Protein AF-A0A7C7KIM1-F1 (afdb_monomer)

pLDDT: mean 93.24, std 4.39, range [72.75, 98.38]

Foldseek 3Di:
DEQAPDKDKDKDWDDDPPHQVQFFKKWKWKQFPVRWIWIKMWGPLVVWTDIDTDTRDPKDWDPPWTWDDPVGTTMTITITHDALADAWTQKIKMWMWTAGPVRDTDGTDIDMAHDDLGTSYFQAKAWPDKWKAWPVRHTLDPDPVAAFEAAAQGKIKIKTFMATPSDPQHGHAQQQFWKWKQKQNDTDTWRGHGSRMTIDMDTHHLDFDKIKIDMFTPDGGGPVDGPNYDHPYDDDDIRIYTHDNDWKAKDFKWFQDPLGTDGQALAEAELQFWDKIKIKIFAPFWAAFKKKKWKAAAPPLDPPPRKFDPVSTDIDMDTDPPARGDGMDMDMDTRHRNHPRPALTKMFIFMFGTHRNRHTYDLRFDTIRLGTSHIYTHHDFWFKDWDLVFWDKDAQQQAAEAPDKIKTKTKMFALSDPQNFQWKWKQQQWPVPPPACIKIARSVNQDIDRDVNPQKAWDGWDWDDPDNGMIMIMTMMHRHLVRDPVQAPPKGFMKIFTHHPNDTRDIDTRSVNSIGHYQNDKDKQWAWKFWPDPPGDDTGSPDGDDDAFTKIKTKTFIAGPPSRHGPAADDPPDKDKDWDADPNDIWIDIGDDGGRIDIDMITD

Nearest PDB structures (foldseek):
  8cka-assembly1_B  TM=4.208E-01  e=2.907E-05  Deinococcus radiodurans R1 = ATCC 13939 = DSM 20539
  2yn3-assembly1_A  TM=4.424E-01  e=3.528E-05  Salmonella enterica subsp. enterica serovar Typhimurium str. LT2
  7u06-assembly1_a  TM=1.896E-01  e=1.096E-03  Saccharomyces cerevisiae
  7u06-assembly1_A  TM=1.423E-01  e=6.130E-04  Saccharomyces cerevisiae
  5hzv-assembly1_A  TM=2.216E-01  e=6.080E-02  Escherichia coli K-12

Structure (mmCIF, N/CA/C/O backbone):
data_AF-A0A7C7KIM1-F1
#
_entry.id   AF-A0A7C7KIM1-F1
#
loop_
_atom_site.group_PDB
_atom_site.id
_atom_site.type_symbol
_atom_site.label_atom_id
_atom_site.label_alt_id
_atom_site.label_comp_id
_atom_site.label_asym_id
_atom_site.label_entity_id
_atom_site.label_seq_id
_atom_site.pdbx_PDB_ins_code
_atom_site.Cartn_x
_atom_site.Cartn_y
_atom_site.Cartn_z
_atom_site.occupancy
_atom_site.B_iso_or_equiv
_atom_site.auth_seq_id
_atom_site.auth_comp_id
_atom_site.auth_asym_id
_atom_site.auth_atom_id
_atom_site.pdbx_PDB_model_num
ATOM 1 N N . MET A 1 1 ? 32.967 5.174 -43.504 1.00 92.69 1 MET A N 1
ATOM 2 C CA . MET A 1 1 ? 32.955 3.690 -43.515 1.00 92.69 1 MET A CA 1
ATOM 3 C C . MET A 1 1 ? 33.160 3.249 -42.079 1.00 92.69 1 MET A C 1
ATOM 5 O O . MET A 1 1 ? 33.776 3.989 -41.338 1.00 92.69 1 MET A O 1
ATOM 9 N N . TYR A 1 2 ? 32.632 2.102 -41.680 1.00 94.56 2 TYR A N 1
ATOM 10 C CA . TYR A 1 2 ? 32.502 1.719 -40.273 1.00 94.56 2 TYR A CA 1
ATOM 11 C C . TYR A 1 2 ? 32.910 0.259 -40.068 1.00 94.56 2 TYR A C 1
ATOM 13 O O . TYR A 1 2 ? 32.601 -0.561 -40.948 1.00 94.56 2 TYR A O 1
ATOM 21 N N . PRO A 1 3 ? 33.516 -0.098 -38.922 1.00 94.44 3 PRO A N 1
ATOM 22 C CA . PRO A 1 3 ? 33.818 -1.476 -38.542 1.00 94.44 3 PRO A CA 1
ATOM 23 C C . PRO A 1 3 ? 32.560 -2.242 -38.081 1.00 94.44 3 PRO A C 1
ATOM 25 O O . PRO A 1 3 ? 32.482 -2.787 -36.985 1.00 94.44 3 PRO A O 1
ATOM 28 N N . ALA A 1 4 ? 31.544 -2.286 -38.947 1.00 92.31 4 ALA A N 1
ATOM 29 C CA . ALA A 1 4 ? 30.229 -2.881 -38.686 1.00 92.31 4 ALA A CA 1
ATOM 30 C C . ALA A 1 4 ? 30.060 -4.296 -39.285 1.00 92.31 4 ALA A C 1
ATOM 32 O O . ALA A 1 4 ? 28.947 -4.807 -39.359 1.00 92.31 4 ALA A O 1
ATOM 33 N N . GLY A 1 5 ? 31.141 -4.902 -39.794 1.00 90.12 5 GLY A N 1
ATOM 34 C CA . GLY A 1 5 ? 31.088 -6.144 -40.583 1.00 90.12 5 GLY A CA 1
ATOM 35 C C . GLY A 1 5 ? 30.509 -5.976 -41.997 1.00 90.12 5 GLY A C 1
ATOM 36 O O . GLY A 1 5 ? 30.281 -6.961 -42.698 1.00 90.12 5 GLY A O 1
ATOM 37 N N . ASP A 1 6 ? 30.275 -4.733 -42.430 1.00 92.75 6 ASP A N 1
ATOM 38 C CA . ASP A 1 6 ? 29.872 -4.403 -43.796 1.00 92.75 6 ASP A CA 1
ATOM 39 C C . ASP A 1 6 ? 31.042 -4.625 -44.774 1.00 92.75 6 ASP A C 1
ATOM 41 O O . ASP A 1 6 ? 32.157 -4.146 -44.554 1.00 92.75 6 ASP A O 1
ATOM 45 N N . ILE A 1 7 ? 30.763 -5.269 -45.913 1.00 95.56 7 ILE A N 1
ATOM 46 C CA . ILE A 1 7 ? 31.717 -5.372 -47.024 1.00 95.56 7 ILE A CA 1
ATOM 47 C C . ILE A 1 7 ? 31.623 -4.110 -47.884 1.00 95.56 7 ILE A C 1
ATOM 49 O O . ILE A 1 7 ? 30.637 -3.895 -48.598 1.00 95.56 7 ILE A O 1
ATOM 53 N N . TYR A 1 8 ? 32.684 -3.309 -47.877 1.00 95.44 8 TYR A N 1
ATOM 54 C CA . TYR A 1 8 ? 32.836 -2.155 -48.756 1.00 95.44 8 TYR A CA 1
ATOM 55 C C . TYR A 1 8 ? 33.390 -2.588 -50.108 1.00 95.44 8 TYR A C 1
ATOM 57 O O . TYR A 1 8 ? 34.152 -3.553 -50.211 1.00 95.44 8 TYR A O 1
ATOM 65 N N . GLN A 1 9 ? 33.001 -1.873 -51.166 1.00 95.31 9 GLN A N 1
ATOM 66 C CA . GLN A 1 9 ? 33.512 -2.129 -52.506 1.00 95.31 9 GLN A CA 1
ATOM 67 C C . GLN A 1 9 ? 33.868 -0.845 -53.248 1.00 95.31 9 GLN A C 1
ATOM 69 O O . GLN A 1 9 ? 33.091 0.109 -53.281 1.00 95.31 9 GLN A O 1
ATOM 74 N N . ILE A 1 10 ? 35.019 -0.864 -53.914 1.00 96.19 10 ILE A N 1
ATOM 75 C CA . ILE A 1 10 ? 35.398 0.121 -54.927 1.00 96.19 10 ILE A CA 1
ATOM 76 C C . ILE A 1 10 ? 35.407 -0.609 -56.268 1.00 96.19 10 ILE A C 1
ATOM 78 O O . ILE A 1 10 ? 35.930 -1.717 -56.377 1.00 96.19 10 ILE A O 1
ATOM 82 N N . VAL A 1 11 ? 34.808 -0.009 -57.296 1.00 96.69 11 VAL A N 1
ATOM 83 C CA . VAL A 1 11 ? 34.788 -0.573 -58.651 1.00 96.69 11 VAL A CA 1
ATOM 84 C C . VAL A 1 11 ? 35.575 0.344 -59.567 1.00 96.69 11 VAL A C 1
ATOM 86 O O . VAL A 1 11 ? 35.236 1.518 -59.708 1.00 96.69 11 VAL A O 1
ATOM 89 N N . THR A 1 12 ? 36.609 -0.192 -60.208 1.00 96.69 12 THR A N 1
ATOM 90 C CA . THR A 1 12 ? 37.414 0.545 -61.185 1.00 96.69 12 THR A CA 1
ATOM 91 C C . THR A 1 12 ? 37.310 -0.117 -62.555 1.00 96.69 12 THR A C 1
ATOM 93 O O . THR A 1 12 ? 37.183 -1.339 -62.663 1.00 96.69 12 THR A O 1
ATOM 96 N N . LYS A 1 13 ? 37.284 0.700 -63.61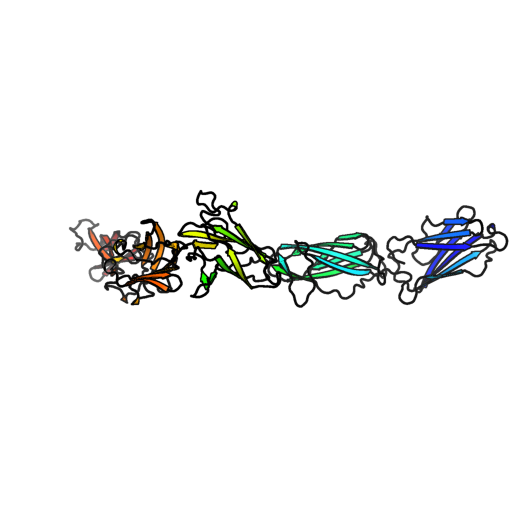2 1.00 95.50 13 LYS A N 1
ATOM 97 C CA . LYS A 1 13 ? 37.168 0.255 -65.004 1.00 95.50 13 LYS A CA 1
ATOM 98 C C . LYS A 1 13 ? 38.353 0.766 -65.804 1.00 95.50 13 LYS A C 1
ATOM 100 O O . LYS A 1 13 ? 38.686 1.942 -65.682 1.00 95.50 13 LYS A O 1
ATOM 105 N N . HIS A 1 14 ? 38.952 -0.112 -66.599 1.00 94.81 14 HIS A N 1
ATOM 106 C CA . HIS A 1 14 ? 40.196 0.153 -67.314 1.00 94.81 14 HIS A CA 1
ATOM 107 C C . HIS A 1 14 ? 40.119 -0.392 -68.731 1.00 94.81 14 HIS A C 1
ATOM 109 O O . HIS A 1 14 ? 39.809 -1.567 -68.923 1.00 94.81 14 HIS A O 1
ATOM 115 N N . ASP A 1 15 ? 40.445 0.449 -69.699 1.00 92.44 15 ASP A N 1
ATOM 116 C CA . ASP A 1 15 ? 40.600 0.101 -71.102 1.00 92.44 15 ASP A CA 1
ATOM 117 C C . ASP A 1 15 ? 41.993 0.497 -71.594 1.00 92.44 15 ASP A C 1
ATOM 119 O O . ASP A 1 15 ? 42.687 1.356 -71.036 1.00 92.44 15 ASP A O 1
ATOM 123 N N . HIS A 1 16 ? 42.428 -0.157 -72.658 1.00 91.88 16 HIS A N 1
ATOM 124 C CA . HIS A 1 16 ? 43.627 0.209 -73.381 1.00 91.88 16 HIS A CA 1
ATOM 125 C C . HIS A 1 16 ? 43.246 0.713 -74.768 1.00 91.88 16 HIS A C 1
ATOM 127 O O . HIS A 1 16 ? 42.389 0.153 -75.444 1.00 91.88 16 HIS A O 1
ATOM 133 N N . LEU A 1 17 ? 43.959 1.737 -75.247 1.00 87.75 17 LEU A N 1
ATOM 134 C CA . LEU A 1 17 ? 43.637 2.447 -76.492 1.00 87.75 17 LEU A CA 1
ATOM 135 C C . LEU A 1 17 ? 43.425 1.527 -77.709 1.00 87.75 17 LEU A C 1
ATOM 137 O O . LEU A 1 17 ? 42.691 1.882 -78.631 1.00 87.75 17 LEU A O 1
ATOM 141 N N . THR A 1 18 ? 44.119 0.387 -77.750 1.00 88.31 18 THR A N 1
ATOM 142 C CA . THR A 1 18 ? 44.075 -0.541 -78.888 1.00 88.31 18 THR A CA 1
ATOM 143 C C . THR A 1 18 ? 43.675 -1.969 -78.543 1.00 88.31 18 THR A C 1
ATOM 145 O O . THR A 1 18 ? 43.217 -2.668 -79.441 1.00 88.31 18 THR A O 1
ATOM 148 N N . ASP A 1 19 ? 43.938 -2.423 -77.317 1.00 90.69 19 ASP A N 1
ATOM 149 C CA . ASP A 1 19 ? 43.803 -3.832 -76.917 1.00 90.69 19 ASP A CA 1
ATOM 150 C C . ASP A 1 19 ? 43.963 -3.968 -75.398 1.00 90.69 19 ASP A C 1
ATOM 152 O O . ASP A 1 19 ? 45.061 -3.744 -74.880 1.00 90.69 19 ASP A O 1
ATOM 156 N N . ASP A 1 20 ? 42.877 -4.305 -74.704 1.00 90.25 20 ASP A N 1
ATOM 157 C CA . ASP A 1 20 ? 42.814 -4.405 -73.241 1.00 90.25 20 ASP A CA 1
ATOM 158 C C . ASP A 1 20 ? 43.696 -5.525 -72.677 1.00 90.25 20 ASP A C 1
ATOM 160 O O . ASP A 1 20 ? 44.103 -5.452 -71.516 1.00 90.25 20 ASP A O 1
ATOM 164 N N . ASP A 1 21 ? 44.056 -6.526 -73.487 1.00 90.06 21 ASP A N 1
ATOM 165 C CA . ASP A 1 21 ? 44.967 -7.606 -73.084 1.00 90.06 21 ASP A CA 1
ATOM 166 C C . ASP A 1 21 ? 46.410 -7.103 -72.892 1.00 90.06 21 ASP A C 1
ATOM 168 O O . ASP A 1 21 ? 47.258 -7.804 -72.335 1.00 90.06 21 ASP A O 1
ATOM 172 N N . LEU A 1 22 ? 46.709 -5.874 -73.334 1.00 92.44 22 LEU A N 1
ATOM 173 C CA . LEU A 1 22 ? 48.000 -5.222 -73.109 1.00 92.44 22 LEU A CA 1
ATOM 174 C C . LEU A 1 22 ? 48.131 -4.605 -71.712 1.00 92.44 22 LEU A C 1
ATOM 176 O O . LEU A 1 22 ? 49.243 -4.213 -71.342 1.00 92.44 22 LEU A O 1
ATOM 180 N N . ILE A 1 23 ? 47.047 -4.516 -70.936 1.00 94.88 23 ILE A N 1
ATOM 181 C CA . ILE A 1 23 ? 47.107 -4.137 -69.521 1.00 94.88 23 ILE A CA 1
ATOM 182 C C . ILE A 1 23 ? 47.656 -5.331 -68.743 1.00 94.88 23 ILE A C 1
ATOM 184 O O . ILE A 1 23 ? 47.123 -6.433 -68.818 1.00 94.88 23 ILE A O 1
ATOM 188 N N . THR A 1 24 ? 48.730 -5.121 -67.986 1.00 94.06 24 THR A N 1
ATOM 189 C CA . THR A 1 24 ? 49.368 -6.193 -67.203 1.00 94.06 24 THR A CA 1
ATOM 190 C C . THR A 1 24 ? 49.163 -6.045 -65.706 1.00 94.06 24 THR A C 1
ATOM 192 O O . THR A 1 24 ? 49.230 -7.037 -64.984 1.00 94.06 24 THR A O 1
ATOM 195 N N . GLU A 1 25 ? 48.915 -4.823 -65.239 1.00 96.19 25 GLU A N 1
ATOM 196 C CA . GLU A 1 25 ? 48.702 -4.518 -63.829 1.00 96.19 25 GLU A CA 1
ATOM 197 C C . GLU A 1 25 ? 47.701 -3.374 -63.694 1.00 96.19 25 GLU A C 1
ATOM 199 O O . GLU A 1 25 ? 47.740 -2.395 -64.447 1.00 96.19 25 GLU A O 1
ATOM 204 N N . ILE A 1 26 ? 46.810 -3.508 -62.717 1.00 97.06 26 ILE A N 1
ATOM 205 C CA . ILE A 1 26 ? 45.912 -2.447 -62.277 1.00 97.06 26 ILE A CA 1
ATOM 206 C C . ILE A 1 26 ? 46.159 -2.235 -60.789 1.00 97.06 26 ILE A C 1
ATOM 208 O O . ILE A 1 26 ? 46.121 -3.194 -60.019 1.00 97.06 26 ILE A O 1
ATOM 212 N N . SER A 1 27 ? 46.367 -0.989 -60.376 1.00 95.75 27 SER A N 1
ATOM 213 C CA . SER A 1 27 ? 46.517 -0.606 -58.975 1.00 95.75 27 SER A CA 1
ATOM 214 C C . SER A 1 27 ? 45.369 0.285 -58.495 1.00 95.75 27 SER A C 1
ATOM 216 O O . SER A 1 27 ? 44.765 1.048 -59.260 1.00 95.75 27 SER A O 1
ATOM 218 N N . LEU A 1 28 ? 45.058 0.166 -57.206 1.00 96.81 28 LEU A N 1
ATOM 219 C CA . LEU A 1 28 ? 44.211 1.068 -56.438 1.00 96.81 28 LEU A CA 1
ATOM 220 C C . LEU A 1 28 ? 44.988 1.491 -55.193 1.00 96.81 28 LEU A C 1
ATOM 222 O O . LEU A 1 28 ? 45.457 0.663 -54.415 1.00 96.81 28 LEU A O 1
ATOM 226 N N . SER A 1 29 ? 45.136 2.792 -55.027 1.00 94.44 29 SER A N 1
ATOM 227 C CA . SER A 1 29 ? 45.880 3.415 -53.945 1.00 94.44 29 SER A CA 1
ATOM 228 C C . SER A 1 29 ? 44.957 4.369 -53.200 1.00 94.44 29 SER A C 1
ATOM 230 O O . SER A 1 29 ? 44.247 5.127 -53.845 1.00 94.44 29 SER A O 1
ATOM 232 N N . GLY A 1 30 ? 44.940 4.324 -51.873 1.00 94.56 30 GLY A N 1
ATOM 233 C CA . GLY A 1 30 ? 44.261 5.295 -51.018 1.00 94.56 30 GLY A CA 1
ATOM 234 C C . GLY A 1 30 ? 45.289 6.003 -50.147 1.00 94.56 30 GLY A C 1
ATOM 235 O O . GLY A 1 30 ? 46.101 5.326 -49.515 1.00 94.56 30 GLY A O 1
ATOM 236 N N . ASP A 1 31 ? 45.289 7.328 -50.141 1.00 92.75 31 ASP A N 1
ATOM 237 C CA . ASP A 1 31 ? 46.106 8.137 -49.238 1.00 92.75 31 ASP A CA 1
ATOM 238 C C . ASP A 1 31 ? 45.187 8.738 -48.170 1.00 92.75 31 ASP A C 1
ATOM 240 O O . ASP A 1 31 ? 44.325 9.558 -48.482 1.00 92.75 31 ASP A O 1
ATOM 244 N N . ALA A 1 32 ? 45.321 8.258 -46.931 1.00 90.44 32 ALA A N 1
ATOM 245 C CA . ALA A 1 32 ? 44.528 8.716 -45.794 1.00 90.44 32 ALA A CA 1
ATOM 246 C C . ALA A 1 32 ? 45.147 9.974 -45.166 1.00 90.44 32 ALA A C 1
ATOM 248 O O . ALA A 1 32 ? 46.370 10.146 -45.173 1.00 90.44 32 ALA A O 1
ATOM 249 N N . THR A 1 33 ? 44.323 10.830 -44.561 1.00 83.12 33 THR A N 1
ATOM 250 C CA . THR A 1 33 ? 44.787 12.039 -43.851 1.00 83.12 33 THR A CA 1
ATOM 251 C C . THR A 1 33 ? 45.737 11.743 -42.687 1.00 83.12 33 THR A C 1
ATOM 253 O O . THR A 1 33 ? 46.643 12.541 -42.438 1.00 83.12 33 THR A O 1
ATOM 256 N N . GLY A 1 34 ? 45.607 10.578 -42.041 1.00 72.75 34 GLY A N 1
ATOM 257 C CA . GLY A 1 34 ? 46.518 10.081 -40.997 1.00 72.75 34 GLY A CA 1
ATOM 258 C C . GLY A 1 34 ? 47.924 9.703 -41.493 1.00 72.75 34 GLY A C 1
ATOM 259 O O . GLY A 1 34 ? 48.853 9.529 -40.702 1.00 72.75 34 GLY A O 1
ATOM 260 N N . GLY A 1 35 ? 48.131 9.664 -42.815 1.00 80.25 35 GLY A N 1
ATOM 261 C CA . GLY A 1 35 ? 49.401 9.313 -43.452 1.00 80.25 35 GLY A CA 1
ATOM 262 C C . GLY A 1 35 ? 49.560 7.820 -43.749 1.00 80.25 35 GLY A C 1
ATOM 263 O O . GLY A 1 35 ? 50.556 7.423 -44.366 1.00 80.25 35 GLY A O 1
ATOM 264 N N . GLU A 1 36 ? 48.600 6.981 -43.361 1.00 86.69 36 GLU A N 1
ATOM 265 C CA . GLU A 1 36 ? 48.513 5.598 -43.811 1.00 86.69 36 GLU A CA 1
ATOM 266 C C . GLU A 1 36 ? 48.218 5.525 -45.311 1.00 86.69 36 GLU A C 1
ATOM 268 O O . GLU A 1 36 ? 47.488 6.328 -45.893 1.00 86.69 36 GLU A O 1
ATOM 273 N N . THR A 1 37 ? 48.783 4.505 -45.950 1.00 90.62 37 THR A N 1
ATOM 274 C CA . THR A 1 37 ? 48.600 4.258 -47.376 1.00 90.62 37 THR A CA 1
ATOM 275 C C . THR A 1 37 ? 47.936 2.911 -47.574 1.00 90.62 37 THR A C 1
ATOM 277 O O . THR A 1 37 ? 48.408 1.879 -47.096 1.00 90.62 37 THR A O 1
ATOM 280 N N . ILE A 1 38 ? 46.842 2.905 -48.317 1.00 93.50 38 ILE A N 1
ATOM 281 C CA . ILE A 1 38 ? 46.212 1.698 -48.839 1.00 93.50 38 ILE A CA 1
ATOM 282 C C . ILE A 1 38 ? 46.812 1.492 -50.225 1.00 93.50 38 ILE A C 1
ATOM 284 O O . ILE A 1 38 ? 46.848 2.426 -51.028 1.00 93.50 38 ILE A O 1
ATOM 288 N N . ARG A 1 39 ? 47.351 0.305 -50.506 1.00 94.25 39 ARG A N 1
ATOM 289 C CA . ARG A 1 39 ? 47.959 -0.017 -51.804 1.00 94.25 39 ARG A CA 1
ATOM 290 C C . ARG A 1 39 ? 47.580 -1.430 -52.194 1.00 94.25 39 ARG A C 1
ATOM 292 O O . ARG A 1 39 ? 48.069 -2.394 -51.608 1.00 94.25 39 ARG A O 1
ATOM 299 N N . TRP A 1 40 ? 46.732 -1.540 -53.200 1.00 96.56 40 TRP A N 1
ATOM 300 C CA . TRP A 1 40 ? 46.259 -2.795 -53.753 1.00 96.56 40 TRP A CA 1
ATOM 301 C C . TRP A 1 40 ? 46.596 -2.870 -55.231 1.00 96.56 40 TRP A C 1
ATOM 303 O O . TRP A 1 40 ? 46.560 -1.868 -55.943 1.00 96.56 40 TRP A O 1
ATOM 313 N N . GLN A 1 41 ? 46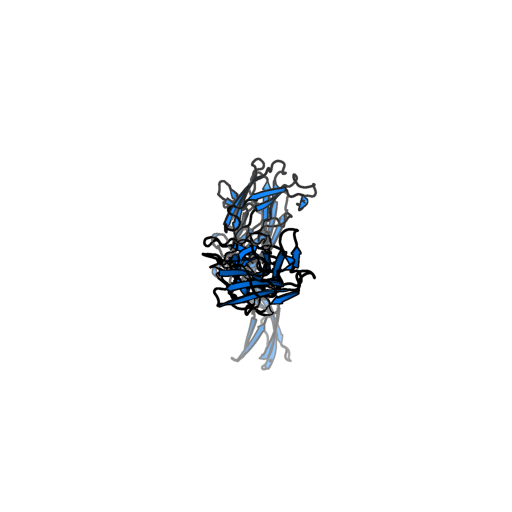.908 -4.067 -55.704 1.00 95.50 41 GLN A N 1
ATOM 314 C CA . GLN A 1 41 ? 47.174 -4.305 -57.117 1.00 95.50 41 GLN A CA 1
ATOM 315 C C . GLN A 1 41 ? 46.639 -5.667 -57.544 1.00 95.50 41 GLN A C 1
ATOM 317 O O . GLN A 1 41 ? 46.575 -6.603 -56.739 1.00 95.50 41 GLN A O 1
ATOM 322 N N . VAL A 1 42 ? 46.284 -5.768 -58.820 1.00 96.94 42 VAL A N 1
ATOM 323 C CA . VAL A 1 42 ? 45.896 -7.013 -59.474 1.00 96.94 42 VAL A CA 1
ATOM 324 C C . VAL A 1 42 ? 46.705 -7.208 -60.754 1.00 96.94 42 VAL A C 1
ATOM 326 O O . VAL A 1 42 ? 46.785 -6.313 -61.599 1.00 96.94 42 VAL A O 1
ATOM 329 N N . THR A 1 43 ? 47.302 -8.389 -60.890 1.00 95.75 43 THR A N 1
ATOM 330 C CA . THR A 1 43 ? 48.003 -8.861 -62.099 1.00 95.75 43 THR A CA 1
ATOM 331 C C . THR A 1 43 ? 47.286 -10.076 -62.681 1.00 95.75 43 THR A C 1
ATOM 333 O O . THR A 1 43 ? 46.270 -10.504 -62.143 1.00 95.75 43 THR A O 1
ATOM 336 N N . ASP A 1 44 ? 47.790 -10.657 -63.773 1.00 93.75 44 ASP A N 1
ATOM 337 C CA . ASP A 1 44 ? 47.269 -11.916 -64.339 1.00 93.75 44 ASP A CA 1
ATOM 338 C C . ASP A 1 44 ? 45.752 -11.874 -64.642 1.00 93.75 44 ASP A C 1
ATOM 340 O O . ASP A 1 44 ? 45.006 -12.829 -64.394 1.00 93.75 44 ASP A O 1
ATOM 344 N N . LEU A 1 45 ? 45.295 -10.735 -65.177 1.00 94.56 45 LEU A N 1
ATOM 345 C CA . LEU A 1 45 ? 43.883 -10.380 -65.398 1.00 94.56 45 LEU A CA 1
ATOM 346 C C . LEU A 1 45 ? 43.120 -11.458 -66.192 1.00 94.56 45 LEU A C 1
ATOM 348 O O . LEU A 1 45 ? 42.013 -11.847 -65.821 1.00 94.56 45 LEU A O 1
ATOM 352 N N . LEU A 1 46 ? 43.755 -12.014 -67.230 1.00 90.12 46 LEU A N 1
ATOM 353 C CA . LEU A 1 46 ? 43.202 -13.069 -68.092 1.00 90.12 46 LEU A CA 1
ATOM 354 C C . LEU A 1 46 ? 42.915 -14.391 -67.362 1.00 90.12 46 LEU A C 1
ATOM 356 O O . LEU A 1 46 ? 42.089 -15.180 -67.820 1.00 90.12 46 LEU A O 1
ATOM 360 N N . SER A 1 47 ? 43.583 -14.644 -66.236 1.00 91.38 47 SER A N 1
ATOM 361 C CA . SER A 1 47 ? 43.386 -15.833 -65.396 1.00 91.38 47 SER A CA 1
ATOM 362 C C . SER A 1 47 ? 42.512 -15.574 -64.165 1.00 91.38 47 SER A C 1
ATOM 364 O O . SER A 1 47 ? 42.488 -16.394 -63.251 1.00 91.38 47 SER A O 1
ATOM 366 N N . GLY A 1 48 ? 41.771 -14.462 -64.144 1.00 86.56 48 GLY A N 1
ATOM 367 C CA . GLY A 1 48 ? 40.870 -14.106 -63.044 1.00 86.56 48 GLY A CA 1
ATOM 368 C C . GLY A 1 48 ? 41.504 -13.241 -61.952 1.00 86.56 48 GLY A C 1
ATOM 369 O O . GLY A 1 48 ? 40.831 -12.945 -60.968 1.00 86.56 48 GLY A O 1
ATOM 370 N N . GLY A 1 49 ? 42.748 -12.790 -62.150 1.00 93.06 49 GLY A N 1
ATOM 371 C CA . GLY A 1 49 ? 43.424 -11.823 -61.290 1.00 93.06 49 GLY A CA 1
ATOM 372 C C . GLY A 1 49 ? 44.174 -12.421 -60.100 1.00 93.06 49 GLY A C 1
ATOM 373 O O . GLY A 1 49 ? 43.621 -13.193 -59.320 1.00 93.06 49 GLY A O 1
ATOM 374 N N . THR A 1 50 ? 45.417 -11.988 -59.906 1.00 95.44 50 THR A N 1
ATOM 375 C CA . THR A 1 50 ? 46.192 -12.204 -58.679 1.00 95.44 50 THR A CA 1
ATOM 376 C C . THR A 1 50 ? 46.192 -10.910 -57.870 1.00 95.44 50 THR A C 1
ATOM 378 O O . THR A 1 50 ? 46.874 -9.954 -58.233 1.00 95.44 50 THR A O 1
ATOM 381 N N . PHE A 1 51 ? 45.420 -10.863 -56.783 1.00 95.50 51 PHE A N 1
ATOM 382 C CA . PHE A 1 51 ? 45.310 -9.685 -55.918 1.00 95.50 51 PHE A CA 1
ATOM 383 C C . PHE A 1 51 ? 46.397 -9.680 -54.843 1.00 95.50 51 PHE A C 1
ATOM 385 O O . PHE A 1 51 ? 46.644 -10.697 -54.196 1.00 95.50 51 PHE A O 1
ATOM 392 N N . THR A 1 52 ? 47.023 -8.526 -54.618 1.00 92.88 52 THR A N 1
ATOM 393 C CA . THR A 1 52 ? 48.008 -8.336 -53.542 1.00 92.88 52 THR A CA 1
ATOM 394 C C . THR A 1 52 ? 47.800 -6.991 -52.845 1.00 92.88 52 THR A C 1
ATOM 396 O O . THR A 1 52 ? 47.363 -6.023 -53.471 1.00 92.88 52 THR A O 1
ATOM 399 N N . SER A 1 53 ? 48.107 -6.943 -51.545 1.00 91.06 53 SER A N 1
ATOM 400 C CA . SER A 1 53 ? 48.073 -5.732 -50.718 1.00 91.06 53 SER A CA 1
ATOM 401 C C . SER A 1 53 ? 49.481 -5.413 -50.223 1.00 91.06 53 SER A C 1
ATOM 403 O O . SER A 1 53 ? 50.137 -6.277 -49.651 1.00 91.06 53 SER A O 1
ATOM 405 N N . ASN A 1 54 ? 49.942 -4.187 -50.470 1.00 85.62 54 ASN A N 1
ATOM 406 C CA . ASN A 1 54 ? 51.284 -3.696 -50.137 1.00 85.62 54 ASN A CA 1
ATOM 407 C C . ASN A 1 54 ? 51.232 -2.326 -49.426 1.00 85.62 54 ASN A C 1
ATOM 409 O O . ASN A 1 54 ? 52.192 -1.557 -49.487 1.00 85.62 54 ASN A O 1
ATOM 413 N N . GLY A 1 55 ? 50.087 -1.985 -48.828 1.00 81.44 55 GLY A N 1
ATOM 414 C CA . GLY A 1 55 ? 49.887 -0.734 -48.095 1.00 81.44 55 GLY A CA 1
ATOM 415 C C . GLY A 1 55 ? 50.477 -0.763 -46.684 1.00 81.44 55 GLY A C 1
ATOM 416 O O . GLY A 1 55 ? 50.871 -1.814 -46.182 1.00 81.44 55 GLY A O 1
ATOM 417 N N . THR A 1 56 ? 50.522 0.403 -46.040 1.00 82.88 56 THR A N 1
ATOM 418 C CA . THR A 1 56 ? 50.814 0.537 -44.604 1.00 82.88 56 THR A CA 1
ATOM 419 C C . THR A 1 56 ? 49.556 0.493 -43.737 1.00 82.88 56 THR A C 1
ATOM 421 O O . THR A 1 56 ? 49.662 0.184 -42.554 1.00 82.88 56 THR A O 1
ATOM 424 N N . ALA A 1 57 ? 48.381 0.781 -44.309 1.00 80.69 57 ALA A N 1
ATOM 425 C CA . ALA A 1 57 ? 47.102 0.659 -43.620 1.00 80.69 57 ALA A CA 1
ATOM 426 C C . ALA A 1 57 ? 46.768 -0.813 -43.341 1.00 80.69 57 ALA A C 1
ATOM 428 O O . ALA A 1 57 ? 46.981 -1.679 -44.195 1.00 80.69 57 ALA A O 1
ATOM 429 N N . ILE A 1 58 ? 46.168 -1.089 -42.183 1.00 83.62 58 ILE A N 1
ATOM 430 C CA . ILE A 1 58 ? 45.712 -2.430 -41.789 1.00 83.62 58 ILE A CA 1
ATOM 431 C C . ILE A 1 58 ? 44.355 -2.728 -42.459 1.00 83.62 58 ILE A C 1
ATOM 433 O O . ILE A 1 58 ? 43.408 -3.119 -41.801 1.00 83.62 58 ILE A O 1
ATOM 437 N N . ILE A 1 59 ? 44.220 -2.491 -43.769 1.00 90.06 59 ILE A N 1
ATOM 438 C CA . ILE A 1 59 ? 43.014 -2.826 -44.544 1.00 90.06 59 ILE A CA 1
ATOM 439 C C . ILE A 1 59 ? 43.397 -3.856 -45.598 1.00 90.06 59 ILE A C 1
ATOM 441 O O . ILE A 1 59 ? 44.161 -3.583 -46.532 1.00 90.06 59 ILE A O 1
ATOM 445 N N . GLU A 1 60 ? 42.850 -5.055 -45.446 1.00 88.44 60 GLU A N 1
ATOM 446 C CA . GLU A 1 60 ? 43.121 -6.172 -46.338 1.00 88.44 60 GLU A CA 1
ATOM 447 C C . GLU A 1 60 ? 42.019 -6.337 -47.385 1.00 88.44 60 GLU A C 1
ATOM 449 O O . GLU A 1 60 ? 40.837 -6.092 -47.140 1.00 88.44 60 GLU A O 1
ATOM 454 N N . LEU A 1 61 ? 42.423 -6.787 -48.575 1.00 92.81 61 LEU A N 1
ATOM 455 C CA . LEU A 1 61 ? 41.475 -7.199 -49.598 1.00 92.81 61 LEU A CA 1
ATOM 456 C C . LEU A 1 61 ? 40.834 -8.524 -49.213 1.00 92.81 61 LEU A C 1
ATOM 458 O O . LEU A 1 61 ? 41.513 -9.510 -48.922 1.00 92.81 61 LEU A O 1
ATOM 462 N N . LEU A 1 62 ? 39.517 -8.577 -49.339 1.00 94.44 62 LEU A N 1
ATOM 463 C CA . LEU A 1 62 ? 38.775 -9.811 -49.197 1.00 94.44 62 LEU A CA 1
ATOM 464 C C . LEU A 1 62 ? 39.036 -10.731 -50.399 1.00 94.44 62 LEU A C 1
ATOM 466 O O . LEU A 1 62 ? 39.042 -10.256 -51.543 1.00 94.44 62 LEU A O 1
ATOM 470 N N . PRO A 1 63 ? 39.118 -12.060 -50.185 1.00 92.69 63 PRO A N 1
ATOM 471 C CA . PRO A 1 63 ? 39.228 -13.049 -51.263 1.00 92.69 63 PRO A CA 1
ATOM 472 C C . PRO A 1 63 ? 38.071 -13.021 -52.273 1.00 92.69 63 PRO A C 1
ATOM 474 O O . PRO A 1 63 ? 38.160 -13.625 -53.336 1.00 92.69 63 PRO A O 1
ATOM 477 N N . SER A 1 64 ? 36.967 -12.348 -51.934 1.00 93.81 64 SER A N 1
ATOM 478 C CA . SER A 1 64 ? 35.799 -12.145 -52.795 1.00 93.81 64 SER A CA 1
ATOM 479 C C . SER A 1 64 ? 35.941 -10.966 -53.770 1.00 93.81 64 SER A C 1
ATOM 481 O O . SER A 1 64 ? 35.011 -10.699 -54.546 1.00 93.81 64 SER A O 1
ATOM 483 N N . SER A 1 65 ? 37.073 -10.253 -53.729 1.00 95.94 65 SER A N 1
ATOM 484 C CA . SER A 1 65 ? 37.485 -9.303 -54.766 1.00 95.94 65 SER A CA 1
ATOM 485 C C . SER A 1 65 ? 37.618 -10.016 -56.110 1.00 95.94 65 SER A C 1
ATOM 487 O O . SER A 1 65 ? 37.909 -11.209 -56.170 1.00 95.94 65 SER A O 1
ATOM 489 N N . SER A 1 66 ? 37.356 -9.311 -57.207 1.00 96.31 66 SER A N 1
ATOM 490 C CA . SER A 1 66 ? 37.290 -9.952 -58.525 1.00 96.31 66 SER A CA 1
ATOM 491 C C . SER A 1 66 ? 37.696 -9.018 -59.647 1.00 96.31 66 SER A C 1
ATOM 493 O O . SER A 1 66 ? 37.529 -7.803 -59.549 1.00 96.31 66 SER A O 1
ATOM 495 N N . VAL A 1 67 ? 38.208 -9.600 -60.727 1.00 96.75 67 VAL A N 1
ATOM 496 C CA . VAL A 1 67 ? 38.421 -8.910 -61.995 1.00 96.75 67 VAL A CA 1
ATOM 497 C C . VAL A 1 67 ? 37.739 -9.680 -63.115 1.00 96.75 67 VAL A C 1
ATOM 499 O O . VAL A 1 67 ? 37.821 -10.904 -63.197 1.00 96.75 67 VAL A O 1
ATOM 502 N N . THR A 1 68 ? 37.016 -8.953 -63.958 1.00 95.62 68 THR A N 1
ATOM 503 C CA . THR A 1 68 ? 36.283 -9.499 -65.105 1.00 95.62 68 THR A CA 1
ATOM 504 C C . THR A 1 68 ? 36.395 -8.542 -66.282 1.00 95.62 68 THR A C 1
ATOM 506 O O . THR A 1 68 ? 36.660 -7.361 -66.083 1.00 95.62 68 THR A O 1
ATOM 509 N N . HIS A 1 69 ? 36.191 -9.027 -67.505 1.00 94.06 69 HIS A N 1
ATOM 510 C CA . HIS A 1 69 ? 36.091 -8.165 -68.684 1.00 94.06 69 HIS A CA 1
ATOM 511 C C . HIS A 1 69 ? 34.620 -8.040 -69.088 1.00 94.06 69 HIS A C 1
ATOM 513 O O . HIS A 1 69 ? 33.948 -9.057 -69.275 1.00 94.06 69 HIS A O 1
ATOM 519 N N . ASP A 1 70 ? 34.097 -6.814 -69.184 1.00 92.88 70 ASP A N 1
ATOM 520 C CA . ASP A 1 70 ? 32.677 -6.558 -69.491 1.00 92.88 70 ASP A CA 1
ATOM 521 C C . ASP A 1 70 ? 32.372 -6.471 -71.000 1.00 92.88 70 ASP A C 1
ATOM 523 O O . ASP A 1 70 ? 31.264 -6.113 -71.403 1.00 92.88 70 ASP A O 1
ATOM 527 N N . GLY A 1 71 ? 33.345 -6.827 -71.843 1.00 87.50 71 GLY A N 1
ATOM 528 C CA . GLY A 1 71 ? 33.296 -6.695 -73.298 1.00 87.50 71 GLY A CA 1
ATOM 529 C C . GLY A 1 71 ? 33.820 -5.351 -73.805 1.00 87.50 71 GLY A C 1
ATOM 530 O O . GLY A 1 71 ? 33.955 -5.175 -75.014 1.00 87.50 71 GLY A O 1
ATOM 531 N N . THR A 1 72 ? 34.119 -4.401 -72.916 1.00 88.81 72 THR A N 1
ATOM 532 C CA . THR A 1 72 ? 34.720 -3.102 -73.268 1.00 88.81 72 THR A CA 1
ATOM 533 C C . THR A 1 72 ? 35.840 -2.684 -72.321 1.00 88.81 72 THR A C 1
ATOM 535 O O . THR A 1 72 ? 36.726 -1.966 -72.751 1.00 88.81 72 THR A O 1
ATOM 538 N N . ASN A 1 73 ? 35.803 -3.096 -71.053 1.00 93.44 73 ASN A N 1
ATOM 539 C CA . ASN A 1 73 ? 36.814 -2.742 -70.061 1.00 93.44 73 ASN A CA 1
ATOM 540 C C . ASN A 1 73 ? 37.135 -3.944 -69.174 1.00 93.44 73 ASN A C 1
ATOM 542 O O . ASN A 1 73 ? 36.260 -4.763 -68.866 1.00 93.44 73 ASN A O 1
ATOM 546 N N . TRP A 1 74 ? 38.348 -3.959 -68.630 1.00 96.00 74 TRP A N 1
ATOM 547 C CA . TRP A 1 74 ? 38.622 -4.668 -67.387 1.00 96.00 74 TRP A CA 1
ATOM 548 C C . TRP A 1 74 ? 37.918 -3.963 -66.228 1.00 96.00 74 TRP A C 1
ATOM 550 O O . TRP A 1 74 ? 38.146 -2.784 -65.962 1.00 96.00 74 TRP A O 1
ATOM 560 N N . VAL A 1 75 ? 37.058 -4.693 -65.525 1.00 97.12 75 VAL A N 1
ATOM 561 C CA . VAL A 1 75 ? 36.314 -4.244 -64.349 1.00 97.12 75 VAL A CA 1
ATOM 562 C C . VAL A 1 75 ? 36.875 -4.951 -63.126 1.00 97.12 75 VAL A C 1
ATOM 564 O O . VAL A 1 75 ? 36.718 -6.166 -62.980 1.00 97.12 75 VAL A O 1
ATOM 567 N N . VAL A 1 76 ? 37.503 -4.185 -62.238 1.00 97.69 76 VAL A N 1
ATOM 568 C CA . VAL A 1 76 ? 38.029 -4.680 -60.964 1.00 97.69 76 VAL A CA 1
ATOM 569 C C . VAL A 1 76 ? 37.105 -4.236 -59.838 1.00 97.69 76 VAL A C 1
ATOM 571 O O . VAL A 1 76 ? 36.828 -3.048 -59.685 1.00 97.69 76 VAL A O 1
ATOM 574 N N . THR A 1 77 ? 36.622 -5.194 -59.052 1.00 97.50 77 THR A N 1
ATOM 575 C CA . THR A 1 77 ? 35.863 -4.953 -57.821 1.00 97.50 77 THR A CA 1
ATOM 576 C C . THR A 1 77 ? 36.754 -5.277 -56.632 1.00 97.50 77 THR A C 1
ATOM 578 O O . THR A 1 77 ? 37.015 -6.449 -56.349 1.00 97.50 77 THR A O 1
ATOM 581 N N . TRP A 1 78 ? 37.208 -4.233 -55.949 1.00 96.81 78 TRP A N 1
ATOM 582 C CA . TRP A 1 78 ? 38.031 -4.291 -54.745 1.00 96.81 78 TRP A CA 1
ATOM 583 C C . TRP A 1 78 ? 37.103 -4.366 -53.542 1.00 96.81 78 TRP A C 1
ATOM 585 O O . TRP A 1 78 ? 36.361 -3.413 -53.308 1.00 96.81 78 TRP A O 1
ATOM 595 N N . LYS A 1 79 ? 37.098 -5.483 -52.814 1.00 96.94 79 LYS A N 1
ATOM 596 C CA . LYS A 1 79 ? 36.256 -5.674 -51.626 1.00 96.94 79 LYS A CA 1
ATOM 597 C C . LYS A 1 79 ? 37.107 -5.724 -50.373 1.00 96.94 79 LYS A C 1
ATOM 599 O O . LYS A 1 79 ? 38.138 -6.388 -50.376 1.00 96.94 79 LYS A O 1
ATOM 604 N N . PHE A 1 80 ? 36.663 -5.059 -49.319 1.00 95.38 80 PHE A N 1
ATOM 605 C CA . PHE A 1 80 ? 37.375 -4.970 -48.046 1.00 95.38 80 PHE A CA 1
ATOM 606 C C . PHE A 1 80 ? 36.396 -4.711 -46.897 1.00 95.38 80 PHE A C 1
ATOM 608 O O . PHE A 1 80 ? 35.263 -4.280 -47.118 1.00 95.38 80 PHE A O 1
ATOM 615 N N . GLU A 1 81 ? 36.846 -4.969 -45.677 1.00 94.75 81 GLU A N 1
ATOM 616 C CA . GLU A 1 81 ? 36.152 -4.618 -44.436 1.00 94.75 81 GLU A CA 1
ATOM 617 C C . GLU A 1 81 ? 36.992 -3.596 -43.670 1.00 94.75 81 GLU A C 1
ATOM 619 O O . GLU A 1 81 ? 38.208 -3.512 -43.857 1.00 94.75 81 GLU A O 1
ATOM 624 N N . ILE A 1 82 ? 36.341 -2.807 -42.818 1.00 93.75 82 ILE A N 1
ATOM 625 C CA . ILE A 1 82 ? 37.032 -1.882 -41.919 1.00 93.75 82 ILE A CA 1
ATOM 626 C C . ILE A 1 82 ? 37.279 -2.602 -40.590 1.00 93.75 82 ILE A C 1
ATOM 628 O O . ILE A 1 82 ? 36.312 -3.031 -39.960 1.00 93.75 82 ILE A O 1
ATOM 632 N N . PRO A 1 83 ? 38.534 -2.753 -40.139 1.00 92.75 83 PRO A N 1
ATOM 633 C CA . PRO A 1 83 ? 38.811 -3.282 -38.814 1.00 92.75 83 PRO A CA 1
ATOM 634 C C . PRO A 1 83 ? 38.727 -2.192 -37.746 1.00 92.75 83 PRO A C 1
ATOM 636 O O . PRO A 1 83 ? 39.047 -1.035 -37.991 1.00 92.75 83 PRO A O 1
ATOM 639 N N . TRP A 1 84 ? 38.435 -2.606 -36.515 1.00 94.69 84 TRP A N 1
ATOM 640 C CA . TRP A 1 84 ? 38.478 -1.765 -35.309 1.00 94.69 84 TRP A CA 1
ATOM 641 C C . TRP A 1 84 ? 39.883 -1.260 -34.922 1.00 94.69 84 TRP A C 1
ATOM 643 O O . TRP A 1 84 ? 40.040 -0.573 -33.919 1.00 94.69 84 TRP A O 1
ATOM 653 N N . LEU A 1 85 ? 40.921 -1.643 -35.673 1.00 92.31 85 LEU A N 1
ATOM 654 C CA . LEU A 1 85 ? 42.323 -1.274 -35.435 1.00 92.31 85 LEU A CA 1
ATOM 655 C C . LEU A 1 85 ? 42.755 -0.022 -36.213 1.00 92.31 85 LEU A C 1
ATOM 657 O O . LEU A 1 85 ? 43.949 0.263 -36.293 1.00 92.31 85 LEU A O 1
ATOM 661 N N . ILE A 1 86 ? 41.803 0.681 -36.820 1.00 90.25 86 ILE A N 1
ATOM 662 C CA . ILE A 1 86 ? 42.017 1.936 -37.536 1.00 90.25 86 ILE A CA 1
ATOM 663 C C . ILE A 1 86 ? 41.166 2.985 -36.845 1.00 90.25 86 ILE A C 1
ATOM 665 O O . ILE A 1 86 ? 39.971 2.753 -36.672 1.00 90.25 86 ILE A O 1
ATOM 669 N N . ASP A 1 87 ? 41.825 4.069 -36.445 1.00 91.12 87 ASP A N 1
ATOM 670 C CA . ASP A 1 87 ? 41.226 5.265 -35.852 1.00 91.12 87 ASP A CA 1
ATOM 671 C C . ASP A 1 87 ? 40.396 6.039 -36.886 1.00 91.12 87 ASP A C 1
ATOM 673 O O . ASP A 1 87 ? 40.362 5.675 -38.068 1.00 91.12 87 ASP A O 1
ATOM 677 N N . ASP A 1 88 ? 39.773 7.126 -36.464 1.00 90.56 88 ASP A N 1
ATOM 678 C CA . ASP A 1 88 ? 39.064 8.026 -37.356 1.00 90.56 88 ASP A CA 1
ATOM 679 C C . ASP A 1 88 ? 39.958 8.557 -38.480 1.00 90.56 88 ASP A C 1
ATOM 681 O O . ASP A 1 88 ? 41.097 9.000 -38.295 1.00 90.56 88 ASP A O 1
ATOM 685 N N . VAL A 1 89 ? 39.417 8.511 -39.697 1.00 92.56 89 VAL A N 1
ATOM 686 C CA . VAL A 1 89 ? 40.078 9.024 -40.897 1.00 92.56 89 VAL A CA 1
ATOM 687 C C . VAL A 1 89 ? 39.159 10.034 -41.552 1.00 92.56 89 VAL A C 1
ATOM 689 O O . VAL A 1 89 ? 38.143 9.640 -42.120 1.00 92.56 89 VAL A O 1
ATOM 692 N N . ASP A 1 90 ? 39.550 11.309 -41.539 1.00 90.88 90 ASP A N 1
ATOM 693 C CA . ASP A 1 90 ? 38.773 12.400 -42.144 1.00 90.88 90 ASP A CA 1
ATOM 694 C C . ASP A 1 90 ? 38.490 12.143 -43.631 1.00 90.88 90 ASP A C 1
ATOM 696 O O . ASP A 1 90 ? 37.339 12.113 -44.064 1.00 90.88 90 ASP A O 1
ATOM 700 N N . ASP A 1 91 ? 39.551 11.917 -44.412 1.00 92.81 91 ASP A N 1
ATOM 701 C CA . ASP A 1 91 ? 39.502 11.804 -45.866 1.00 92.81 91 ASP A CA 1
ATOM 702 C C . ASP A 1 91 ? 40.441 10.697 -46.372 1.00 92.81 91 ASP A C 1
ATOM 704 O O . ASP A 1 91 ? 41.537 10.483 -45.844 1.00 92.81 91 ASP A O 1
ATOM 708 N N . ILE A 1 92 ? 40.024 10.009 -47.440 1.00 94.38 92 ILE A N 1
ATOM 709 C CA . ILE A 1 92 ? 40.872 9.089 -48.210 1.00 94.38 92 ILE A CA 1
ATOM 710 C C . ILE A 1 92 ? 40.829 9.482 -49.685 1.00 94.38 92 ILE A C 1
ATOM 712 O O . ILE A 1 92 ? 39.792 9.344 -50.348 1.00 94.38 92 ILE A O 1
ATOM 716 N N . ASP A 1 93 ? 41.981 9.904 -50.203 1.00 94.75 93 ASP A N 1
ATOM 717 C CA . ASP A 1 93 ? 42.201 10.185 -51.618 1.00 94.75 93 ASP A CA 1
ATOM 718 C C . ASP A 1 93 ? 42.513 8.887 -52.366 1.00 94.75 93 ASP A C 1
ATOM 720 O O . ASP A 1 93 ? 43.605 8.321 -52.275 1.00 94.75 93 ASP A O 1
ATOM 724 N N . TRP A 1 94 ? 41.546 8.401 -53.136 1.00 96.12 94 TRP A N 1
ATOM 725 C CA . TRP A 1 94 ? 41.680 7.196 -53.941 1.00 96.12 94 TRP A CA 1
ATOM 726 C C . TRP A 1 94 ? 42.211 7.516 -55.334 1.00 96.12 94 TRP A C 1
ATOM 728 O O . TRP A 1 94 ? 41.664 8.359 -56.045 1.00 96.12 94 TRP A O 1
ATOM 738 N N . THR A 1 95 ? 43.218 6.768 -55.774 1.00 96.19 95 THR A N 1
ATOM 739 C CA . THR A 1 95 ? 43.776 6.808 -57.124 1.00 96.19 95 THR A CA 1
ATOM 740 C C . THR A 1 95 ? 43.829 5.415 -57.731 1.00 96.19 95 THR A C 1
ATOM 742 O O . THR A 1 95 ? 44.256 4.459 -57.087 1.00 96.19 95 THR A O 1
ATOM 745 N N . SER A 1 96 ? 43.399 5.268 -58.984 1.00 96.88 96 SER A N 1
ATOM 746 C CA . SER A 1 96 ? 43.498 3.991 -59.698 1.00 96.88 96 SER A CA 1
ATOM 747 C C . SER A 1 96 ? 44.167 4.155 -61.051 1.00 96.88 96 SER A C 1
ATOM 749 O O . SER A 1 96 ? 43.848 5.084 -61.796 1.00 96.88 96 SER A O 1
ATOM 751 N N . GLN A 1 97 ? 45.092 3.249 -61.366 1.00 95.56 97 GLN A N 1
ATOM 752 C CA . GLN A 1 97 ? 45.883 3.293 -62.591 1.00 95.56 97 GLN A CA 1
ATOM 753 C C . GLN A 1 97 ? 46.093 1.894 -63.170 1.00 95.56 97 GLN A C 1
ATOM 755 O O . GLN A 1 97 ? 46.425 0.959 -62.446 1.00 95.56 97 GLN A O 1
ATOM 760 N N . ALA A 1 98 ? 45.964 1.783 -64.490 1.00 95.75 98 ALA A N 1
ATOM 761 C CA . ALA A 1 98 ? 46.368 0.616 -65.262 1.00 95.75 98 ALA A CA 1
ATOM 762 C C . ALA A 1 98 ? 47.682 0.890 -66.005 1.00 95.75 98 ALA A C 1
ATOM 764 O O . ALA A 1 98 ? 47.873 1.978 -66.562 1.00 95.75 98 ALA A O 1
ATOM 765 N N . VAL A 1 99 ? 48.574 -0.101 -66.051 1.00 95.06 99 VAL A N 1
ATOM 766 C CA . VAL A 1 99 ? 49.840 -0.040 -66.795 1.00 95.06 99 VAL A CA 1
ATOM 767 C C . VAL A 1 99 ? 50.025 -1.271 -67.680 1.00 95.06 99 VAL A C 1
ATOM 769 O O . VAL A 1 99 ? 49.551 -2.369 -67.378 1.00 95.06 99 VAL A O 1
ATOM 772 N N . ASN A 1 100 ? 50.730 -1.084 -68.794 1.00 92.94 100 ASN A N 1
ATOM 773 C CA . ASN A 1 100 ? 51.135 -2.177 -69.675 1.00 92.94 100 ASN A CA 1
ATOM 774 C C . ASN A 1 100 ? 52.450 -2.839 -69.226 1.00 92.94 100 ASN A C 1
ATOM 776 O O . ASN A 1 100 ? 53.110 -2.381 -68.294 1.00 92.94 100 ASN A O 1
ATOM 780 N N . ALA A 1 101 ? 52.896 -3.862 -69.965 1.00 89.12 101 ALA A N 1
ATOM 781 C CA . ALA A 1 101 ? 54.119 -4.619 -69.667 1.00 89.12 101 ALA A CA 1
ATOM 782 C C . ALA A 1 101 ? 55.414 -3.776 -69.611 1.00 89.12 101 ALA A C 1
ATOM 784 O O . ALA A 1 101 ? 56.427 -4.230 -69.084 1.00 89.12 101 ALA A O 1
ATOM 785 N N . SER A 1 102 ? 55.413 -2.568 -70.190 1.00 89.38 102 SER A N 1
ATOM 786 C CA . SER A 1 102 ? 56.541 -1.624 -70.132 1.00 89.38 102 SER A CA 1
ATOM 787 C C . SER A 1 102 ? 56.437 -0.636 -68.960 1.00 89.38 102 SER A C 1
ATOM 789 O O . SER A 1 102 ? 57.256 0.276 -68.870 1.00 89.38 102 SER A O 1
ATOM 791 N N . GLY A 1 103 ? 55.429 -0.782 -68.092 1.00 87.06 103 GLY A N 1
ATOM 792 C CA . GLY A 1 103 ? 55.132 0.128 -66.983 1.00 87.06 103 GLY A CA 1
ATOM 793 C C . GLY A 1 103 ? 54.514 1.457 -67.421 1.00 87.06 103 GLY A C 1
ATOM 794 O O . GLY A 1 103 ? 54.521 2.417 -66.655 1.00 87.06 103 GLY A O 1
ATOM 795 N N . VAL A 1 104 ? 54.018 1.554 -68.661 1.00 88.19 104 VAL A N 1
ATOM 796 C CA . VAL A 1 104 ? 53.427 2.788 -69.197 1.00 88.19 104 VAL A CA 1
ATOM 797 C C . VAL A 1 104 ? 51.912 2.740 -69.021 1.00 88.19 104 VAL A C 1
ATOM 799 O O . VAL A 1 104 ? 51.264 1.810 -69.500 1.00 88.19 104 VAL A O 1
ATOM 802 N N . GLY A 1 105 ? 51.359 3.763 -68.368 1.00 87.69 105 GLY A N 1
ATOM 803 C CA . GLY A 1 105 ? 49.923 3.968 -68.172 1.00 87.69 105 GLY A CA 1
ATOM 804 C C . GLY A 1 105 ? 49.511 5.419 -68.430 1.00 87.69 105 GLY A C 1
ATOM 805 O O . GLY A 1 105 ? 50.358 6.310 -68.541 1.00 87.69 105 GLY A O 1
ATOM 806 N N . LEU A 1 106 ? 48.203 5.656 -68.543 1.00 87.06 106 LEU A N 1
ATOM 807 C CA . LEU A 1 106 ? 47.632 7.007 -68.591 1.00 87.06 106 LEU A CA 1
ATOM 808 C C . LEU A 1 106 ? 47.529 7.611 -67.180 1.00 87.06 106 LEU A C 1
ATOM 810 O O . LEU A 1 106 ? 47.863 6.962 -66.189 1.00 87.06 106 LEU A O 1
ATOM 814 N N . SER A 1 107 ? 47.097 8.873 -67.092 1.00 87.94 107 SER A N 1
ATOM 815 C CA . SER A 1 107 ? 46.859 9.532 -65.800 1.00 87.94 107 SER A CA 1
ATOM 816 C C . SER A 1 107 ? 45.846 8.733 -64.969 1.00 87.94 107 SER A C 1
ATOM 818 O O . SER A 1 107 ? 44.858 8.271 -65.542 1.00 87.94 107 SER A O 1
ATOM 820 N N . PRO A 1 108 ? 46.052 8.594 -63.648 1.00 93.38 108 PRO A N 1
ATOM 821 C CA . PRO A 1 108 ? 45.128 7.862 -62.792 1.00 93.38 108 PRO A CA 1
ATOM 822 C C . PRO A 1 108 ? 43.741 8.514 -62.728 1.00 93.38 108 PRO A C 1
ATOM 824 O O . PRO A 1 108 ? 43.596 9.728 -62.907 1.00 93.38 108 PRO A O 1
ATOM 827 N N . ALA A 1 109 ? 42.732 7.692 -62.444 1.00 94.38 109 ALA A N 1
ATOM 828 C CA . ALA A 1 109 ? 41.410 8.139 -62.014 1.00 94.38 109 ALA A CA 1
ATOM 829 C C . ALA A 1 109 ? 41.431 8.460 -60.513 1.00 94.38 109 ALA A C 1
ATOM 831 O O . ALA A 1 109 ? 42.169 7.814 -59.772 1.00 94.38 109 ALA A O 1
ATOM 832 N N . PHE A 1 110 ? 40.607 9.416 -60.076 1.00 94.75 110 PHE A N 1
ATOM 833 C CA . PHE A 1 110 ? 40.558 9.895 -58.691 1.00 94.75 110 PHE A CA 1
ATOM 834 C C . PHE A 1 110 ? 39.151 9.764 -58.099 1.00 94.75 110 PHE A C 1
ATOM 836 O O . PHE A 1 110 ? 38.163 9.994 -58.800 1.00 94.75 110 PHE A O 1
ATOM 843 N N . ALA A 1 111 ? 39.065 9.446 -56.810 1.00 94.44 111 ALA A N 1
ATOM 844 C CA . ALA A 1 111 ? 37.845 9.518 -56.010 1.00 94.44 111 ALA A CA 1
ATOM 845 C C . ALA A 1 111 ? 38.190 9.915 -54.567 1.00 94.44 111 ALA A C 1
ATOM 847 O O . ALA A 1 111 ? 39.310 9.700 -54.126 1.00 94.44 111 ALA A O 1
ATOM 848 N N . LEU A 1 112 ? 37.227 10.470 -53.836 1.00 92.88 112 LEU A N 1
ATOM 849 C CA . LEU A 1 112 ? 37.391 10.872 -52.438 1.00 92.88 112 LEU A CA 1
ATOM 850 C C . LEU A 1 112 ? 36.368 10.121 -51.583 1.00 92.88 112 LEU A C 1
ATOM 852 O O . LEU A 1 112 ? 35.201 10.014 -51.967 1.00 92.88 112 LEU A O 1
ATOM 856 N N . SER A 1 113 ? 36.803 9.587 -50.447 1.00 93.00 113 SER A N 1
ATOM 857 C CA . SER A 1 113 ? 35.921 9.191 -49.340 1.00 93.00 113 SER A CA 1
ATOM 858 C C . SER A 1 113 ? 36.126 10.156 -48.185 1.00 93.00 113 SER A C 1
ATOM 860 O O . SER A 1 113 ? 37.258 10.565 -47.972 1.00 93.00 113 SER A O 1
ATOM 862 N N . GLY A 1 114 ? 35.059 10.469 -47.449 1.00 89.75 114 GLY A N 1
ATOM 863 C CA . GLY A 1 114 ? 35.102 11.475 -46.386 1.00 89.75 114 GLY A CA 1
ATOM 864 C C . GLY A 1 114 ? 34.749 12.884 -46.863 1.00 89.75 114 GLY A C 1
ATOM 865 O O . GLY A 1 114 ? 34.182 13.063 -47.952 1.00 89.75 114 GLY A O 1
ATOM 866 N N . GLY A 1 115 ? 35.009 13.865 -46.004 1.00 82.44 115 GLY A N 1
ATOM 867 C CA . GLY A 1 115 ? 34.907 15.290 -46.295 1.00 82.44 115 GLY A CA 1
ATOM 868 C C . GLY A 1 115 ? 34.400 16.116 -45.111 1.00 82.44 115 GLY A C 1
ATOM 869 O O . GLY A 1 115 ? 34.205 15.612 -44.008 1.00 82.44 115 GLY A O 1
ATOM 870 N N . PRO A 1 116 ? 34.116 17.416 -45.318 1.00 79.06 116 PRO A N 1
ATOM 871 C CA . PRO A 1 116 ? 33.654 18.292 -44.246 1.00 79.06 116 PRO A CA 1
ATOM 872 C C . PRO A 1 116 ? 32.406 17.750 -43.529 1.00 79.06 116 PRO A C 1
ATOM 874 O O . PRO A 1 116 ? 31.327 17.668 -44.122 1.00 79.06 116 PRO A O 1
ATOM 877 N N . GLY A 1 117 ? 32.563 17.426 -42.243 1.00 76.81 117 GLY A N 1
ATOM 878 C CA . GLY A 1 117 ? 31.503 16.909 -41.375 1.00 76.81 117 GLY A CA 1
ATOM 879 C C . GLY A 1 117 ? 31.170 15.427 -41.567 1.00 76.81 117 GLY A C 1
ATOM 880 O O . GLY A 1 117 ? 30.081 15.027 -41.163 1.00 76.81 117 GLY A O 1
ATOM 881 N N . LYS A 1 118 ? 32.031 14.645 -42.240 1.00 84.38 118 LYS A N 1
ATOM 882 C CA . LYS A 1 118 ? 31.915 13.183 -42.353 1.00 84.38 118 LYS A CA 1
ATOM 883 C C . LYS A 1 118 ? 33.283 12.523 -42.487 1.00 84.38 118 LYS A C 1
ATOM 885 O O . LYS A 1 118 ? 33.951 12.727 -43.497 1.00 84.38 118 LYS A O 1
ATOM 890 N N . ASN A 1 119 ? 33.603 11.617 -41.576 1.00 91.50 119 ASN A N 1
ATOM 891 C CA . ASN A 1 119 ? 34.820 10.824 -41.672 1.00 91.50 119 ASN A CA 1
ATOM 892 C C . ASN A 1 119 ? 34.725 9.761 -42.788 1.00 91.50 119 ASN A C 1
ATOM 894 O O . ASN A 1 119 ? 33.685 9.129 -43.033 1.00 91.50 119 ASN A O 1
ATOM 898 N N . ALA A 1 120 ? 35.829 9.549 -43.502 1.00 93.06 120 ALA A N 1
ATOM 899 C CA . ALA A 1 120 ? 36.014 8.437 -44.426 1.00 93.06 120 ALA A CA 1
ATOM 900 C C . ALA A 1 120 ? 35.979 7.086 -43.696 1.00 93.06 120 ALA A C 1
ATOM 902 O O . ALA A 1 120 ? 35.373 6.138 -44.213 1.00 93.06 120 ALA A O 1
ATOM 903 N N . ILE A 1 121 ? 36.571 7.005 -42.502 1.00 93.56 121 ILE A N 1
ATOM 904 C CA . ILE A 1 121 ? 36.466 5.890 -41.549 1.00 93.56 121 ILE A CA 1
ATOM 905 C C . ILE A 1 121 ? 36.095 6.464 -40.185 1.00 93.56 121 ILE A C 1
ATOM 907 O O . ILE A 1 121 ? 36.689 7.451 -39.787 1.00 93.56 121 ILE A O 1
ATOM 911 N N . GLU A 1 122 ? 35.120 5.850 -39.526 1.00 93.56 122 GLU A N 1
ATOM 912 C CA . GLU A 1 122 ? 34.571 6.267 -38.236 1.00 93.56 122 GLU A CA 1
ATOM 913 C C . GLU A 1 122 ? 34.478 5.039 -37.329 1.00 93.56 122 GLU A C 1
ATOM 915 O O . GLU A 1 122 ? 33.900 4.019 -37.749 1.00 93.56 122 GLU A O 1
ATOM 920 N N . ASN A 1 123 ? 35.063 5.106 -36.136 1.00 93.94 123 ASN A N 1
ATOM 921 C CA . ASN A 1 123 ? 35.085 3.989 -35.193 1.00 93.94 123 ASN A CA 1
ATOM 922 C C . ASN A 1 123 ? 34.629 4.348 -33.769 1.00 93.94 123 ASN A C 1
ATOM 924 O O . ASN A 1 123 ? 34.514 3.434 -32.943 1.00 93.94 123 ASN A O 1
ATOM 928 N N . ASP A 1 124 ? 34.291 5.607 -33.508 1.00 96.25 124 ASP A N 1
ATOM 929 C CA . ASP A 1 124 ? 33.751 6.049 -32.234 1.00 96.25 124 ASP A CA 1
ATOM 930 C C . ASP A 1 124 ? 32.276 5.677 -32.114 1.00 96.25 124 ASP A C 1
ATOM 932 O O . ASP A 1 124 ? 31.520 5.581 -33.093 1.00 96.25 124 ASP A O 1
ATOM 936 N N . LEU A 1 125 ? 31.843 5.429 -30.878 1.00 97.31 125 LEU A N 1
ATOM 937 C CA . LEU A 1 125 ? 30.474 5.024 -30.575 1.00 97.31 125 LEU A CA 1
ATOM 938 C C . LEU A 1 125 ? 29.802 6.004 -29.623 1.00 97.31 125 LEU A C 1
ATOM 940 O O . LEU A 1 125 ? 30.416 6.557 -28.717 1.00 97.31 125 LEU A O 1
ATOM 944 N N . GLN A 1 126 ? 28.492 6.143 -29.785 1.00 96.62 126 GLN A N 1
ATOM 945 C CA . GLN A 1 126 ? 27.628 6.877 -28.869 1.00 96.62 126 GLN A CA 1
ATOM 946 C C . GLN A 1 126 ? 26.354 6.089 -28.582 1.00 96.62 126 GLN A C 1
ATOM 948 O O . GLN A 1 126 ? 25.792 5.437 -29.469 1.00 96.62 126 GLN A O 1
ATOM 953 N N . ILE A 1 127 ? 25.853 6.200 -27.357 1.00 96.75 127 ILE A N 1
ATOM 954 C CA . ILE A 1 127 ? 24.494 5.785 -27.015 1.00 96.75 127 ILE A CA 1
ATOM 955 C C . ILE A 1 127 ? 23.535 6.821 -27.605 1.00 96.75 127 ILE A C 1
ATOM 957 O O . ILE A 1 127 ? 23.697 8.025 -27.400 1.00 96.75 127 ILE A O 1
ATOM 961 N N . ASP A 1 128 ? 22.543 6.368 -28.368 1.00 94.75 128 ASP A N 1
ATOM 962 C CA . ASP A 1 128 ? 21.534 7.238 -28.979 1.00 94.75 128 ASP A CA 1
ATOM 963 C C . ASP A 1 128 ? 20.110 6.995 -28.475 1.00 94.75 128 ASP A C 1
ATOM 965 O O . ASP A 1 128 ? 19.214 7.780 -28.787 1.00 94.75 128 ASP A O 1
ATOM 969 N N . SER A 1 129 ? 19.904 5.965 -27.653 1.00 94.31 129 SER A N 1
ATOM 970 C CA . SER A 1 129 ? 18.670 5.790 -26.890 1.00 94.31 129 SER A CA 1
ATOM 971 C C . SER A 1 129 ? 18.914 5.054 -25.577 1.00 94.31 129 SER A C 1
ATOM 973 O O . SER A 1 129 ? 19.708 4.113 -25.525 1.00 94.31 129 SER A O 1
ATOM 975 N N . PHE A 1 130 ? 18.167 5.440 -24.548 1.00 95.62 130 PHE A N 1
ATOM 976 C CA . PHE A 1 130 ? 18.111 4.776 -23.253 1.00 95.62 130 PHE A CA 1
ATOM 977 C C . PHE A 1 130 ? 16.689 4.886 -22.707 1.00 95.62 130 PHE A C 1
ATOM 979 O O . PHE A 1 130 ? 16.119 5.975 -22.685 1.00 95.62 130 PHE A O 1
ATOM 986 N N . GLU A 1 131 ? 16.110 3.757 -22.325 1.00 96.19 131 GLU A N 1
ATOM 987 C CA . GLU A 1 131 ? 14.752 3.652 -21.812 1.00 96.19 131 GLU A CA 1
ATOM 988 C C . GLU A 1 131 ? 14.741 2.683 -20.631 1.00 96.19 131 GLU A C 1
ATOM 990 O O . GLU A 1 131 ? 15.320 1.594 -20.698 1.00 96.19 131 GLU A O 1
ATOM 995 N N . VAL A 1 132 ? 14.062 3.089 -19.562 1.00 97.56 132 VAL A N 1
ATOM 996 C CA . VAL A 1 132 ? 13.840 2.276 -18.369 1.00 97.56 132 VAL A CA 1
ATOM 997 C C . VAL A 1 132 ? 12.338 2.142 -18.172 1.00 97.56 132 VAL A C 1
ATOM 999 O O . VAL A 1 132 ? 11.599 3.128 -18.263 1.00 97.56 132 VAL A O 1
ATOM 1002 N N . ARG A 1 133 ? 11.887 0.918 -17.925 1.00 97.56 133 ARG A N 1
ATOM 1003 C CA . ARG A 1 133 ? 10.496 0.598 -17.621 1.00 97.56 133 ARG A CA 1
ATOM 1004 C C . ARG A 1 133 ? 10.394 -0.126 -16.297 1.00 97.56 133 ARG A C 1
ATOM 1006 O O . ARG A 1 133 ? 11.333 -0.812 -15.909 1.00 97.56 133 ARG A O 1
ATOM 1013 N N . ASP A 1 134 ? 9.268 0.024 -15.626 1.00 96.00 134 ASP A N 1
ATOM 1014 C CA . ASP A 1 134 ? 8.976 -0.730 -14.411 1.00 96.00 134 ASP A CA 1
ATOM 1015 C C . ASP A 1 134 ? 8.393 -2.123 -14.716 1.00 96.00 134 ASP A C 1
ATOM 1017 O O . ASP A 1 134 ? 8.294 -2.543 -15.877 1.00 96.00 134 ASP A O 1
ATOM 1021 N N . GLN A 1 135 ? 7.985 -2.842 -13.670 1.00 94.06 135 GLN A N 1
ATOM 1022 C CA . GLN A 1 135 ? 7.428 -4.191 -13.765 1.00 94.06 135 GLN A CA 1
ATOM 1023 C C . GLN A 1 135 ? 6.077 -4.259 -14.499 1.00 94.06 135 GLN A C 1
ATOM 1025 O O . GLN A 1 135 ? 5.651 -5.341 -14.908 1.00 94.06 135 GLN A O 1
ATOM 1030 N N . PHE A 1 136 ? 5.418 -3.115 -14.703 1.00 94.12 136 PHE A N 1
ATOM 1031 C CA . PHE A 1 136 ? 4.144 -2.985 -15.412 1.00 94.12 136 PHE A CA 1
ATOM 1032 C C . PHE A 1 136 ? 4.310 -2.467 -16.849 1.00 94.12 136 PHE A C 1
ATOM 1034 O O . PHE A 1 136 ? 3.318 -2.112 -17.486 1.00 94.12 136 PHE A O 1
ATOM 1041 N N . ASP A 1 137 ? 5.542 -2.431 -17.374 1.00 95.25 137 ASP A N 1
ATOM 1042 C CA . ASP A 1 137 ? 5.885 -1.905 -18.706 1.00 95.25 137 ASP A CA 1
ATOM 1043 C C . ASP A 1 137 ? 5.633 -0.386 -18.854 1.00 95.25 137 ASP A C 1
ATOM 1045 O O . ASP A 1 137 ? 5.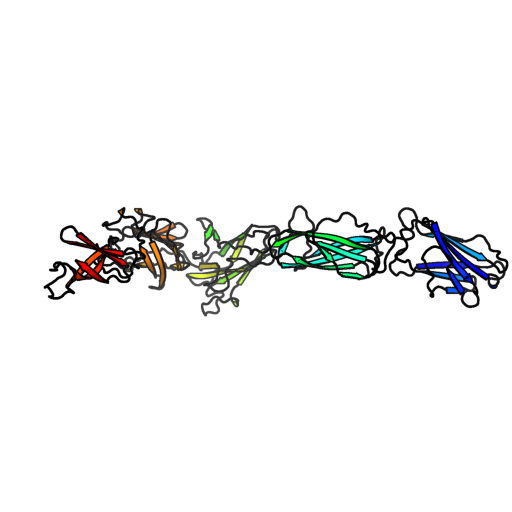565 0.146 -19.970 1.00 95.25 137 ASP A O 1
ATOM 1049 N N . ARG A 1 138 ? 5.532 0.356 -17.738 1.00 93.94 138 ARG A N 1
ATOM 1050 C CA . ARG A 1 138 ? 5.398 1.822 -17.740 1.00 93.94 138 ARG A CA 1
ATOM 1051 C C . ARG A 1 138 ? 6.773 2.456 -17.926 1.00 93.94 138 ARG A C 1
ATOM 1053 O O . ARG A 1 138 ? 7.735 2.074 -17.271 1.00 93.94 138 ARG A O 1
ATOM 1060 N N . ILE A 1 139 ? 6.871 3.454 -18.806 1.00 94.75 139 ILE A N 1
ATOM 1061 C CA . ILE A 1 139 ? 8.120 4.202 -19.011 1.00 94.75 139 ILE A CA 1
ATOM 1062 C C . ILE A 1 139 ? 8.386 5.084 -17.791 1.00 94.75 139 ILE A C 1
ATOM 1064 O O . ILE A 1 139 ? 7.585 5.974 -17.483 1.00 94.75 139 ILE A O 1
ATOM 1068 N N . ILE A 1 140 ? 9.547 4.896 -17.166 1.00 94.25 140 ILE A N 1
ATOM 1069 C CA . ILE A 1 140 ? 10.054 5.785 -16.121 1.00 94.25 140 ILE A CA 1
ATOM 1070 C C . ILE A 1 140 ? 10.547 7.051 -16.815 1.00 94.25 140 ILE A C 1
ATOM 1072 O O . ILE A 1 140 ? 11.613 7.092 -17.431 1.00 94.25 140 ILE A O 1
ATOM 1076 N N . THR A 1 141 ? 9.694 8.070 -16.810 1.00 86.25 141 THR A N 1
ATOM 1077 C CA . THR A 1 141 ? 9.956 9.311 -17.537 1.00 86.25 141 THR A CA 1
ATOM 1078 C C . THR A 1 141 ? 10.899 10.185 -16.726 1.00 86.25 141 THR A C 1
ATOM 1080 O O . THR A 1 141 ? 10.679 10.402 -15.540 1.00 86.25 141 THR A O 1
ATOM 1083 N N . ILE A 1 142 ? 11.914 10.734 -17.384 1.00 86.06 142 ILE A N 1
ATOM 1084 C CA . ILE A 1 142 ? 12.789 11.743 -16.792 1.00 86.06 142 ILE A CA 1
ATOM 1085 C C . ILE A 1 142 ? 12.002 13.058 -16.711 1.00 86.06 142 ILE A C 1
ATOM 1087 O O . ILE A 1 142 ? 11.833 13.750 -17.718 1.00 86.06 142 ILE A O 1
ATOM 1091 N N . ASP A 1 143 ? 11.499 13.395 -15.525 1.00 81.81 143 ASP A N 1
ATOM 1092 C CA . ASP A 1 143 ? 10.820 14.664 -15.257 1.00 81.81 143 ASP A CA 1
ATOM 1093 C C . ASP A 1 143 ? 11.313 15.263 -13.930 1.00 81.81 143 ASP A C 1
ATOM 1095 O O . ASP A 1 143 ? 10.985 14.753 -12.864 1.00 81.81 143 ASP A O 1
ATOM 1099 N N . PRO A 1 144 ? 12.050 16.388 -13.952 1.00 78.94 144 PRO A N 1
ATOM 1100 C CA . PRO A 1 144 ? 12.586 16.995 -12.734 1.00 78.94 144 PRO A CA 1
ATOM 1101 C C . PRO A 1 144 ? 11.513 17.588 -11.805 1.00 78.94 144 PRO A C 1
ATOM 1103 O O . PRO A 1 144 ? 11.849 18.098 -10.739 1.00 78.94 144 PRO A O 1
ATOM 1106 N N . ASN A 1 145 ? 10.240 17.606 -12.213 1.00 82.94 145 ASN A N 1
ATOM 1107 C CA . ASN A 1 145 ? 9.127 18.090 -11.392 1.00 82.94 145 ASN A CA 1
ATOM 1108 C C . ASN A 1 145 ? 8.209 16.961 -10.914 1.00 82.94 145 ASN A C 1
ATOM 1110 O O . ASN A 1 145 ? 7.169 17.254 -10.315 1.00 82.94 145 ASN A O 1
ATOM 1114 N N . ARG A 1 146 ? 8.540 15.703 -11.221 1.00 84.62 146 ARG A N 1
ATOM 1115 C CA . ARG A 1 146 ? 7.697 14.556 -10.913 1.00 84.62 146 ARG A CA 1
ATOM 1116 C C . ARG A 1 146 ? 8.538 13.335 -10.564 1.00 84.62 146 ARG A C 1
ATOM 1118 O O . ARG A 1 146 ? 9.201 12.766 -11.422 1.00 84.62 146 ARG A O 1
ATOM 1125 N N . ASP A 1 147 ? 8.365 12.881 -9.332 1.00 91.12 147 ASP A N 1
ATOM 1126 C CA . ASP A 1 147 ? 8.890 11.602 -8.878 1.00 91.12 147 ASP A CA 1
ATOM 1127 C C . ASP A 1 147 ? 8.113 10.449 -9.537 1.00 91.12 147 ASP A C 1
ATOM 1129 O O . ASP A 1 147 ? 6.902 10.541 -9.780 1.00 91.12 147 ASP A O 1
ATOM 1133 N N . PHE A 1 148 ? 8.818 9.359 -9.838 1.00 94.12 148 PHE A N 1
ATOM 1134 C CA . PHE A 1 148 ? 8.225 8.111 -10.305 1.00 94.12 148 PHE A CA 1
ATOM 1135 C C . PHE A 1 148 ? 8.422 7.034 -9.240 1.00 94.12 148 PHE A C 1
ATOM 1137 O O . PHE A 1 148 ? 9.561 6.718 -8.893 1.00 94.12 148 PHE A O 1
ATOM 1144 N N . TYR A 1 149 ? 7.319 6.464 -8.762 1.00 94.69 149 TYR A N 1
ATOM 1145 C CA . TYR A 1 149 ? 7.318 5.393 -7.770 1.00 94.69 149 TYR A CA 1
ATOM 1146 C C . TYR A 1 149 ? 7.129 4.030 -8.441 1.00 94.69 149 TYR A C 1
ATOM 1148 O O . TYR A 1 149 ? 6.313 3.887 -9.356 1.00 94.69 149 TYR A O 1
ATOM 1156 N N . ALA A 1 150 ? 7.888 3.039 -7.991 1.00 95.56 150 ALA A N 1
ATOM 1157 C CA . ALA A 1 150 ? 7.752 1.640 -8.371 1.00 95.56 150 ALA A CA 1
ATOM 1158 C C . ALA A 1 150 ? 7.902 0.764 -7.123 1.00 95.56 150 ALA A C 1
ATOM 1160 O O . ALA A 1 150 ? 8.552 1.154 -6.160 1.00 95.56 150 ALA A O 1
ATOM 1161 N N . GLU A 1 151 ? 7.311 -0.425 -7.149 1.00 96.25 151 GLU A N 1
ATOM 1162 C CA . GLU A 1 151 ? 7.344 -1.373 -6.028 1.00 96.25 151 GLU A CA 1
ATOM 1163 C C . GLU A 1 151 ? 8.789 -1.716 -5.633 1.00 96.25 151 GLU A C 1
ATOM 1165 O O . GLU A 1 151 ? 9.605 -2.113 -6.472 1.00 96.25 151 GLU A O 1
ATOM 1170 N N . GLY A 1 152 ? 9.123 -1.565 -4.354 1.00 96.50 152 GLY A N 1
ATOM 1171 C CA . GLY A 1 152 ? 10.424 -1.958 -3.825 1.00 96.50 152 GLY A CA 1
ATOM 1172 C C . GLY A 1 152 ? 10.653 -3.459 -3.995 1.00 96.50 152 GLY A C 1
ATOM 1173 O O . GLY A 1 152 ? 9.748 -4.268 -3.808 1.00 96.50 152 GLY A O 1
ATOM 1174 N N . GLY A 1 153 ? 11.865 -3.845 -4.393 1.00 96.31 153 GLY A N 1
ATOM 1175 C CA . GLY A 1 153 ? 12.183 -5.235 -4.742 1.00 96.31 153 GLY A CA 1
ATOM 1176 C C . GLY A 1 153 ? 11.702 -5.683 -6.128 1.00 96.31 153 GLY A C 1
ATOM 1177 O O . GLY A 1 153 ? 12.020 -6.802 -6.536 1.00 96.31 153 GLY A O 1
ATOM 1178 N N . SER A 1 154 ? 10.974 -4.844 -6.874 1.00 96.75 154 SER A N 1
ATOM 1179 C CA . SER A 1 154 ? 10.584 -5.157 -8.252 1.00 96.75 154 SER A CA 1
ATOM 1180 C C . SER A 1 154 ? 11.716 -4.916 -9.253 1.00 96.75 154 SER A C 1
ATOM 1182 O O . SER A 1 154 ? 12.693 -4.207 -8.994 1.00 96.75 154 SER A O 1
ATOM 1184 N N . ASP A 1 155 ? 11.588 -5.538 -10.421 1.00 97.19 155 ASP A N 1
ATOM 1185 C CA . ASP A 1 155 ? 12.547 -5.412 -11.510 1.00 97.19 155 ASP A CA 1
ATOM 1186 C C . ASP A 1 155 ? 12.220 -4.211 -12.411 1.00 97.19 155 ASP A C 1
ATOM 1188 O O . ASP A 1 155 ? 11.098 -4.067 -12.898 1.00 97.19 155 ASP A O 1
ATOM 1192 N N . VAL A 1 156 ? 13.239 -3.408 -12.726 1.00 97.56 156 VAL A N 1
ATOM 1193 C CA . VAL A 1 156 ? 13.213 -2.433 -13.821 1.00 97.56 156 VAL A CA 1
ATOM 1194 C C . VAL A 1 156 ? 13.877 -3.004 -15.071 1.00 97.56 156 VAL A C 1
ATOM 1196 O O . VAL A 1 156 ? 14.947 -3.622 -15.030 1.00 97.56 156 VAL A O 1
ATOM 1199 N N . ILE A 1 157 ? 13.237 -2.784 -16.214 1.00 98.06 157 ILE A N 1
ATOM 1200 C CA . ILE A 1 157 ? 13.634 -3.289 -17.525 1.00 98.06 157 ILE A CA 1
ATOM 1201 C C . ILE A 1 157 ? 14.344 -2.174 -18.280 1.00 98.06 157 ILE A C 1
ATOM 1203 O O . ILE A 1 157 ? 13.781 -1.112 -18.539 1.00 98.06 157 ILE A O 1
ATOM 1207 N N . ILE A 1 158 ? 15.585 -2.436 -18.669 1.00 98.00 158 ILE A N 1
ATOM 1208 C CA . ILE A 1 158 ? 16.446 -1.478 -19.353 1.00 98.00 158 ILE A CA 1
ATOM 1209 C C . ILE A 1 158 ? 16.571 -1.873 -20.814 1.00 98.00 158 ILE A C 1
ATOM 1211 O O . ILE A 1 158 ? 16.845 -3.033 -21.141 1.00 98.00 158 ILE A O 1
ATOM 1215 N N . SER A 1 159 ? 16.452 -0.889 -21.697 1.00 97.75 159 SER A N 1
ATOM 1216 C CA . SER A 1 159 ? 16.768 -1.051 -23.110 1.00 97.75 159 SER A CA 1
ATOM 1217 C C . SER A 1 159 ? 17.393 0.207 -23.698 1.00 97.75 159 SER A C 1
ATOM 1219 O O . SER A 1 159 ? 17.200 1.321 -23.215 1.00 97.75 159 SER A O 1
ATOM 1221 N N . GLY A 1 160 ? 18.173 0.040 -24.756 1.00 96.88 160 GLY A N 1
ATOM 1222 C CA . GLY A 1 160 ? 18.774 1.165 -25.448 1.00 96.88 160 GLY A CA 1
ATOM 1223 C C . GLY A 1 160 ? 19.528 0.748 -26.694 1.00 96.88 160 GLY A C 1
ATOM 1224 O O . GLY A 1 160 ? 19.553 -0.427 -27.073 1.00 96.88 160 GLY A O 1
ATOM 1225 N N . THR A 1 161 ? 20.122 1.730 -27.363 1.00 97.50 161 THR A N 1
ATOM 1226 C CA . THR A 1 161 ? 20.870 1.499 -28.595 1.00 97.50 161 THR A CA 1
ATOM 1227 C C . THR A 1 161 ? 22.142 2.340 -28.663 1.00 97.50 161 THR A C 1
ATOM 1229 O O . THR A 1 161 ? 22.235 3.424 -28.086 1.00 97.50 161 THR A O 1
ATOM 1232 N N . VAL A 1 162 ? 23.134 1.780 -29.349 1.00 97.62 162 VAL A N 1
ATOM 1233 C CA . VAL A 1 162 ? 24.447 2.349 -29.648 1.00 97.62 162 VAL A CA 1
ATOM 1234 C C . VAL A 1 162 ? 24.585 2.469 -31.161 1.00 97.62 162 VAL A C 1
ATOM 1236 O O . VAL A 1 162 ? 24.132 1.601 -31.921 1.00 97.62 162 VAL A O 1
ATOM 1239 N N . ARG A 1 163 ? 25.231 3.536 -31.618 1.00 96.81 163 ARG A N 1
ATOM 1240 C CA . ARG A 1 163 ? 25.561 3.768 -33.027 1.00 96.81 163 ARG A CA 1
ATOM 1241 C C . ARG A 1 163 ? 26.948 4.378 -33.171 1.00 96.81 163 ARG A C 1
ATOM 1243 O O . ARG A 1 163 ? 27.493 4.891 -32.199 1.00 96.81 163 ARG A O 1
ATOM 1250 N N . PHE A 1 164 ? 27.480 4.342 -34.388 1.00 95.94 164 PHE A N 1
ATOM 1251 C CA . PHE A 1 164 ? 28.698 5.080 -34.717 1.00 95.94 164 PHE A CA 1
ATOM 1252 C C . PHE A 1 164 ? 28.464 6.591 -34.654 1.00 95.94 164 PHE A C 1
ATOM 1254 O O . PHE A 1 164 ? 27.357 7.052 -34.975 1.00 95.94 164 PHE A O 1
ATOM 1261 N N . GLN A 1 165 ? 29.490 7.348 -34.262 1.00 91.62 165 GLN A N 1
ATOM 1262 C CA . GLN A 1 165 ? 29.447 8.809 -34.288 1.00 91.62 165 GLN A CA 1
ATOM 1263 C C . GLN A 1 165 ? 29.065 9.307 -35.691 1.00 91.62 165 GLN A C 1
ATOM 1265 O O . GLN A 1 165 ? 29.306 8.647 -36.706 1.00 91.62 165 GLN A O 1
ATOM 1270 N N . ASP A 1 166 ? 28.351 10.434 -35.745 1.00 83.38 166 ASP A N 1
ATOM 1271 C CA . ASP A 1 166 ? 27.946 11.111 -36.986 1.00 83.38 166 ASP A CA 1
ATOM 1272 C C . ASP A 1 166 ? 27.146 10.257 -37.989 1.00 83.38 166 ASP A C 1
ATOM 1274 O O . ASP A 1 166 ? 26.878 10.662 -39.128 1.00 83.38 166 ASP A O 1
ATOM 1278 N N . SER A 1 167 ? 26.672 9.089 -37.550 1.00 87.75 167 SER A N 1
ATOM 1279 C CA . SER A 1 167 ? 25.749 8.233 -38.277 1.00 87.75 167 SER A CA 1
ATOM 1280 C C . SER A 1 167 ? 24.362 8.264 -37.650 1.00 87.75 167 SER A C 1
ATOM 1282 O O . SER A 1 167 ? 24.201 8.395 -36.441 1.00 87.75 167 SER A O 1
ATOM 1284 N N . SER A 1 168 ? 23.329 8.117 -38.478 1.00 86.88 168 SER A N 1
ATOM 1285 C CA . SER A 1 168 ? 21.941 7.971 -38.020 1.00 86.88 168 SER A CA 1
ATOM 1286 C C . SER A 1 168 ? 21.465 6.518 -37.988 1.00 86.88 168 SER A C 1
ATOM 1288 O O . SER A 1 168 ? 20.436 6.225 -37.386 1.00 86.88 168 SER A O 1
ATOM 1290 N N . ASP A 1 169 ? 22.165 5.620 -38.681 1.00 89.31 169 ASP A N 1
ATOM 1291 C CA . ASP A 1 169 ? 21.690 4.268 -38.994 1.00 89.31 169 ASP A CA 1
ATOM 1292 C C . ASP A 1 169 ? 22.775 3.187 -38.910 1.00 89.31 169 ASP A C 1
ATOM 1294 O O . ASP A 1 169 ? 22.442 2.002 -38.896 1.00 89.31 169 ASP A O 1
ATOM 1298 N N . LYS A 1 170 ? 24.061 3.550 -38.838 1.00 94.12 170 LYS A N 1
ATOM 1299 C CA . LYS A 1 170 ? 25.148 2.572 -38.729 1.00 94.12 170 LYS A CA 1
ATOM 1300 C C . LYS A 1 170 ? 25.389 2.196 -37.282 1.00 94.12 170 LYS A C 1
ATOM 1302 O O . LYS A 1 170 ? 25.603 3.052 -36.427 1.00 94.12 170 LYS A O 1
ATOM 1307 N N . ARG A 1 171 ? 25.368 0.890 -37.025 1.00 95.75 171 ARG A N 1
ATOM 1308 C CA . ARG A 1 171 ? 25.430 0.321 -35.682 1.00 95.75 171 ARG A CA 1
ATOM 1309 C C . ARG A 1 171 ? 26.455 -0.811 -35.617 1.00 95.75 171 ARG A C 1
ATOM 1311 O O . ARG A 1 171 ? 26.632 -1.509 -36.618 1.00 95.75 171 ARG A O 1
ATOM 1318 N N . PRO A 1 172 ? 27.142 -0.979 -34.478 1.00 96.19 172 PRO A N 1
ATOM 1319 C CA . PRO A 1 172 ? 28.100 -2.060 -34.296 1.00 96.19 172 PRO A CA 1
ATOM 1320 C C . PRO A 1 172 ? 27.400 -3.426 -34.210 1.00 96.19 172 PRO A C 1
ATOM 1322 O O . PRO A 1 172 ? 26.206 -3.531 -33.908 1.00 96.19 172 PRO A O 1
ATOM 1325 N N . LEU A 1 173 ? 28.170 -4.483 -34.467 1.00 96.00 173 LEU A N 1
ATOM 1326 C CA . LEU A 1 173 ? 27.781 -5.865 -34.171 1.00 96.00 173 LEU A CA 1
ATOM 1327 C C . LEU A 1 173 ? 27.866 -6.137 -32.664 1.00 96.00 173 LEU A C 1
ATOM 1329 O O . LEU A 1 173 ? 28.515 -5.381 -31.939 1.00 96.00 173 LEU A O 1
ATOM 1333 N N . THR A 1 174 ? 27.253 -7.234 -32.204 1.00 95.94 174 THR A N 1
ATOM 1334 C CA . THR A 1 174 ? 27.213 -7.626 -30.779 1.00 95.94 174 THR A CA 1
ATOM 1335 C C . THR A 1 174 ? 28.582 -7.592 -30.087 1.00 95.94 174 THR A C 1
ATOM 1337 O O . THR A 1 174 ? 28.686 -7.236 -28.915 1.00 95.94 174 THR A O 1
ATOM 1340 N N . ASP A 1 175 ? 29.648 -7.988 -30.783 1.00 95.06 175 ASP A N 1
ATOM 1341 C CA . ASP A 1 175 ? 31.001 -8.037 -30.231 1.00 95.06 175 ASP A CA 1
ATOM 1342 C C . ASP A 1 175 ? 31.729 -6.687 -30.275 1.00 95.06 175 ASP A C 1
ATOM 1344 O O . ASP A 1 175 ? 32.700 -6.514 -29.544 1.00 95.06 175 ASP A O 1
ATOM 1348 N N . GLY A 1 176 ? 31.246 -5.723 -31.060 1.00 95.69 176 GLY A N 1
ATOM 1349 C CA . GLY A 1 176 ? 31.871 -4.420 -31.291 1.00 95.69 176 GLY A CA 1
ATOM 1350 C C . GLY A 1 176 ? 31.703 -3.400 -30.164 1.00 95.69 176 GLY A C 1
ATOM 1351 O O . GLY A 1 176 ? 32.145 -2.268 -30.325 1.00 95.69 176 GLY A O 1
ATOM 1352 N N . TYR A 1 177 ? 31.058 -3.751 -29.049 1.00 97.38 177 TYR A N 1
ATOM 1353 C CA . TYR A 1 177 ? 30.872 -2.848 -27.909 1.00 97.38 177 TYR A CA 1
ATOM 1354 C C . TYR A 1 177 ? 30.482 -3.598 -26.624 1.00 97.38 177 TYR A C 1
ATOM 1356 O O . TYR A 1 177 ? 30.304 -4.818 -26.611 1.00 97.38 177 TYR A O 1
ATOM 1364 N N . SER A 1 178 ? 30.403 -2.869 -25.511 1.00 97.06 178 SER A N 1
ATOM 1365 C CA . SER A 1 178 ? 29.800 -3.314 -24.253 1.00 97.06 178 SER A CA 1
ATOM 1366 C C . SER A 1 178 ? 29.232 -2.111 -23.514 1.00 97.06 178 SER A C 1
ATOM 1368 O O . SER A 1 178 ? 29.924 -1.104 -23.363 1.00 97.06 178 SER A O 1
ATOM 1370 N N . VAL A 1 179 ? 28.012 -2.235 -22.995 1.00 97.69 179 VAL A N 1
ATOM 1371 C CA . VAL A 1 179 ? 27.339 -1.182 -22.215 1.00 97.69 179 VAL A CA 1
ATOM 1372 C C . VAL A 1 179 ? 27.271 -1.578 -20.745 1.00 97.69 179 VAL A C 1
ATOM 1374 O O . VAL A 1 179 ? 27.069 -2.749 -20.417 1.00 97.69 179 VAL A O 1
ATOM 1377 N N . GLY A 1 180 ? 27.463 -0.601 -19.867 1.00 96.69 180 GLY A N 1
ATOM 1378 C CA . GLY A 1 180 ? 27.153 -0.696 -18.447 1.00 96.69 180 GLY A CA 1
ATOM 1379 C C . GLY A 1 180 ? 26.114 0.352 -18.067 1.00 96.69 180 GLY A C 1
ATOM 1380 O O . GLY A 1 180 ? 26.019 1.394 -18.715 1.00 96.69 180 GLY A O 1
ATOM 1381 N N . VAL A 1 181 ? 25.339 0.068 -17.029 1.00 97.50 181 VAL A N 1
ATOM 1382 C CA . VAL A 1 181 ? 24.466 1.046 -16.378 1.00 97.50 181 VAL A CA 1
ATOM 1383 C C . VAL A 1 181 ? 24.976 1.245 -14.964 1.00 97.50 181 VAL A C 1
ATOM 1385 O O . VAL A 1 181 ? 25.084 0.280 -14.206 1.00 97.50 181 VAL A O 1
ATOM 1388 N N . ASP A 1 182 ? 25.304 2.489 -14.639 1.00 96.38 182 ASP A N 1
ATOM 1389 C CA . ASP A 1 182 ? 25.537 2.918 -13.269 1.00 96.38 182 ASP A CA 1
ATOM 1390 C C . ASP A 1 182 ? 24.179 2.978 -12.567 1.00 96.38 182 ASP A C 1
ATOM 1392 O O . ASP A 1 182 ? 23.321 3.782 -12.935 1.00 96.38 182 ASP A O 1
ATOM 1396 N N . PHE A 1 183 ? 23.986 2.075 -11.610 1.00 97.06 183 PHE A N 1
ATOM 1397 C CA . PHE A 1 183 ? 22.826 1.991 -10.742 1.00 97.06 183 PHE A CA 1
ATOM 1398 C C . PHE A 1 183 ? 23.233 2.433 -9.340 1.00 97.06 183 PHE A C 1
ATOM 1400 O O . PHE A 1 183 ? 23.896 1.693 -8.604 1.00 97.06 183 PHE A O 1
ATOM 1407 N N . SER A 1 184 ? 22.876 3.668 -8.987 1.00 96.00 184 SER A N 1
ATOM 1408 C CA . SER A 1 184 ? 23.147 4.266 -7.673 1.00 96.00 184 SER A CA 1
ATOM 1409 C C . SER A 1 184 ? 24.625 4.192 -7.240 1.00 96.00 184 SER A C 1
ATOM 1411 O O . SER A 1 184 ? 24.939 3.978 -6.067 1.00 96.00 184 SER A O 1
ATOM 1413 N N . GLY A 1 185 ? 25.558 4.365 -8.180 1.00 94.69 185 GLY A N 1
ATOM 1414 C CA . GLY A 1 185 ? 27.008 4.341 -7.964 1.00 94.69 185 GLY A CA 1
ATOM 1415 C C . GLY A 1 185 ? 27.670 2.980 -8.203 1.00 94.69 185 GLY A C 1
ATOM 1416 O O . GLY A 1 185 ? 28.876 2.847 -7.973 1.00 94.69 185 GLY A O 1
ATOM 1417 N N . THR A 1 186 ? 26.910 1.963 -8.624 1.00 95.69 186 THR A N 1
ATOM 1418 C CA . THR A 1 186 ? 27.419 0.619 -8.932 1.00 95.69 186 THR A CA 1
ATOM 1419 C C . THR A 1 186 ? 27.139 0.252 -10.380 1.00 95.69 186 THR A C 1
ATOM 1421 O O . THR A 1 186 ? 26.005 0.291 -10.835 1.00 95.69 186 THR A O 1
ATOM 1424 N N . ASP A 1 187 ? 28.169 -0.184 -11.099 1.00 94.94 187 ASP A N 1
ATOM 1425 C CA . ASP A 1 187 ? 28.037 -0.564 -12.502 1.00 94.94 187 ASP A CA 1
ATOM 1426 C C . ASP A 1 187 ? 27.564 -1.995 -12.719 1.00 94.94 187 ASP A C 1
ATOM 1428 O O . ASP A 1 187 ? 28.201 -2.955 -12.271 1.00 94.94 187 ASP A O 1
ATOM 1432 N N . PHE A 1 188 ? 26.521 -2.131 -13.533 1.00 97.62 188 PHE A N 1
ATOM 1433 C CA . PHE A 1 188 ? 25.987 -3.410 -13.976 1.00 97.62 188 PHE A CA 1
ATOM 1434 C C . PHE A 1 188 ? 26.128 -3.568 -15.496 1.00 97.62 188 PHE A C 1
ATOM 1436 O O . PHE A 1 188 ? 25.734 -2.675 -16.249 1.00 97.62 188 PHE A O 1
ATOM 1443 N N . PRO A 1 189 ? 26.685 -4.690 -15.987 1.00 96.75 189 PRO A N 1
ATOM 1444 C CA . PRO A 1 189 ? 26.835 -4.925 -17.418 1.00 96.75 189 PRO A CA 1
ATOM 1445 C C . PRO A 1 189 ? 25.484 -5.238 -18.065 1.00 96.75 189 PRO A C 1
ATOM 1447 O O . PRO A 1 189 ? 24.734 -6.080 -17.574 1.00 96.75 189 PRO A O 1
ATOM 1450 N N . MET A 1 190 ? 25.207 -4.612 -19.206 1.00 97.88 190 MET A N 1
ATOM 1451 C CA . MET A 1 190 ? 24.026 -4.899 -20.019 1.00 97.88 190 MET A CA 1
ATOM 1452 C C . MET A 1 190 ? 24.342 -5.946 -21.091 1.00 97.88 190 MET A C 1
ATOM 1454 O O . MET A 1 190 ? 25.464 -6.032 -21.602 1.00 97.88 190 MET A O 1
ATOM 1458 N N . GLY A 1 191 ? 23.337 -6.734 -21.472 1.00 97.62 191 GLY A N 1
ATOM 1459 C CA . GLY A 1 191 ? 23.429 -7.629 -22.620 1.00 97.62 191 GLY A CA 1
ATOM 1460 C C . GLY A 1 191 ? 23.523 -6.810 -23.902 1.00 97.62 191 GLY A C 1
ATOM 1461 O O . GLY A 1 191 ? 22.609 -6.052 -24.202 1.00 97.62 191 GLY A O 1
ATOM 1462 N N . SER A 1 192 ? 24.633 -6.938 -24.629 1.00 97.56 192 SER A N 1
ATOM 1463 C CA . SER A 1 192 ? 24.812 -6.336 -25.957 1.00 97.56 192 SER A CA 1
ATOM 1464 C C . SER A 1 192 ? 24.304 -7.301 -27.025 1.00 97.56 192 SER A C 1
ATOM 1466 O O . SER A 1 192 ? 24.434 -8.516 -26.862 1.00 97.56 192 SER A O 1
ATOM 1468 N N . HIS A 1 193 ? 23.744 -6.769 -28.106 1.00 97.25 193 HIS A N 1
ATOM 1469 C CA . HIS A 1 193 ? 23.128 -7.537 -29.185 1.00 97.25 193 HIS A CA 1
ATOM 1470 C C . HIS A 1 193 ? 23.454 -6.908 -30.542 1.00 97.25 193 HIS A C 1
ATOM 1472 O O . HIS A 1 193 ? 24.044 -5.832 -30.639 1.00 97.25 193 HIS A O 1
ATOM 1478 N N . ASP A 1 194 ? 23.055 -7.576 -31.621 1.00 93.81 194 ASP A N 1
ATOM 1479 C CA . ASP A 1 194 ? 23.294 -7.058 -32.960 1.00 93.81 194 ASP A CA 1
ATOM 1480 C C . ASP A 1 194 ? 22.533 -5.751 -33.191 1.00 93.81 194 ASP A C 1
ATOM 1482 O O . ASP A 1 194 ? 21.564 -5.412 -32.495 1.00 93.81 194 ASP A O 1
ATOM 1486 N N . ASN A 1 195 ? 22.987 -5.013 -34.206 1.00 94.06 195 ASN A N 1
ATOM 1487 C CA . ASN A 1 195 ? 22.433 -3.713 -34.557 1.00 94.06 195 ASN A CA 1
ATOM 1488 C C . ASN A 1 195 ? 22.493 -2.732 -33.371 1.00 94.06 195 ASN A C 1
ATOM 1490 O O . ASN A 1 195 ? 21.560 -1.962 -33.154 1.00 94.06 195 ASN A O 1
ATOM 1494 N N . GLY A 1 196 ? 23.574 -2.791 -32.586 1.00 95.62 196 GLY A N 1
ATOM 1495 C CA . GLY A 1 196 ? 23.857 -1.875 -31.483 1.00 95.62 196 GLY A CA 1
ATOM 1496 C C . GLY A 1 196 ? 22.844 -1.870 -30.336 1.00 95.62 196 GLY A C 1
ATOM 1497 O O . GLY A 1 196 ? 22.879 -0.950 -29.528 1.00 95.62 196 GLY A O 1
ATOM 1498 N N . SER A 1 197 ? 21.926 -2.833 -30.241 1.00 97.88 197 SER A N 1
ATOM 1499 C CA . SER A 1 197 ? 20.907 -2.840 -29.180 1.00 97.88 197 SER A CA 1
ATOM 1500 C C . SER A 1 197 ? 21.437 -3.426 -27.871 1.00 97.88 197 SER A C 1
ATOM 1502 O O . SER A 1 197 ? 22.172 -4.408 -27.872 1.00 97.88 197 SER A O 1
ATOM 1504 N N . PHE A 1 198 ? 21.089 -2.842 -26.729 1.00 98.25 198 PHE A N 1
ATOM 1505 C CA . PHE A 1 198 ? 21.426 -3.408 -25.424 1.00 98.25 198 PHE A CA 1
ATOM 1506 C C . PHE A 1 198 ? 20.202 -3.490 -24.523 1.00 98.25 198 PHE A C 1
ATOM 1508 O O . PHE A 1 198 ? 19.263 -2.705 -24.659 1.00 98.25 198 PHE A O 1
ATOM 1515 N N . SER A 1 199 ? 20.212 -4.453 -23.607 1.00 98.25 199 SER A N 1
ATOM 1516 C CA . SER A 1 199 ? 19.127 -4.645 -22.651 1.00 98.25 199 SER A CA 1
ATOM 1517 C C . SER A 1 199 ? 19.598 -5.316 -21.367 1.00 98.25 199 SER A C 1
ATOM 1519 O O . SER A 1 199 ? 20.598 -6.038 -21.354 1.00 98.25 199 SER A O 1
ATOM 1521 N N . GLY A 1 200 ? 18.836 -5.141 -20.296 1.00 97.81 200 GLY A N 1
ATOM 1522 C CA . GLY A 1 200 ? 19.080 -5.804 -19.023 1.00 97.81 200 GLY A CA 1
ATOM 1523 C C . GLY A 1 200 ? 17.936 -5.594 -18.046 1.00 97.81 200 GLY A C 1
ATOM 1524 O O . GLY A 1 200 ? 16.958 -4.915 -18.354 1.00 97.81 200 GLY A O 1
ATOM 1525 N N . THR A 1 201 ? 18.086 -6.181 -16.868 1.00 97.94 201 THR A N 1
ATOM 1526 C CA . THR A 1 201 ? 17.139 -6.048 -15.765 1.00 97.94 201 THR A CA 1
ATOM 1527 C C . THR A 1 201 ? 17.928 -5.750 -14.504 1.00 97.94 201 THR A C 1
ATOM 1529 O O . THR A 1 201 ? 18.979 -6.360 -14.287 1.00 97.94 201 THR A O 1
ATOM 1532 N N . LEU A 1 202 ? 17.441 -4.806 -13.705 1.00 97.62 202 LEU A N 1
ATOM 1533 C CA . LEU A 1 202 ? 17.972 -4.490 -12.382 1.00 97.62 202 LEU A CA 1
ATOM 1534 C C . LEU A 1 202 ? 16.831 -4.528 -11.378 1.00 97.62 202 LEU A C 1
ATOM 1536 O O . LEU A 1 202 ? 15.723 -4.121 -11.701 1.00 97.62 202 LEU A O 1
ATOM 1540 N N . THR A 1 203 ? 17.113 -4.989 -10.169 1.00 97.50 203 THR A N 1
ATOM 1541 C CA . THR A 1 203 ? 16.119 -5.064 -9.099 1.00 97.50 203 THR A CA 1
ATOM 1542 C C . THR A 1 203 ? 16.242 -3.829 -8.213 1.00 97.50 203 THR A C 1
ATOM 1544 O O . THR A 1 203 ? 17.348 -3.478 -7.787 1.00 97.50 203 THR A O 1
ATOM 1547 N N . LEU A 1 204 ? 15.118 -3.165 -7.956 1.00 97.00 204 LEU A N 1
ATOM 1548 C CA . LEU A 1 204 ? 15.026 -2.043 -7.029 1.00 97.00 204 LEU A CA 1
ATOM 1549 C C . LEU A 1 204 ? 15.270 -2.503 -5.586 1.00 97.00 204 LEU A C 1
ATOM 1551 O O . LEU A 1 204 ? 14.986 -3.653 -5.246 1.00 97.00 204 LEU A O 1
ATOM 1555 N N . PRO A 1 205 ? 15.807 -1.636 -4.717 1.00 95.69 205 PRO A N 1
ATOM 1556 C CA . PRO A 1 205 ? 15.952 -1.970 -3.309 1.00 95.69 205 PRO A CA 1
ATOM 1557 C C . PRO A 1 205 ? 14.582 -2.168 -2.632 1.00 95.69 205 PRO A C 1
ATOM 1559 O O . PRO A 1 205 ? 13.583 -1.565 -3.012 1.00 95.69 205 PRO A O 1
ATOM 1562 N N . GLU A 1 206 ? 14.538 -3.022 -1.609 1.00 95.44 206 GLU A N 1
ATOM 1563 C CA . GLU A 1 206 ? 13.354 -3.256 -0.762 1.00 95.44 206 GLU A CA 1
ATOM 1564 C C . GLU A 1 206 ? 13.268 -2.217 0.379 1.00 95.44 206 GLU A C 1
ATOM 1566 O O . GLU A 1 206 ? 13.007 -2.547 1.537 1.00 95.44 206 GLU A O 1
ATOM 1571 N N . ASP A 1 207 ? 13.563 -0.952 0.084 1.00 92.88 207 ASP A N 1
ATOM 1572 C CA . ASP A 1 207 ? 13.471 0.169 1.023 1.00 92.88 207 ASP A CA 1
ATOM 1573 C C . ASP A 1 207 ? 12.926 1.421 0.324 1.00 92.88 207 ASP A C 1
ATOM 1575 O O . ASP A 1 207 ? 12.899 1.477 -0.897 1.00 92.88 207 ASP A O 1
ATOM 1579 N N . SER A 1 208 ? 12.496 2.441 1.075 1.00 90.25 208 SER A N 1
ATOM 1580 C CA . SER A 1 208 ? 11.965 3.696 0.508 1.00 90.25 208 SER A CA 1
ATOM 1581 C C . SER A 1 208 ? 13.067 4.632 -0.017 1.00 90.25 208 SER A C 1
ATOM 1583 O O . SER A 1 208 ? 13.126 5.814 0.340 1.00 90.25 208 SER A O 1
ATOM 1585 N N . SER A 1 209 ? 14.015 4.106 -0.796 1.00 92.56 209 SER A N 1
ATOM 1586 C CA . SER A 1 209 ? 15.131 4.874 -1.349 1.00 92.56 209 SER A CA 1
ATOM 1587 C C . SER A 1 209 ? 14.943 5.231 -2.823 1.00 92.56 209 SER A C 1
ATOM 1589 O O . SER A 1 209 ? 14.211 4.599 -3.587 1.00 92.56 209 SER A O 1
ATOM 1591 N N . MET A 1 210 ? 15.638 6.294 -3.222 1.00 95.44 210 MET A N 1
ATOM 1592 C CA . MET A 1 210 ? 15.770 6.701 -4.613 1.00 95.44 210 MET A CA 1
ATOM 1593 C C . MET A 1 210 ? 16.937 5.955 -5.254 1.00 95.44 210 MET A C 1
ATOM 1595 O O . MET A 1 210 ? 18.049 5.951 -4.718 1.00 95.44 210 MET A O 1
ATOM 1599 N N . SER A 1 211 ? 16.697 5.414 -6.442 1.00 96.50 211 SER A N 1
ATOM 1600 C CA . SER A 1 211 ? 17.720 4.848 -7.309 1.00 96.50 211 SER A CA 1
ATOM 1601 C C . SER A 1 211 ? 17.928 5.691 -8.562 1.00 96.50 211 SER A C 1
ATOM 1603 O O . SER A 1 211 ? 16.976 6.224 -9.133 1.00 96.50 211 SER A O 1
ATOM 1605 N N . THR A 1 212 ? 19.181 5.791 -9.003 1.00 96.44 212 THR A N 1
ATOM 1606 C CA . THR A 1 212 ? 19.567 6.527 -10.214 1.00 96.44 212 THR A CA 1
ATOM 1607 C C . THR A 1 212 ? 20.137 5.581 -11.263 1.00 96.44 212 THR A C 1
ATOM 1609 O O . THR A 1 212 ? 20.899 4.679 -10.921 1.00 96.44 212 THR A O 1
ATOM 1612 N N . LEU A 1 213 ? 19.780 5.777 -12.537 1.00 96.94 213 LEU A N 1
ATOM 1613 C CA . LEU A 1 213 ? 20.284 4.987 -13.663 1.00 96.94 213 LEU A CA 1
ATOM 1614 C C . LEU A 1 213 ? 20.924 5.892 -14.717 1.00 96.94 213 LEU A C 1
ATOM 1616 O O . LEU A 1 213 ? 20.270 6.791 -15.252 1.00 96.94 213 LEU A O 1
ATOM 1620 N N . ILE A 1 214 ? 22.194 5.626 -15.038 1.00 95.19 214 ILE A N 1
ATOM 1621 C CA . ILE A 1 214 ? 22.951 6.337 -16.078 1.00 95.19 214 ILE A CA 1
ATOM 1622 C C . ILE A 1 214 ? 23.677 5.311 -16.962 1.00 95.19 214 ILE A C 1
ATOM 1624 O O . ILE A 1 214 ? 24.514 4.554 -16.461 1.00 95.19 214 ILE A O 1
ATOM 1628 N N . PRO A 1 215 ? 23.396 5.250 -18.273 1.00 95.75 215 PRO A N 1
ATOM 1629 C CA . PRO A 1 215 ? 24.066 4.317 -19.167 1.00 95.75 215 PRO A CA 1
ATOM 1630 C C . PRO A 1 215 ? 25.426 4.865 -19.619 1.00 95.75 215 PRO A C 1
ATOM 1632 O O . PRO A 1 215 ? 25.617 6.075 -19.743 1.00 95.75 215 PRO A O 1
ATOM 1635 N N . ARG A 1 216 ? 26.373 3.974 -19.922 1.00 94.44 216 ARG A N 1
ATOM 1636 C CA . ARG A 1 216 ? 27.659 4.334 -20.541 1.00 94.44 216 ARG A CA 1
ATOM 1637 C C . ARG A 1 216 ? 28.273 3.188 -21.332 1.00 94.44 216 ARG A C 1
ATOM 1639 O O . ARG A 1 216 ? 28.052 2.012 -21.015 1.00 94.44 216 ARG A O 1
ATOM 1646 N N . ILE A 1 217 ? 29.101 3.502 -22.324 1.00 96.31 217 ILE A N 1
ATOM 1647 C CA . ILE A 1 217 ? 29.842 2.479 -23.059 1.00 96.31 217 ILE A CA 1
ATOM 1648 C C . ILE A 1 217 ? 31.093 2.131 -22.250 1.00 96.31 217 ILE A C 1
ATOM 1650 O O . ILE A 1 217 ? 32.013 2.925 -22.087 1.00 96.31 217 ILE A O 1
ATOM 1654 N N . VAL A 1 218 ? 31.142 0.911 -21.713 1.00 94.88 218 VAL A N 1
ATOM 1655 C CA . VAL A 1 218 ? 32.295 0.438 -20.923 1.00 94.88 218 VAL A CA 1
ATOM 1656 C C . VAL A 1 218 ? 33.421 -0.101 -21.803 1.00 94.88 218 VAL A C 1
ATOM 1658 O O . VAL A 1 218 ? 34.555 -0.240 -21.345 1.00 94.88 218 VAL A O 1
ATOM 1661 N N . ARG A 1 219 ? 33.114 -0.434 -23.062 1.00 95.50 219 ARG A N 1
ATOM 1662 C CA . ARG A 1 219 ? 34.095 -0.828 -24.076 1.00 95.50 219 ARG A CA 1
ATOM 1663 C C . ARG A 1 219 ? 33.594 -0.460 -25.466 1.00 95.50 219 ARG A C 1
ATOM 1665 O O . ARG A 1 219 ? 32.509 -0.894 -25.850 1.00 95.50 219 ARG A O 1
ATOM 1672 N N . VAL A 1 220 ? 34.431 0.239 -26.223 1.00 97.00 220 VAL A N 1
ATOM 1673 C CA . VAL A 1 220 ? 34.253 0.473 -27.657 1.00 97.00 220 VAL A CA 1
ATOM 1674 C C . VAL A 1 220 ? 35.150 -0.502 -28.417 1.00 97.00 220 VAL A C 1
ATOM 1676 O O . VAL A 1 220 ? 36.331 -0.638 -28.103 1.00 97.00 220 VAL A O 1
ATOM 1679 N N . GLY A 1 221 ? 34.578 -1.235 -29.367 1.00 95.38 221 GLY A N 1
ATOM 1680 C CA . GLY A 1 221 ? 35.264 -2.271 -30.129 1.00 95.38 221 GLY A CA 1
ATOM 1681 C C . GLY A 1 221 ? 35.288 -3.669 -29.481 1.00 95.38 221 GLY A C 1
ATOM 1682 O O . GLY A 1 221 ? 34.801 -3.899 -28.361 1.00 95.38 221 GLY A O 1
ATOM 1683 N N . PRO A 1 222 ? 35.852 -4.649 -30.211 1.00 94.75 222 PRO A N 1
ATOM 1684 C CA . PRO A 1 222 ? 35.881 -6.045 -29.817 1.00 94.75 222 PRO A CA 1
ATOM 1685 C C . PRO A 1 222 ? 36.852 -6.308 -28.676 1.00 94.75 222 PRO A C 1
ATOM 1687 O O . PRO A 1 222 ? 37.866 -5.636 -28.503 1.00 94.75 222 PRO A O 1
ATOM 1690 N N . ALA A 1 223 ? 36.584 -7.372 -27.918 1.00 92.25 223 ALA A N 1
ATOM 1691 C CA . ALA A 1 223 ? 37.452 -7.801 -26.820 1.00 92.25 223 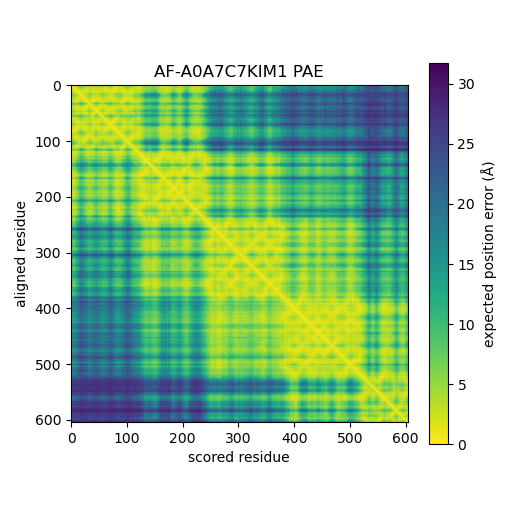ALA A CA 1
ATOM 1692 C C . ALA A 1 223 ? 38.877 -8.185 -27.278 1.00 92.25 223 ALA A C 1
ATOM 1694 O O . ALA A 1 223 ? 39.793 -8.234 -26.460 1.00 92.25 223 ALA A O 1
ATOM 1695 N N . SER A 1 224 ? 39.077 -8.445 -28.576 1.00 90.94 224 SER A N 1
ATOM 1696 C CA . SER A 1 224 ? 40.396 -8.651 -29.187 1.00 90.94 224 SER A CA 1
ATOM 1697 C C . SER A 1 224 ? 41.249 -7.380 -29.264 1.00 90.94 224 SER A C 1
ATOM 1699 O O . SER A 1 224 ? 42.451 -7.485 -29.503 1.00 90.94 224 SER A O 1
ATOM 1701 N N . GLY A 1 225 ? 40.645 -6.207 -29.063 1.00 90.00 225 GLY A N 1
ATOM 1702 C CA . GLY A 1 225 ? 41.289 -4.900 -29.106 1.00 90.00 225 GLY A CA 1
ATOM 1703 C C . GLY A 1 225 ? 40.755 -4.006 -30.224 1.00 90.00 225 GLY A C 1
ATOM 1704 O O . GLY A 1 225 ? 40.309 -4.483 -31.270 1.00 90.00 225 GLY A O 1
ATOM 1705 N N . SER A 1 226 ? 40.858 -2.704 -29.983 1.00 93.88 226 SER A N 1
ATOM 1706 C CA . SER A 1 226 ? 40.573 -1.602 -30.899 1.00 93.88 226 SER A CA 1
ATOM 1707 C C . SER A 1 226 ? 41.688 -0.551 -30.802 1.00 93.88 226 SER A C 1
ATOM 1709 O O . SER A 1 226 ? 42.546 -0.625 -29.914 1.00 93.88 226 SER A O 1
ATOM 1711 N N . PHE A 1 227 ? 41.718 0.403 -31.730 1.00 92.81 227 PHE A N 1
ATOM 1712 C CA . PHE A 1 227 ? 42.669 1.513 -31.730 1.00 92.81 227 PHE A CA 1
ATOM 1713 C C . PHE A 1 227 ? 41.932 2.827 -31.975 1.00 92.81 227 PHE A C 1
ATOM 1715 O O . PHE A 1 227 ? 41.115 2.884 -32.884 1.00 92.81 227 PHE A O 1
ATOM 1722 N N . GLY A 1 228 ? 42.219 3.854 -31.174 1.00 91.88 228 GLY A N 1
ATOM 1723 C CA . GLY A 1 228 ? 41.636 5.189 -31.351 1.00 91.88 228 GLY A CA 1
ATOM 1724 C C . GLY A 1 228 ? 40.202 5.364 -30.846 1.00 91.88 228 GLY A C 1
ATOM 1725 O O . GLY A 1 228 ? 39.816 6.474 -30.551 1.00 91.88 228 GLY A O 1
ATOM 1726 N N . THR A 1 229 ? 39.472 4.272 -30.618 1.00 94.88 229 THR A N 1
ATOM 1727 C CA . THR A 1 229 ? 38.045 4.305 -30.271 1.00 94.88 229 THR A CA 1
ATOM 1728 C C . THR A 1 229 ? 37.701 5.015 -28.955 1.00 94.88 229 THR A C 1
ATOM 1730 O O . THR A 1 229 ? 38.221 4.633 -27.895 1.00 94.88 229 THR A O 1
ATOM 1733 N N . GLU A 1 230 ? 36.704 5.892 -28.992 1.00 95.56 230 GLU A N 1
ATOM 1734 C CA . GLU A 1 230 ? 36.162 6.650 -27.864 1.00 95.56 230 GLU A CA 1
ATOM 1735 C C . GLU A 1 230 ? 34.639 6.462 -27.680 1.00 95.56 230 GLU A C 1
ATOM 1737 O O . GLU A 1 230 ? 33.881 6.174 -28.613 1.00 95.56 230 GLU A O 1
ATOM 1742 N N . ASP A 1 231 ? 34.182 6.589 -26.424 1.00 95.75 231 ASP A N 1
ATOM 1743 C CA . ASP A 1 231 ? 32.762 6.789 -26.104 1.00 95.75 231 ASP A CA 1
ATOM 1744 C C . ASP A 1 231 ? 32.468 8.287 -26.197 1.00 95.75 231 ASP A C 1
ATOM 1746 O O . ASP A 1 231 ? 32.839 9.066 -25.315 1.00 95.75 231 ASP A O 1
ATOM 1750 N N . VAL A 1 232 ? 31.795 8.678 -27.273 1.00 95.44 232 VAL A N 1
ATOM 1751 C CA . VAL A 1 232 ? 31.413 10.064 -27.566 1.00 95.44 232 VAL A CA 1
ATOM 1752 C C . VAL A 1 232 ? 29.940 10.328 -27.243 1.00 95.44 232 VAL A C 1
ATOM 1754 O O . VAL A 1 232 ? 29.316 11.236 -27.799 1.00 95.44 232 VAL A O 1
ATOM 1757 N N . THR A 1 233 ? 29.354 9.535 -26.338 1.00 94.50 233 THR A N 1
ATOM 1758 C CA . THR A 1 233 ? 27.993 9.750 -25.832 1.00 94.50 233 THR A CA 1
ATOM 1759 C C . THR A 1 233 ? 27.864 11.155 -25.238 1.00 94.50 233 THR A C 1
ATOM 1761 O O . THR A 1 233 ? 28.626 11.569 -24.364 1.00 94.50 233 THR A O 1
ATOM 1764 N N . GLY A 1 234 ? 26.882 11.915 -25.732 1.00 89.50 234 GLY A N 1
ATOM 1765 C CA . GLY A 1 234 ? 26.566 13.240 -25.199 1.00 89.50 234 GLY A CA 1
ATOM 1766 C C . GLY A 1 234 ? 25.993 13.176 -23.775 1.00 89.50 234 GLY A C 1
ATOM 1767 O O . GLY A 1 234 ? 25.701 12.092 -23.275 1.00 89.50 234 GLY A O 1
ATOM 1768 N N . PRO A 1 235 ? 25.778 14.327 -23.112 1.00 86.81 235 PRO A N 1
ATOM 1769 C CA . PRO A 1 235 ? 25.119 14.357 -21.810 1.00 86.81 235 PRO A CA 1
ATOM 1770 C C . PRO A 1 235 ? 23.762 13.651 -21.883 1.00 86.81 235 PRO A C 1
ATOM 1772 O O . PRO A 1 235 ? 22.903 14.054 -22.669 1.00 86.81 235 PRO A O 1
ATOM 1775 N N . MET A 1 236 ? 23.593 12.600 -21.084 1.00 84.94 236 MET A N 1
ATOM 1776 C CA . MET A 1 236 ? 22.307 11.948 -20.871 1.00 84.94 236 MET A CA 1
ATOM 1777 C C . MET A 1 236 ? 21.745 12.383 -19.528 1.00 84.94 236 MET A C 1
ATOM 1779 O O . MET A 1 236 ? 22.495 12.562 -18.566 1.00 84.94 236 MET A O 1
ATOM 1783 N N . ASP A 1 237 ? 20.432 12.563 -19.481 1.00 87.25 237 ASP A N 1
ATOM 1784 C CA . ASP A 1 237 ? 19.750 12.828 -18.227 1.00 87.25 237 ASP A CA 1
ATOM 1785 C C . ASP A 1 237 ? 19.706 11.552 -17.374 1.00 87.25 237 ASP A C 1
ATOM 1787 O O . ASP A 1 237 ? 19.633 10.432 -17.887 1.00 87.25 237 ASP A O 1
ATOM 1791 N N . THR A 1 238 ? 19.758 11.736 -16.059 1.00 91.75 238 THR A N 1
ATOM 1792 C CA . THR A 1 238 ? 19.644 10.650 -15.086 1.00 91.75 238 THR A CA 1
ATOM 1793 C C . THR A 1 238 ? 18.193 10.193 -14.999 1.00 91.75 238 THR A C 1
ATOM 1795 O O . THR A 1 238 ? 17.300 11.016 -14.804 1.00 91.75 238 THR A O 1
ATOM 1798 N N . VAL A 1 239 ? 17.956 8.884 -15.094 1.00 95.19 239 VAL A N 1
ATOM 1799 C CA . VAL A 1 239 ? 16.652 8.311 -14.736 1.00 95.19 239 VAL A CA 1
ATOM 1800 C C . VAL A 1 239 ? 16.616 8.130 -13.224 1.00 95.19 239 VAL A C 1
ATOM 1802 O O . VAL A 1 239 ? 17.496 7.476 -12.665 1.00 95.19 239 VAL A O 1
ATOM 1805 N N . GLU A 1 240 ? 15.607 8.702 -12.578 1.00 95.50 240 GLU A N 1
ATOM 1806 C CA . GLU A 1 240 ? 15.372 8.597 -11.137 1.00 95.50 240 GLU A CA 1
ATOM 1807 C C . GLU A 1 240 ? 14.097 7.782 -10.894 1.00 95.50 240 GLU A C 1
ATOM 1809 O O . GLU A 1 240 ? 13.077 7.996 -11.549 1.00 95.50 240 GLU A O 1
ATOM 1814 N N . VAL A 1 241 ? 14.164 6.824 -9.970 1.00 95.94 241 VAL A N 1
ATOM 1815 C CA . VAL A 1 241 ? 13.026 5.992 -9.558 1.00 95.94 241 VAL A CA 1
ATOM 1816 C C . VAL A 1 241 ? 13.050 5.811 -8.048 1.00 95.94 241 VAL A C 1
ATOM 1818 O O . VAL A 1 241 ? 14.098 5.537 -7.462 1.00 95.94 241 VAL A O 1
ATOM 1821 N N . PHE A 1 242 ? 11.896 5.978 -7.417 1.00 95.31 242 PHE A N 1
ATOM 1822 C CA . PHE A 1 242 ? 11.707 5.817 -5.983 1.00 95.31 242 PHE A CA 1
ATOM 1823 C C . PHE A 1 242 ? 11.058 4.468 -5.716 1.00 95.31 242 PHE A C 1
ATOM 1825 O O . PHE A 1 242 ? 10.078 4.104 -6.365 1.00 95.31 242 PHE A O 1
ATOM 1832 N N . SER A 1 243 ? 11.631 3.725 -4.779 1.00 95.88 243 SER A N 1
ATOM 1833 C CA . SER A 1 243 ? 11.090 2.440 -4.354 1.00 95.88 243 SER A CA 1
ATOM 1834 C C . SER A 1 243 ? 9.997 2.667 -3.314 1.00 95.88 243 SER A C 1
ATOM 1836 O O . SER A 1 243 ? 10.175 3.459 -2.389 1.00 95.88 243 SER A O 1
ATOM 1838 N N . ASP A 1 244 ? 8.875 1.984 -3.489 1.00 95.88 244 ASP A N 1
ATOM 1839 C CA . ASP A 1 244 ? 7.694 2.073 -2.640 1.00 95.88 244 ASP A CA 1
ATOM 1840 C C . ASP A 1 244 ? 7.416 0.714 -1.988 1.00 95.88 244 ASP A C 1
ATOM 1842 O O . ASP A 1 244 ? 7.273 -0.312 -2.661 1.00 95.88 244 ASP A O 1
ATOM 1846 N N . VAL A 1 245 ? 7.388 0.701 -0.660 1.00 95.81 245 VAL A N 1
ATOM 1847 C CA . VAL A 1 245 ? 7.259 -0.504 0.173 1.00 95.81 245 VAL A CA 1
ATOM 1848 C C . VAL A 1 245 ? 6.136 -0.380 1.198 1.00 95.81 245 VAL A C 1
ATOM 1850 O O . VAL A 1 245 ? 6.036 -1.219 2.097 1.00 95.81 245 VAL A O 1
ATOM 1853 N N . THR A 1 246 ? 5.333 0.678 1.117 1.00 95.25 246 THR A N 1
ATOM 1854 C CA . THR A 1 246 ? 4.301 0.987 2.104 1.00 95.25 246 THR A CA 1
ATOM 1855 C C . THR A 1 246 ? 2.931 0.936 1.453 1.00 95.25 246 THR A C 1
ATOM 1857 O O . THR A 1 246 ? 2.738 1.574 0.432 1.00 95.25 246 THR A O 1
ATOM 1860 N N . PRO A 1 247 ? 1.969 0.195 2.022 1.00 96.19 247 PRO A N 1
ATOM 1861 C CA . PRO A 1 247 ? 0.624 0.173 1.480 1.00 96.19 247 PRO A CA 1
ATOM 1862 C C . PRO A 1 247 ? -0.112 1.497 1.726 1.00 96.19 247 PRO A C 1
ATOM 1864 O O . PRO A 1 247 ? 0.098 2.138 2.765 1.00 96.19 247 PRO A O 1
ATOM 1867 N N . PRO A 1 248 ? -1.053 1.862 0.839 1.00 97.44 248 PRO A N 1
ATOM 1868 C CA . PRO A 1 248 ? -1.914 3.011 1.051 1.00 97.44 248 PRO A CA 1
ATOM 1869 C C . PRO A 1 248 ? -2.949 2.711 2.142 1.00 97.44 248 PRO A C 1
ATOM 1871 O O . PRO A 1 248 ? -3.282 1.557 2.415 1.00 97.44 248 PRO A O 1
ATOM 1874 N N . VAL A 1 249 ? -3.535 3.748 2.735 1.00 97.94 249 VAL A N 1
ATOM 1875 C CA . VAL A 1 249 ? -4.512 3.638 3.829 1.00 97.94 249 VAL A CA 1
ATOM 1876 C C . VAL A 1 249 ? -5.891 4.116 3.382 1.00 97.94 249 VAL A C 1
ATOM 1878 O O . VAL A 1 249 ? -6.043 5.142 2.714 1.00 97.94 249 VAL A O 1
ATOM 1881 N N . ALA A 1 250 ? -6.920 3.363 3.770 1.00 97.12 250 ALA A N 1
ATOM 1882 C CA . ALA A 1 250 ? -8.322 3.715 3.595 1.00 97.12 250 ALA A CA 1
ATOM 1883 C C . ALA A 1 250 ? -8.948 4.098 4.950 1.00 97.12 250 ALA A C 1
ATOM 1885 O O . ALA A 1 250 ? -9.170 3.241 5.810 1.00 97.12 250 ALA A O 1
ATOM 1886 N N . GLU A 1 251 ? -9.279 5.380 5.131 1.00 97.19 251 GLU A N 1
ATOM 1887 C CA . GLU A 1 251 ? -9.933 5.902 6.346 1.00 97.19 251 GLU A CA 1
ATOM 1888 C C . GLU A 1 251 ? -11.375 5.393 6.492 1.00 97.19 251 GLU A C 1
ATOM 1890 O O . GLU A 1 251 ? -11.855 4.639 5.658 1.00 97.19 251 GLU A O 1
ATOM 1895 N N . ILE A 1 252 ? -12.112 5.777 7.534 1.00 95.50 252 ILE A N 1
ATOM 1896 C CA . ILE A 1 252 ? -13.522 5.372 7.689 1.00 95.50 252 ILE A CA 1
ATOM 1897 C C . ILE A 1 252 ? -14.407 5.824 6.514 1.00 95.50 252 ILE A C 1
ATOM 1899 O O . ILE A 1 252 ? -14.173 6.863 5.884 1.00 95.50 252 ILE A O 1
ATOM 1903 N N . PHE A 1 253 ? -15.458 5.051 6.233 1.00 97.44 253 PHE A N 1
ATOM 1904 C CA . PHE A 1 253 ? -16.524 5.528 5.359 1.00 97.44 253 PHE A CA 1
ATOM 1905 C C . PHE A 1 253 ? -17.332 6.595 6.079 1.00 97.44 253 PHE A C 1
ATOM 1907 O O . PHE A 1 253 ? -17.611 6.485 7.264 1.00 97.44 253 PHE A O 1
ATOM 1914 N N . GLN A 1 254 ? -17.731 7.621 5.342 1.00 97.12 254 GLN A N 1
ATOM 1915 C CA . GLN A 1 254 ? -18.508 8.720 5.876 1.00 97.12 254 GLN A CA 1
ATOM 1916 C C . GLN A 1 254 ? -19.744 8.988 5.035 1.00 97.12 254 GLN A C 1
ATOM 1918 O O . GLN A 1 254 ? -19.696 9.000 3.800 1.00 97.12 254 GLN A O 1
ATOM 1923 N N . VAL A 1 255 ? -20.841 9.291 5.711 1.00 95.19 255 VAL A N 1
ATOM 1924 C CA . VAL A 1 255 ? -22.082 9.767 5.107 1.00 95.19 255 VAL A CA 1
ATOM 1925 C C . VAL A 1 255 ? -22.286 11.240 5.420 1.00 95.19 255 VAL A C 1
ATOM 1927 O O . VAL A 1 255 ? -21.963 11.721 6.505 1.00 95.19 255 VAL A O 1
ATOM 1930 N N . LEU A 1 256 ? -22.809 11.986 4.448 1.00 91.38 256 LEU A N 1
ATOM 1931 C CA . LEU A 1 256 ? -23.137 13.394 4.642 1.00 91.38 256 LEU A CA 1
ATOM 1932 C C . LEU A 1 256 ? -24.566 13.525 5.168 1.00 91.38 256 LEU A C 1
ATOM 1934 O O . LEU A 1 256 ? -25.525 13.287 4.435 1.00 91.38 256 LEU A O 1
ATOM 1938 N N . THR A 1 257 ? -24.698 13.984 6.406 1.00 86.31 257 THR A N 1
ATOM 1939 C CA . THR A 1 257 ? -25.978 14.231 7.078 1.00 86.31 257 THR A CA 1
ATOM 1940 C C . THR A 1 257 ? -26.181 15.725 7.342 1.00 86.31 257 THR A C 1
ATOM 1942 O O . THR A 1 257 ? -25.339 16.572 7.020 1.00 86.31 257 THR A O 1
ATOM 1945 N N . SER A 1 258 ? -27.311 16.093 7.957 1.00 83.88 258 SER A N 1
ATOM 1946 C CA . SER A 1 258 ? -27.521 17.463 8.446 1.00 83.88 258 SER A CA 1
ATOM 1947 C C . SER A 1 258 ? -26.550 17.868 9.559 1.00 83.88 258 SER A C 1
ATOM 1949 O O . SER A 1 258 ? -26.357 19.066 9.772 1.00 83.88 258 SER A O 1
ATOM 1951 N N . ASN A 1 259 ? -25.946 16.893 10.247 1.00 80.50 259 ASN A N 1
ATOM 1952 C CA . ASN A 1 259 ? -24.999 17.106 11.342 1.00 80.50 259 ASN A CA 1
ATOM 1953 C C . ASN A 1 259 ? -23.539 17.166 10.855 1.00 80.50 259 ASN A C 1
ATOM 1955 O O . ASN A 1 259 ? -22.652 17.510 11.632 1.00 80.50 259 ASN A O 1
ATOM 1959 N N . GLY A 1 260 ? -23.286 16.917 9.566 1.00 88.19 260 GLY A N 1
ATOM 1960 C CA . GLY A 1 260 ? -21.951 16.915 8.972 1.00 88.19 260 GLY A CA 1
ATOM 1961 C C . GLY A 1 260 ? -21.602 15.559 8.371 1.00 88.19 260 GLY A C 1
ATOM 1962 O O . GLY A 1 260 ? -22.487 14.824 7.946 1.00 88.19 260 GLY A O 1
ATOM 1963 N N . LEU A 1 261 ? -20.307 15.259 8.288 1.00 91.19 261 LEU A N 1
ATOM 1964 C CA . LEU A 1 261 ? -19.833 13.927 7.924 1.00 91.19 261 LEU A CA 1
ATOM 1965 C C . LEU A 1 261 ? -19.834 13.059 9.181 1.00 91.19 261 LEU A C 1
ATOM 1967 O O . LEU A 1 261 ? -19.155 13.407 10.147 1.00 91.19 261 LEU A O 1
ATOM 1971 N N . LEU A 1 262 ? -20.597 11.974 9.153 1.00 93.56 262 LEU A N 1
ATOM 1972 C CA . LEU A 1 262 ? -20.661 10.969 10.215 1.00 93.56 262 LEU A CA 1
ATOM 1973 C C . LEU A 1 262 ? -20.081 9.657 9.702 1.00 93.56 262 LEU A C 1
ATOM 1975 O O . LEU A 1 262 ? -20.016 9.468 8.486 1.00 93.56 262 LEU A O 1
ATOM 1979 N N . ASP A 1 263 ? -19.640 8.791 10.612 1.00 94.25 263 ASP A N 1
ATOM 1980 C CA . ASP A 1 263 ? -19.229 7.435 10.251 1.00 94.25 263 ASP A CA 1
ATOM 1981 C C . ASP A 1 263 ? -20.403 6.717 9.574 1.00 94.25 263 ASP A C 1
ATOM 1983 O O . ASP A 1 263 ? -21.556 6.871 9.971 1.00 94.25 263 ASP A O 1
ATOM 1987 N N . ALA A 1 264 ? -20.126 5.989 8.500 1.00 95.31 264 ALA A N 1
ATOM 1988 C CA . ALA A 1 264 ? -21.130 5.154 7.868 1.00 95.31 264 ALA A CA 1
ATOM 1989 C C . ALA A 1 264 ? -21.377 3.877 8.682 1.00 95.31 264 ALA A C 1
ATOM 1991 O O . ALA A 1 264 ? -22.474 3.336 8.622 1.00 95.31 264 ALA A O 1
ATOM 1992 N N . ASN A 1 265 ? -20.392 3.368 9.424 1.00 94.81 265 ASN A N 1
ATOM 1993 C CA . ASN A 1 265 ? -20.570 2.136 10.183 1.00 94.81 265 ASN A CA 1
ATOM 1994 C C . ASN A 1 265 ? -21.592 2.333 11.316 1.00 94.81 265 ASN A C 1
ATOM 1996 O O . ASN A 1 265 ? -21.453 3.233 12.142 1.00 94.81 265 ASN A O 1
ATOM 2000 N N . GLY A 1 266 ? -22.636 1.504 11.335 1.00 93.06 266 GLY A N 1
ATOM 2001 C CA . GLY A 1 266 ? -23.771 1.609 12.257 1.00 93.06 266 GLY A CA 1
ATOM 2002 C C . GLY A 1 266 ? -24.833 2.645 11.866 1.00 93.06 266 GLY A C 1
ATOM 2003 O O . GLY A 1 266 ? -25.957 2.564 12.345 1.00 93.06 266 GLY A O 1
ATOM 2004 N N . HIS A 1 267 ? -24.559 3.575 10.948 1.00 94.88 267 HIS A N 1
ATOM 2005 C CA . HIS A 1 267 ? -25.500 4.663 10.671 1.00 94.88 267 HIS A CA 1
ATOM 2006 C C . HIS A 1 267 ? -26.822 4.181 10.041 1.00 94.88 267 HIS A C 1
ATOM 2008 O O . HIS A 1 267 ? -26.834 3.330 9.138 1.00 94.88 267 HIS A O 1
ATOM 2014 N N . VAL A 1 268 ? -27.939 4.781 10.473 1.00 95.06 268 VAL A N 1
ATOM 2015 C CA . VAL A 1 268 ? -29.285 4.509 9.947 1.00 95.06 268 VAL A CA 1
ATOM 2016 C C . VAL A 1 268 ? -29.565 5.367 8.712 1.00 95.06 268 VAL A C 1
ATOM 2018 O O . VAL A 1 268 ? -29.688 6.587 8.785 1.00 95.06 268 VAL A O 1
ATOM 2021 N N . TRP A 1 269 ? -29.720 4.730 7.553 1.00 95.12 269 TRP A N 1
ATOM 2022 C CA . TRP A 1 269 ? -29.929 5.405 6.275 1.00 95.12 269 TRP A CA 1
ATOM 2023 C C . TRP A 1 269 ? -31.351 5.262 5.735 1.00 95.12 269 TRP A C 1
ATOM 2025 O O . TRP A 1 269 ? -31.917 4.168 5.690 1.00 95.12 269 TRP A O 1
ATOM 2035 N N . ASP A 1 270 ? -31.901 6.375 5.240 1.00 93.38 270 ASP A N 1
ATOM 2036 C CA . ASP A 1 270 ? -33.267 6.440 4.720 1.00 93.38 270 ASP A CA 1
ATOM 2037 C C . ASP A 1 270 ? -33.471 5.503 3.503 1.00 93.38 270 ASP A C 1
ATOM 2039 O O . ASP A 1 270 ? -32.776 5.636 2.487 1.00 93.38 270 ASP A O 1
ATOM 2043 N N . PRO A 1 271 ? -34.471 4.597 3.537 1.00 93.88 271 PRO A N 1
ATOM 2044 C CA . PRO A 1 271 ? -34.682 3.577 2.504 1.00 93.88 271 PRO A CA 1
ATOM 2045 C C . PRO A 1 271 ? -35.156 4.133 1.154 1.00 93.88 271 PRO A C 1
ATOM 2047 O O . PRO A 1 271 ? -35.230 3.395 0.169 1.00 93.88 271 PRO A O 1
ATOM 2050 N N . PHE A 1 272 ? -35.526 5.414 1.082 1.00 91.25 272 PHE A N 1
ATOM 2051 C CA . PHE A 1 272 ? -36.029 6.063 -0.130 1.00 91.25 272 PHE A CA 1
ATOM 2052 C C . PHE A 1 272 ? -35.002 7.000 -0.771 1.00 91.25 272 PHE A C 1
ATOM 2054 O O . PHE A 1 272 ? -35.271 7.566 -1.838 1.00 91.25 272 PHE A O 1
ATOM 2061 N N . THR A 1 273 ? -33.830 7.153 -0.153 1.00 92.31 273 THR A N 1
ATOM 2062 C CA . THR A 1 273 ? -32.759 8.027 -0.623 1.00 92.31 273 THR A CA 1
ATOM 2063 C C . THR A 1 273 ? -31.591 7.184 -1.133 1.00 92.31 273 THR A C 1
ATOM 2065 O O . THR A 1 273 ? -31.069 6.360 -0.386 1.00 92.31 273 THR A O 1
ATOM 2068 N N . PRO A 1 274 ? -31.132 7.367 -2.388 1.00 93.88 274 PRO A N 1
ATOM 2069 C CA . PRO A 1 274 ? -29.957 6.658 -2.881 1.00 93.88 274 PRO A CA 1
ATOM 2070 C C . PRO A 1 274 ? -28.739 6.920 -1.994 1.00 93.88 274 PRO A C 1
ATOM 2072 O O . PRO A 1 274 ? -28.426 8.078 -1.707 1.00 93.88 274 PRO A O 1
ATOM 2075 N N . LEU A 1 275 ? -28.048 5.853 -1.604 1.00 94.31 275 LEU A N 1
ATOM 2076 C CA . LEU A 1 275 ? -26.896 5.920 -0.721 1.00 94.31 275 LEU 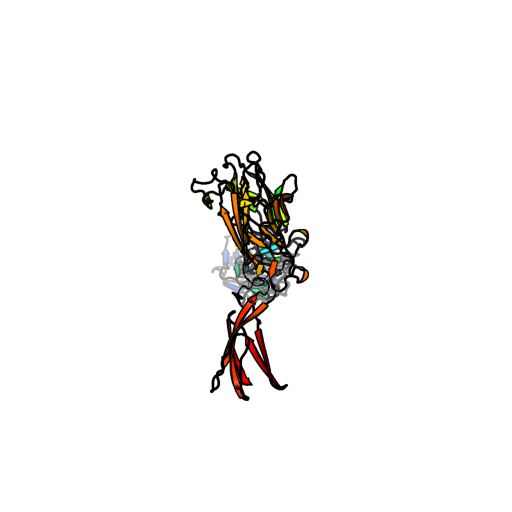A CA 1
ATOM 2077 C C . LEU A 1 275 ? -25.737 6.671 -1.392 1.00 94.31 275 LEU A C 1
ATOM 2079 O O . LEU A 1 275 ? -25.425 6.495 -2.581 1.00 94.31 275 LEU A O 1
ATOM 2083 N N . GLN A 1 276 ? -25.114 7.536 -0.594 1.00 95.19 276 GLN A N 1
ATOM 2084 C CA . GLN A 1 276 ? -23.905 8.267 -0.927 1.00 95.19 276 GLN A CA 1
ATOM 2085 C C . GLN A 1 276 ? -22.914 8.144 0.228 1.00 95.19 276 GLN A C 1
ATOM 2087 O O . GLN A 1 276 ? -23.161 8.665 1.311 1.00 95.19 276 GLN A O 1
ATOM 2092 N N . VAL A 1 277 ? -21.773 7.516 -0.043 1.00 96.88 277 VAL A N 1
ATOM 2093 C CA . VAL A 1 277 ? -20.681 7.339 0.920 1.00 96.88 277 VAL A CA 1
ATOM 2094 C C . VAL A 1 277 ? -19.411 7.964 0.375 1.00 96.88 277 VAL A C 1
ATOM 2096 O O . VAL A 1 277 ? -19.142 7.922 -0.828 1.00 96.88 277 VAL A O 1
ATOM 2099 N N . SER A 1 278 ? -18.638 8.580 1.254 1.00 97.19 278 SER A N 1
ATOM 2100 C CA . SER A 1 278 ? -17.335 9.152 0.938 1.00 97.19 278 SER A CA 1
ATOM 2101 C C . SER A 1 278 ? -16.267 8.484 1.778 1.00 97.19 278 SER A C 1
ATOM 2103 O O . SER A 1 278 ? -16.521 8.107 2.912 1.00 97.19 278 SER A O 1
ATOM 2105 N N . ILE A 1 279 ? -15.073 8.352 1.228 1.00 97.69 279 ILE A N 1
ATOM 2106 C CA . ILE A 1 279 ? -13.912 7.858 1.954 1.00 97.69 279 ILE A CA 1
ATOM 2107 C C . ILE A 1 279 ? -12.700 8.698 1.587 1.00 97.69 279 ILE A C 1
ATOM 2109 O O . ILE A 1 279 ? -12.543 9.088 0.428 1.00 97.69 279 ILE A O 1
ATOM 2113 N N . THR A 1 280 ? -11.856 8.981 2.571 1.00 97.56 280 THR A N 1
ATOM 2114 C CA . THR A 1 280 ? -10.529 9.543 2.334 1.00 97.56 280 THR A CA 1
ATOM 2115 C C . THR A 1 280 ? -9.528 8.403 2.206 1.00 97.56 280 THR A C 1
ATOM 2117 O O . THR A 1 280 ? -9.433 7.552 3.085 1.00 97.56 280 THR A O 1
ATOM 2120 N N . ILE A 1 281 ? -8.803 8.380 1.094 1.00 97.75 281 ILE A N 1
ATOM 2121 C CA . ILE A 1 281 ? -7.673 7.478 0.874 1.00 97.75 281 ILE A CA 1
ATOM 2122 C C . ILE A 1 281 ? -6.384 8.287 0.898 1.00 97.75 281 ILE A C 1
ATOM 2124 O O . ILE A 1 281 ? -6.362 9.420 0.402 1.00 97.75 281 ILE A O 1
ATOM 2128 N N . SER A 1 282 ? -5.327 7.717 1.458 1.00 97.69 282 SER A N 1
ATOM 2129 C CA . SER A 1 282 ? -4.021 8.362 1.551 1.00 97.69 282 SER A CA 1
ATOM 2130 C C . SER A 1 282 ? -2.889 7.377 1.294 1.00 97.69 282 SER A C 1
ATOM 2132 O O . SER A 1 282 ? -3.053 6.171 1.445 1.00 97.69 282 SER A O 1
ATOM 2134 N N . ASP A 1 283 ? -1.758 7.905 0.851 1.00 97.06 283 ASP A N 1
ATOM 2135 C CA . ASP A 1 283 ? -0.544 7.159 0.562 1.00 97.06 283 ASP A CA 1
ATOM 2136 C C . ASP A 1 283 ? 0.687 8.054 0.778 1.00 97.06 283 ASP A C 1
ATOM 2138 O O . ASP A 1 283 ? 0.631 9.273 0.563 1.00 97.06 283 ASP A O 1
ATOM 2142 N N . GLY A 1 284 ? 1.797 7.474 1.237 1.00 93.62 284 GLY A N 1
ATOM 2143 C CA . GLY A 1 284 ? 3.039 8.219 1.468 1.00 93.62 284 GLY A CA 1
ATOM 2144 C C . GLY A 1 284 ? 3.690 8.701 0.168 1.00 93.62 284 GLY A C 1
ATOM 2145 O O . GLY A 1 284 ? 4.311 9.777 0.127 1.00 93.62 284 GLY A O 1
ATOM 2146 N N . GLU A 1 285 ? 3.485 7.958 -0.912 1.00 93.94 285 GLU A N 1
ATOM 2147 C CA . GLU A 1 285 ? 4.194 8.010 -2.177 1.00 93.94 285 GLU A CA 1
ATOM 2148 C C . GLU A 1 285 ? 3.255 8.515 -3.277 1.00 93.94 285 GLU A C 1
ATOM 2150 O O . GLU A 1 285 ? 3.327 9.699 -3.644 1.00 93.94 285 GLU A O 1
ATOM 2155 N N . ALA A 1 286 ? 2.368 7.654 -3.780 1.00 94.06 286 ALA A N 1
ATOM 2156 C CA . ALA A 1 286 ? 1.345 7.989 -4.758 1.00 94.06 286 ALA A CA 1
ATOM 2157 C C . ALA A 1 286 ? 0.205 6.957 -4.848 1.00 94.06 286 ALA A C 1
ATOM 2159 O O . ALA A 1 286 ? 0.409 5.781 -5.127 1.00 94.06 286 ALA A O 1
ATOM 2160 N N . LEU A 1 287 ? -1.033 7.451 -4.824 1.00 96.75 287 LEU A N 1
ATOM 2161 C CA . LEU A 1 287 ? -2.245 6.673 -5.074 1.00 96.75 287 LEU A CA 1
ATOM 2162 C C . LEU A 1 287 ? -2.301 6.102 -6.505 1.00 96.75 287 LEU A C 1
ATOM 2164 O O . LEU A 1 287 ? -1.800 6.706 -7.466 1.00 96.75 287 LEU A O 1
ATOM 2168 N N . GLY A 1 288 ? -2.976 4.957 -6.642 1.00 95.00 288 GLY A N 1
ATOM 2169 C CA . GLY A 1 288 ? -3.164 4.239 -7.901 1.00 95.00 288 GLY A CA 1
ATOM 2170 C C . GLY A 1 288 ? -4.219 4.861 -8.814 1.00 95.00 288 GLY A C 1
ATOM 2171 O O . GLY A 1 288 ? -4.551 6.039 -8.702 1.00 95.00 288 GLY A O 1
ATOM 2172 N N . GLU A 1 289 ? -4.724 4.073 -9.765 1.00 94.69 289 GLU A N 1
ATOM 2173 C CA . GLU A 1 289 ? -5.618 4.568 -10.823 1.00 94.69 289 GLU A CA 1
ATOM 2174 C C . GLU A 1 289 ? -7.093 4.591 -10.429 1.00 94.69 289 GLU A C 1
ATOM 2176 O O . GLU A 1 289 ? -7.787 5.574 -10.689 1.00 94.69 289 GLU A O 1
ATOM 2181 N N . ASP A 1 290 ? -7.572 3.524 -9.797 1.00 95.69 290 ASP A N 1
ATOM 2182 C CA . ASP A 1 290 ? -8.987 3.299 -9.534 1.00 95.69 290 ASP A CA 1
ATOM 2183 C C . ASP A 1 290 ? -9.202 2.769 -8.114 1.00 95.69 290 ASP A C 1
ATOM 2185 O O . ASP A 1 290 ? -8.423 1.969 -7.594 1.00 95.69 290 ASP A O 1
ATOM 2189 N N . LEU A 1 291 ? -10.321 3.173 -7.516 1.00 97.56 291 LEU A N 1
ATOM 2190 C CA . LEU A 1 291 ? -10.837 2.624 -6.270 1.00 97.56 291 LEU A CA 1
ATOM 2191 C C . LEU A 1 291 ? -12.199 1.979 -6.536 1.00 97.56 291 LEU A C 1
ATOM 2193 O O . LEU A 1 291 ? -13.100 2.608 -7.100 1.00 97.56 291 LEU A O 1
ATOM 2197 N N . THR A 1 292 ? -12.365 0.727 -6.122 1.00 98.25 292 THR A N 1
ATOM 2198 C CA . THR A 1 292 ? -13.608 -0.031 -6.295 1.00 98.25 292 THR A CA 1
ATOM 2199 C C . THR A 1 292 ? -14.270 -0.273 -4.950 1.00 98.25 292 THR A C 1
ATOM 2201 O O . THR A 1 292 ? -13.705 -0.940 -4.088 1.00 98.25 292 THR A O 1
ATOM 2204 N N . LEU A 1 293 ? -15.481 0.257 -4.800 1.00 98.38 293 LEU A N 1
ATOM 2205 C CA . LEU A 1 293 ? -16.404 -0.073 -3.723 1.00 98.38 293 LEU A CA 1
ATOM 2206 C C . LEU A 1 293 ? -17.127 -1.369 -4.057 1.00 98.38 293 LEU A C 1
ATOM 2208 O O . LEU A 1 293 ? -17.718 -1.477 -5.132 1.00 98.38 293 LEU A O 1
ATOM 2212 N N . HIS A 1 294 ? -17.135 -2.288 -3.105 1.00 98.38 294 HIS A N 1
ATOM 2213 C CA . HIS A 1 294 ? -18.005 -3.452 -3.071 1.00 98.38 294 HIS A CA 1
ATOM 2214 C C . HIS A 1 294 ? -19.114 -3.179 -2.066 1.00 98.38 294 HIS A C 1
ATOM 2216 O O . HIS A 1 294 ? -18.839 -2.707 -0.965 1.00 98.38 294 HIS A O 1
ATOM 2222 N N . TYR A 1 295 ? -20.361 -3.427 -2.453 1.00 97.69 295 TYR A N 1
ATOM 2223 C CA . TYR A 1 295 ? -21.514 -3.248 -1.582 1.00 97.69 295 TYR A CA 1
ATOM 2224 C C . TYR A 1 295 ? -22.476 -4.428 -1.676 1.00 97.69 295 TYR A C 1
ATOM 2226 O O . TYR A 1 295 ? -22.708 -4.966 -2.758 1.00 97.69 295 TYR A O 1
ATOM 2234 N N . TRP A 1 296 ? -23.064 -4.792 -0.546 1.00 97.56 296 TRP A N 1
ATOM 2235 C CA . TRP A 1 296 ? -24.073 -5.837 -0.431 1.00 97.56 296 TRP A CA 1
ATOM 2236 C C . TRP A 1 296 ? -25.299 -5.292 0.290 1.00 97.56 296 TRP A C 1
ATOM 2238 O O . TRP A 1 296 ? -25.173 -4.530 1.249 1.00 97.56 296 TRP A O 1
ATOM 2248 N N . ARG A 1 297 ? -26.490 -5.656 -0.183 1.00 96.50 297 ARG A N 1
ATOM 2249 C CA . ARG A 1 297 ? -27.772 -5.221 0.378 1.00 96.50 297 ARG A CA 1
ATOM 2250 C C . ARG A 1 297 ? -28.587 -6.436 0.791 1.00 96.50 297 ARG A C 1
ATOM 2252 O O . ARG A 1 297 ? -28.963 -7.253 -0.056 1.00 96.50 297 ARG A O 1
ATOM 2259 N N . GLU A 1 298 ? -28.916 -6.511 2.074 1.00 94.81 298 GLU A N 1
ATOM 2260 C CA . GLU A 1 298 ? -29.679 -7.617 2.645 1.00 94.81 298 GLU A CA 1
ATOM 2261 C C . GLU A 1 298 ? -31.025 -7.796 1.932 1.00 94.81 298 GLU A C 1
ATOM 2263 O O . GLU A 1 298 ? -31.731 -6.828 1.633 1.00 94.81 298 GLU A O 1
ATOM 2268 N N . GLY A 1 299 ? -31.370 -9.045 1.616 1.00 93.62 299 GLY A N 1
ATOM 2269 C CA . GLY A 1 299 ? -32.600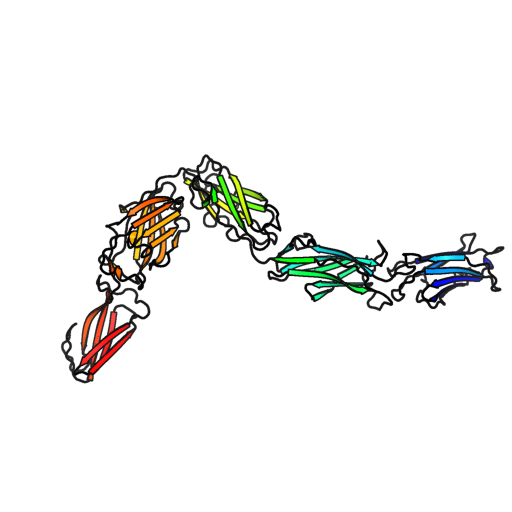 -9.420 0.912 1.00 93.62 299 GLY A CA 1
ATOM 2270 C C . GLY A 1 299 ? -32.702 -8.975 -0.556 1.00 93.62 299 GLY A C 1
ATOM 2271 O O . GLY A 1 299 ? -33.638 -9.398 -1.240 1.00 93.62 299 GLY A O 1
ATOM 2272 N N . VAL A 1 300 ? -31.782 -8.136 -1.052 1.00 95.62 300 VAL A N 1
ATOM 2273 C CA . VAL A 1 300 ? -31.739 -7.688 -2.455 1.00 95.62 300 VAL A CA 1
ATOM 2274 C C . VAL A 1 300 ? -30.649 -8.414 -3.234 1.00 95.62 300 VAL A C 1
ATOM 2276 O O . VAL A 1 300 ? -30.931 -8.933 -4.315 1.00 95.62 300 VAL A O 1
ATOM 2279 N N . ASP A 1 301 ? -29.427 -8.414 -2.702 1.00 96.25 301 ASP A N 1
ATOM 2280 C CA . ASP A 1 301 ? -28.263 -9.077 -3.305 1.00 96.25 301 ASP A CA 1
ATOM 2281 C C . ASP A 1 301 ? -28.019 -10.477 -2.709 1.00 96.25 301 ASP A C 1
ATOM 2283 O O . ASP A 1 301 ? -27.414 -11.320 -3.364 1.00 96.25 301 ASP A O 1
ATOM 2287 N N . ASP A 1 302 ? -28.555 -10.716 -1.510 1.00 90.62 302 ASP A N 1
ATOM 2288 C CA . ASP A 1 302 ? -28.574 -11.985 -0.774 1.00 90.62 302 ASP A CA 1
ATOM 2289 C C . ASP A 1 302 ? -29.318 -13.101 -1.536 1.00 90.62 302 ASP A C 1
ATOM 2291 O O . ASP A 1 302 ? -30.427 -12.895 -2.051 1.00 90.62 302 ASP A O 1
ATOM 2295 N N . ASP A 1 303 ? -28.753 -14.308 -1.568 1.00 91.31 303 ASP A N 1
ATOM 2296 C CA . ASP A 1 303 ? -29.406 -15.500 -2.123 1.00 91.31 303 ASP A CA 1
ATOM 2297 C C . ASP A 1 303 ? -30.474 -16.122 -1.197 1.00 91.31 303 ASP A C 1
ATOM 2299 O O . ASP A 1 303 ? -31.195 -17.058 -1.584 1.00 91.31 303 ASP A O 1
ATOM 2303 N N . GLY A 1 304 ? -30.656 -15.520 -0.020 1.00 84.31 304 GLY A N 1
ATOM 2304 C CA . GLY A 1 304 ? -31.683 -15.831 0.965 1.00 84.31 304 GLY A CA 1
ATOM 2305 C C . GLY A 1 304 ? -31.178 -16.699 2.111 1.00 84.31 304 GLY A C 1
ATOM 2306 O O . GLY A 1 304 ? -32.002 -17.260 2.846 1.00 84.31 304 GLY A O 1
ATOM 2307 N N . ASP A 1 305 ? -29.861 -16.842 2.252 1.00 87.25 305 ASP A N 1
ATOM 2308 C CA . ASP A 1 305 ? -29.230 -17.459 3.413 1.00 87.25 305 ASP A CA 1
ATOM 2309 C C . ASP A 1 305 ? -28.801 -16.445 4.489 1.00 87.25 305 ASP A C 1
ATOM 2311 O O . ASP A 1 305 ? -28.523 -16.854 5.622 1.00 87.25 305 ASP A O 1
ATOM 2315 N N . GLY A 1 306 ? -28.861 -15.144 4.177 1.00 82.19 306 GLY A N 1
ATOM 2316 C CA . GLY A 1 306 ? -28.573 -14.049 5.101 1.00 82.19 306 GLY A CA 1
ATOM 2317 C C . GLY A 1 306 ? -27.081 -13.837 5.354 1.00 82.19 306 GLY A C 1
ATOM 2318 O O . GLY A 1 306 ? -26.719 -13.176 6.329 1.00 82.19 306 GLY A O 1
ATOM 2319 N N . ILE A 1 307 ? -26.210 -14.415 4.525 1.00 88.38 307 ILE A N 1
ATOM 2320 C CA . ILE A 1 307 ? -24.756 -14.320 4.645 1.00 88.38 307 ILE A CA 1
ATOM 2321 C C . ILE A 1 307 ? -24.226 -13.561 3.436 1.00 88.38 307 ILE A C 1
ATOM 2323 O O . ILE A 1 307 ? -24.288 -14.066 2.325 1.00 88.38 307 ILE A O 1
ATOM 2327 N N . ALA A 1 308 ? -23.605 -12.402 3.661 1.00 92.81 308 ALA A N 1
ATOM 2328 C CA . ALA A 1 308 ? -22.974 -11.648 2.583 1.00 92.81 308 ALA A CA 1
ATOM 2329 C C . ALA A 1 308 ? -21.747 -12.393 2.036 1.00 92.81 308 ALA A C 1
ATOM 2331 O O . ALA A 1 308 ? -20.682 -12.429 2.660 1.00 92.81 308 ALA A O 1
ATOM 2332 N N . GLN A 1 309 ? -21.894 -13.012 0.870 1.00 93.75 309 GLN A N 1
ATOM 2333 C CA . GLN A 1 309 ? -20.817 -13.767 0.228 1.00 93.75 309 GLN A CA 1
ATOM 2334 C C . GLN A 1 309 ? -20.160 -12.930 -0.861 1.00 93.75 309 GLN A C 1
ATOM 2336 O O . GLN A 1 309 ? -20.824 -12.159 -1.543 1.00 93.75 309 GLN A O 1
ATOM 2341 N N . GLU A 1 310 ? -18.862 -13.130 -1.097 1.00 94.38 310 GLU A N 1
ATOM 2342 C CA . GLU A 1 310 ? -18.083 -12.351 -2.076 1.00 94.38 310 GLU A CA 1
ATOM 2343 C C . GLU A 1 310 ? -18.751 -12.261 -3.466 1.00 94.38 310 GLU A C 1
ATOM 2345 O O . GLU A 1 310 ? -18.713 -11.218 -4.112 1.00 94.38 310 GLU A O 1
ATOM 2350 N N . ASN A 1 311 ? -19.417 -13.326 -3.926 1.00 95.62 311 ASN A N 1
ATOM 2351 C CA . ASN A 1 311 ? -20.103 -13.363 -5.224 1.00 95.62 311 ASN A CA 1
ATOM 2352 C C . ASN A 1 311 ? -21.433 -12.591 -5.280 1.00 95.62 311 ASN A C 1
ATOM 2354 O O . ASN A 1 311 ? -21.999 -12.468 -6.369 1.00 95.62 311 ASN A O 1
ATOM 2358 N N . GLU A 1 312 ? -21.952 -12.133 -4.145 1.00 96.56 312 GLU A N 1
ATOM 2359 C CA . GLU A 1 312 ? -23.191 -11.356 -4.044 1.00 96.56 312 GLU A CA 1
ATOM 2360 C C . GLU A 1 312 ? -22.933 -9.847 -4.105 1.00 96.56 312 GLU A C 1
ATOM 2362 O O . GLU A 1 312 ? -23.801 -9.087 -4.546 1.00 96.56 312 GLU A O 1
ATOM 2367 N N . TYR A 1 313 ? -21.728 -9.405 -3.722 1.00 97.69 313 TYR A N 1
ATOM 2368 C CA . TYR A 1 313 ? -21.378 -7.988 -3.719 1.00 97.69 313 TYR A CA 1
ATOM 2369 C C . TYR A 1 313 ? -21.460 -7.393 -5.124 1.00 97.69 313 TYR A C 1
ATOM 2371 O O . TYR A 1 313 ? -20.962 -7.922 -6.121 1.00 97.69 313 TYR A O 1
ATOM 2379 N N . GLN A 1 314 ? -22.084 -6.228 -5.182 1.00 97.69 314 GLN A N 1
ATOM 2380 C CA . GLN A 1 314 ? -22.121 -5.365 -6.343 1.00 97.69 314 GLN A CA 1
ATOM 2381 C C . GLN A 1 314 ? -20.957 -4.376 -6.280 1.00 97.69 314 GLN A C 1
ATOM 2383 O O . GLN A 1 314 ? -20.480 -4.024 -5.205 1.00 97.69 314 GLN A O 1
ATOM 2388 N N . THR A 1 315 ? -20.516 -3.870 -7.431 1.00 97.75 315 THR A N 1
ATOM 2389 C CA . THR A 1 315 ? -19.325 -3.009 -7.493 1.00 97.75 315 THR A CA 1
ATOM 2390 C C . THR A 1 315 ? -19.604 -1.635 -8.084 1.00 97.75 315 THR A C 1
ATOM 2392 O O . THR A 1 315 ? -20.317 -1.515 -9.085 1.00 97.75 315 THR A O 1
ATOM 2395 N N . VAL A 1 316 ? -18.959 -0.602 -7.540 1.00 97.75 316 VAL A N 1
ATOM 2396 C CA . VAL A 1 316 ? -18.852 0.731 -8.149 1.00 97.75 316 VAL A CA 1
ATOM 2397 C C . VAL A 1 316 ? -17.389 1.159 -8.163 1.00 97.75 316 VAL A C 1
ATOM 2399 O O . VAL A 1 316 ? -16.788 1.353 -7.112 1.00 97.75 316 VAL A O 1
ATOM 2402 N N . THR A 1 317 ? -16.829 1.380 -9.349 1.00 97.75 317 THR A N 1
ATOM 2403 C CA . THR A 1 317 ? -15.450 1.867 -9.505 1.00 97.75 317 THR A CA 1
ATOM 2404 C C . THR A 1 317 ? -15.424 3.373 -9.754 1.00 97.75 317 THR A C 1
ATOM 2406 O O . THR A 1 317 ? -16.241 3.915 -10.511 1.00 97.75 317 THR A O 1
ATOM 2409 N N . ARG A 1 318 ? -14.482 4.065 -9.111 1.00 97.38 318 ARG A N 1
ATOM 2410 C CA . ARG A 1 318 ? -14.220 5.495 -9.282 1.00 97.38 318 ARG A CA 1
ATOM 2411 C C . ARG A 1 318 ? -12.734 5.725 -9.567 1.00 97.38 318 ARG A C 1
ATOM 2413 O O . ARG A 1 318 ? -11.911 5.183 -8.835 1.00 97.38 318 ARG A O 1
ATOM 2420 N N . PRO A 1 319 ? -12.398 6.577 -10.550 1.00 97.00 319 PRO A N 1
ATOM 2421 C CA . PRO A 1 319 ? -11.011 6.920 -10.812 1.00 97.00 319 PRO A CA 1
ATOM 2422 C C . PRO A 1 319 ? -10.456 7.840 -9.725 1.00 97.00 319 PRO A C 1
ATOM 2424 O O . PRO A 1 319 ? -11.128 8.775 -9.266 1.00 97.00 319 PRO A O 1
ATOM 2427 N N . VAL A 1 320 ? -9.197 7.614 -9.379 1.00 95.31 320 VAL A N 1
ATOM 2428 C CA . VAL A 1 320 ? -8.364 8.522 -8.594 1.00 95.31 320 VAL A CA 1
ATOM 2429 C C . VAL A 1 320 ? -7.875 9.636 -9.522 1.00 95.31 320 VAL A C 1
ATOM 2431 O O . VAL A 1 320 ? -7.452 9.421 -10.660 1.00 95.31 320 VAL A O 1
ATOM 2434 N N . SER A 1 321 ? -7.967 10.880 -9.064 1.00 93.69 321 SER A N 1
ATOM 2435 C CA . SER A 1 321 ? -7.481 12.024 -9.832 1.00 93.69 321 SER A CA 1
ATOM 2436 C C . SER A 1 321 ? -5.963 12.100 -9.734 1.00 93.69 321 SER A C 1
ATOM 2438 O O . SER A 1 321 ? -5.419 12.061 -8.639 1.00 93.69 321 SER A O 1
ATOM 2440 N N . MET A 1 322 ? -5.283 12.289 -10.869 1.00 89.50 322 MET A N 1
ATOM 2441 C CA . MET A 1 322 ? -3.815 12.382 -10.916 1.00 89.50 322 MET A CA 1
ATOM 2442 C C . MET A 1 322 ? -3.122 11.158 -10.286 1.00 89.50 322 MET A C 1
ATOM 2444 O O . MET A 1 322 ? -2.260 11.303 -9.421 1.00 89.50 322 MET A O 1
ATOM 2448 N N . ALA A 1 323 ? -3.502 9.957 -10.729 1.00 89.19 323 ALA A N 1
ATOM 2449 C CA . ALA A 1 323 ? -2.837 8.707 -10.367 1.00 89.19 323 ALA A CA 1
ATOM 2450 C C . ALA A 1 323 ? -1.309 8.784 -10.561 1.00 89.19 323 ALA A C 1
ATOM 2452 O O . ALA A 1 323 ? -0.818 9.390 -11.527 1.00 89.19 323 ALA A O 1
ATOM 2453 N N . GLY A 1 324 ? -0.558 8.205 -9.623 1.00 89.19 324 GLY A N 1
ATOM 2454 C CA . GLY A 1 324 ? 0.905 8.274 -9.608 1.00 89.19 324 GLY A CA 1
ATOM 2455 C C . GLY A 1 324 ? 1.464 9.653 -9.241 1.00 89.19 324 GLY A C 1
ATOM 2456 O O . GLY A 1 324 ? 2.600 9.953 -9.607 1.00 89.19 324 GLY A O 1
ATOM 2457 N N . LEU A 1 325 ? 0.648 10.519 -8.624 1.00 89.00 325 LEU A N 1
ATOM 2458 C CA . LEU A 1 325 ? 1.016 11.854 -8.123 1.00 89.00 325 LEU A CA 1
ATOM 2459 C C . LEU A 1 325 ? 0.240 12.249 -6.859 1.00 89.00 325 LEU A C 1
ATOM 2461 O O . LEU A 1 325 ? 0.787 12.919 -5.985 1.00 89.00 325 LEU A O 1
ATOM 2465 N N . SER A 1 326 ? -1.055 11.930 -6.800 1.00 91.19 326 SER A N 1
ATOM 2466 C CA . SER A 1 326 ? -1.897 12.264 -5.650 1.00 91.19 326 SER A CA 1
ATOM 2467 C C . SER A 1 326 ? -1.512 11.425 -4.436 1.00 91.19 326 SER A C 1
ATOM 2469 O O . SER A 1 326 ? -1.377 10.215 -4.561 1.00 91.19 326 SER A O 1
ATOM 2471 N N . LYS A 1 327 ? -1.374 12.059 -3.269 1.00 94.31 327 LYS A N 1
ATOM 2472 C CA . LYS A 1 327 ? -1.060 11.392 -1.992 1.00 94.31 327 LYS A CA 1
ATOM 2473 C C . LYS A 1 327 ? -2.261 11.250 -1.072 1.00 94.31 327 LYS A C 1
ATOM 2475 O O . LYS A 1 327 ? -2.246 10.462 -0.146 1.00 94.31 327 LYS A O 1
ATOM 2480 N N . GLU A 1 328 ? -3.300 12.041 -1.297 1.00 97.12 328 GLU A N 1
ATOM 2481 C CA . GLU A 1 328 ? -4.519 11.991 -0.504 1.00 97.12 328 GLU A CA 1
ATOM 2482 C C . GLU A 1 328 ? -5.682 12.455 -1.367 1.00 97.12 328 GLU A C 1
ATOM 2484 O O . GLU A 1 328 ? -5.582 13.450 -2.095 1.00 97.12 328 GLU A O 1
ATOM 2489 N N . GLN A 1 329 ? -6.798 11.739 -1.297 1.00 97.19 329 GLN A N 1
ATOM 2490 C CA . GLN A 1 329 ? -8.010 12.137 -1.986 1.00 97.19 329 GLN A CA 1
ATOM 2491 C C . GLN A 1 329 ? -9.252 11.631 -1.259 1.00 97.19 329 GLN A C 1
ATOM 2493 O O . GLN A 1 329 ? -9.328 10.474 -0.861 1.00 97.19 329 GLN A O 1
ATOM 2498 N N . GLN A 1 330 ? -10.277 12.480 -1.174 1.00 96.94 330 GLN A N 1
ATOM 2499 C CA . GLN A 1 330 ? -11.620 12.030 -0.828 1.00 96.94 330 GLN A CA 1
ATOM 2500 C C . GLN A 1 330 ? -12.361 11.567 -2.090 1.00 96.94 330 GLN A C 1
ATOM 2502 O O . GLN A 1 330 ? -12.492 12.318 -3.064 1.00 96.94 330 GLN A O 1
ATOM 2507 N N . ILE A 1 331 ? -12.855 10.332 -2.074 1.00 96.81 331 ILE A N 1
ATOM 2508 C CA . ILE A 1 331 ? -13.642 9.727 -3.150 1.00 96.81 331 ILE A CA 1
ATOM 2509 C C . ILE A 1 331 ? -15.067 9.510 -2.660 1.00 96.81 331 ILE A C 1
ATOM 2511 O O . ILE A 1 331 ? -15.289 8.932 -1.602 1.00 96.81 331 ILE A O 1
ATOM 2515 N N . THR A 1 332 ? -16.039 9.951 -3.458 1.00 96.81 332 THR A N 1
ATOM 2516 C CA . THR A 1 332 ? -17.464 9.766 -3.175 1.00 96.81 332 THR A CA 1
ATOM 2517 C C . THR A 1 332 ? -18.084 8.761 -4.143 1.00 96.81 332 THR A C 1
ATOM 2519 O O . THR A 1 332 ? -18.089 8.951 -5.366 1.00 96.81 332 THR A O 1
ATOM 2522 N N . PHE A 1 333 ? -18.685 7.718 -3.584 1.00 97.25 333 PHE A N 1
ATOM 2523 C CA . PHE A 1 333 ? -19.550 6.771 -4.274 1.00 97.25 333 PHE A CA 1
ATOM 2524 C C . PHE A 1 333 ? -21.002 7.219 -4.103 1.00 97.25 333 PHE A C 1
ATOM 2526 O O . PHE A 1 333 ? -21.412 7.662 -3.035 1.00 97.25 333 PHE A O 1
ATOM 2533 N N . SER A 1 334 ? -21.782 7.187 -5.179 1.00 94.56 334 SER A N 1
ATOM 2534 C CA . SER A 1 334 ? -23.138 7.738 -5.188 1.00 94.56 334 SER A CA 1
ATOM 2535 C C . SER A 1 334 ? -24.027 6.996 -6.169 1.00 94.56 334 SER A C 1
ATOM 2537 O O . SER A 1 334 ? -23.538 6.430 -7.150 1.00 94.56 334 SER A O 1
ATOM 2539 N N . GLY A 1 335 ? -25.336 7.052 -5.920 1.00 90.88 335 GLY A N 1
ATOM 2540 C CA . GLY A 1 335 ? -26.338 6.416 -6.775 1.00 90.88 335 GLY A CA 1
ATOM 2541 C C . GLY A 1 335 ? -26.535 4.931 -6.482 1.00 90.88 335 GLY A C 1
ATOM 2542 O O . GLY A 1 335 ? -27.039 4.220 -7.348 1.00 90.88 335 GLY A O 1
ATOM 2543 N N . ILE A 1 336 ? -26.143 4.473 -5.291 1.00 95.38 336 ILE A N 1
ATOM 2544 C CA . ILE A 1 336 ? -26.421 3.116 -4.822 1.00 95.38 336 ILE A CA 1
ATOM 2545 C C . ILE A 1 336 ? -27.890 3.077 -4.397 1.00 95.38 336 ILE A C 1
ATOM 2547 O O . ILE A 1 336 ? -28.314 3.810 -3.506 1.00 95.38 336 ILE A O 1
ATOM 2551 N N . ASP A 1 337 ? -28.688 2.272 -5.087 1.00 95.44 337 ASP A N 1
ATOM 2552 C CA . ASP A 1 337 ? -30.106 2.117 -4.780 1.00 95.44 337 ASP A CA 1
ATOM 2553 C C . ASP A 1 337 ? -30.267 1.179 -3.580 1.00 95.44 337 ASP A C 1
ATOM 2555 O O . ASP A 1 337 ? -29.845 0.029 -3.642 1.00 95.44 337 ASP A O 1
ATOM 2559 N N . VAL A 1 338 ? -30.869 1.657 -2.496 1.00 95.25 338 VAL A N 1
ATOM 2560 C CA . VAL A 1 338 ? -31.167 0.847 -1.301 1.00 95.25 338 VAL A CA 1
ATOM 2561 C C . VAL A 1 338 ? -32.649 0.479 -1.213 1.00 95.25 338 VAL A C 1
ATOM 2563 O O . VAL A 1 338 ? -33.098 -0.107 -0.230 1.00 95.25 338 VAL A O 1
ATOM 2566 N N . THR A 1 339 ? -33.436 0.789 -2.248 1.00 93.38 339 THR A N 1
ATOM 2567 C CA . THR A 1 339 ? -34.836 0.371 -2.284 1.00 93.38 339 THR A CA 1
ATOM 2568 C C . THR A 1 339 ? -34.939 -1.150 -2.384 1.00 93.38 339 THR A C 1
ATOM 2570 O O . THR A 1 339 ? -34.202 -1.807 -3.119 1.00 93.38 339 THR A O 1
ATOM 2573 N N . GLY A 1 340 ? -35.879 -1.724 -1.633 1.00 91.69 340 GLY A N 1
ATOM 2574 C CA . GLY A 1 340 ? -36.089 -3.173 -1.579 1.00 91.69 340 GLY A CA 1
ATOM 2575 C C . GLY A 1 340 ? -35.349 -3.882 -0.447 1.00 91.69 340 GLY A C 1
ATOM 2576 O O . GLY A 1 340 ? -35.718 -5.017 -0.153 1.00 91.69 340 GLY A O 1
ATOM 2577 N N . VAL A 1 341 ? -34.403 -3.215 0.226 1.00 95.31 341 VAL A N 1
ATOM 2578 C CA . VAL A 1 341 ? -33.840 -3.717 1.488 1.00 95.31 341 VAL A CA 1
ATOM 2579 C C . VAL A 1 341 ? -34.972 -3.819 2.522 1.00 95.31 341 VAL A C 1
ATOM 2581 O O . VAL A 1 341 ? -35.802 -2.901 2.601 1.00 95.31 341 VAL A O 1
ATOM 2584 N N . PRO A 1 342 ? -35.079 -4.933 3.273 1.00 93.31 342 PRO A N 1
ATOM 2585 C CA . PRO A 1 342 ? -36.040 -5.067 4.362 1.00 93.31 342 PRO A CA 1
ATOM 2586 C C . PRO A 1 342 ? -35.931 -3.918 5.372 1.00 93.31 342 PRO A C 1
ATOM 2588 O O . PRO A 1 342 ? -34.892 -3.279 5.493 1.00 93.31 342 PRO A O 1
ATOM 2591 N N . ALA A 1 343 ? -37.009 -3.647 6.113 1.00 91.06 343 ALA A N 1
ATOM 2592 C CA . ALA A 1 343 ? -36.966 -2.635 7.166 1.00 91.06 343 ALA A CA 1
ATOM 2593 C C . ALA A 1 343 ? -35.918 -3.020 8.222 1.00 91.06 343 ALA A C 1
ATOM 2595 O O . ALA A 1 343 ? -35.978 -4.132 8.744 1.00 91.06 343 ALA A O 1
ATOM 2596 N N . ASN A 1 344 ? -34.989 -2.103 8.506 1.00 93.00 344 ASN A N 1
ATOM 2597 C CA . ASN A 1 344 ? -33.810 -2.317 9.352 1.00 93.00 344 ASN A CA 1
ATOM 2598 C C . ASN A 1 344 ? -32.869 -3.419 8.835 1.00 93.00 344 ASN A C 1
ATOM 2600 O O . ASN A 1 344 ? -32.104 -3.997 9.602 1.00 93.00 344 ASN A O 1
ATOM 2604 N N . GLY A 1 345 ? -32.922 -3.704 7.530 1.00 93.75 345 GLY A N 1
ATOM 2605 C CA . GLY A 1 345 ? -31.965 -4.575 6.861 1.00 93.75 345 GLY A CA 1
ATOM 2606 C C . GLY A 1 345 ? -30.626 -3.877 6.637 1.00 93.75 345 GLY A C 1
ATOM 2607 O O . GLY A 1 345 ? -30.522 -2.652 6.705 1.00 93.75 345 GLY A O 1
ATOM 2608 N N . ARG A 1 346 ? -29.585 -4.652 6.359 1.00 94.75 346 ARG A N 1
ATOM 2609 C CA . ARG A 1 346 ? -28.203 -4.167 6.290 1.00 94.75 346 ARG A CA 1
ATOM 2610 C C . ARG A 1 346 ? -27.782 -3.769 4.878 1.00 94.75 346 ARG A C 1
ATOM 2612 O O . ARG A 1 346 ? -28.163 -4.400 3.891 1.00 94.75 346 ARG A O 1
ATOM 2619 N N . ALA A 1 347 ? -26.932 -2.751 4.793 1.00 95.94 347 ALA A N 1
ATOM 2620 C CA . ALA A 1 347 ? -26.129 -2.460 3.611 1.00 95.94 347 ALA A CA 1
ATOM 2621 C C . ALA A 1 347 ? -24.655 -2.412 4.017 1.00 95.94 347 ALA A C 1
ATOM 2623 O O . ALA A 1 347 ? -24.272 -1.548 4.801 1.00 95.94 347 ALA A O 1
ATOM 2624 N N . SER A 1 348 ? -23.844 -3.339 3.510 1.00 96.44 348 SER A N 1
ATOM 2625 C CA . SER A 1 348 ? -22.449 -3.482 3.932 1.00 96.44 348 SER A CA 1
ATOM 2626 C C . SER A 1 348 ? -21.455 -3.220 2.810 1.00 96.44 348 SER A C 1
ATOM 2628 O O . SER A 1 348 ? -21.784 -3.409 1.637 1.00 96.44 348 SER A O 1
ATOM 2630 N N . LEU A 1 349 ? -20.280 -2.698 3.170 1.00 97.56 349 LEU A N 1
ATOM 2631 C CA . LEU A 1 349 ? -19.344 -2.017 2.279 1.00 97.56 349 LEU A CA 1
ATOM 2632 C C . LEU A 1 349 ? -17.891 -2.424 2.563 1.00 97.56 349 LEU A C 1
ATOM 2634 O O . LEU A 1 349 ? -17.421 -2.314 3.695 1.00 97.56 349 LEU A O 1
ATOM 2638 N N . TYR A 1 350 ? -17.129 -2.745 1.518 1.00 97.94 350 TYR A N 1
ATOM 2639 C CA . TYR A 1 350 ? -15.664 -2.836 1.581 1.00 97.94 350 TYR A CA 1
ATOM 2640 C C . TYR A 1 350 ? -15.014 -2.298 0.301 1.00 97.94 350 TYR A C 1
ATOM 2642 O O . TYR A 1 350 ? -15.689 -1.971 -0.680 1.00 97.94 350 TYR A O 1
ATOM 2650 N N . LEU A 1 351 ? -13.690 -2.153 0.307 1.00 97.75 351 LEU A N 1
ATOM 2651 C CA . LEU A 1 351 ? -12.933 -1.562 -0.794 1.00 97.75 351 LEU A CA 1
ATOM 2652 C C . LEU A 1 351 ? -11.888 -2.505 -1.361 1.00 97.75 351 LEU A C 1
ATOM 2654 O O . LEU A 1 351 ? -11.271 -3.300 -0.663 1.00 97.75 351 LEU A O 1
ATOM 2658 N N . THR A 1 352 ? -11.634 -2.336 -2.652 1.00 97.81 352 THR A N 1
ATOM 2659 C CA . THR A 1 352 ? -10.453 -2.882 -3.316 1.00 97.81 352 THR A CA 1
ATOM 2660 C C . THR A 1 352 ? -9.842 -1.827 -4.217 1.00 97.81 352 THR A C 1
ATOM 2662 O O . THR A 1 352 ? -10.550 -1.062 -4.876 1.00 97.81 352 THR A O 1
ATOM 2665 N N . GLY A 1 353 ? -8.525 -1.830 -4.285 1.00 96.31 353 GLY A N 1
ATOM 2666 C CA . GLY A 1 353 ? -7.717 -0.928 -5.084 1.00 96.31 353 GLY A CA 1
ATOM 2667 C C . GLY A 1 353 ? -6.274 -1.062 -4.632 1.00 96.31 353 GLY A C 1
ATOM 2668 O O . GLY A 1 353 ? -5.989 -1.782 -3.670 1.00 96.31 353 GLY A O 1
ATOM 2669 N N . THR A 1 354 ? -5.384 -0.368 -5.318 1.00 96.75 354 THR A N 1
ATOM 2670 C CA . THR A 1 354 ? -3.974 -0.316 -4.952 1.00 96.75 354 THR A CA 1
ATOM 2671 C C . THR A 1 354 ? -3.449 1.105 -5.075 1.00 96.75 354 THR A C 1
ATOM 2673 O O . THR A 1 354 ? -4.090 1.967 -5.688 1.00 96.75 354 THR A O 1
ATOM 2676 N N . ASP A 1 355 ? -2.272 1.348 -4.522 1.00 95.75 355 ASP A N 1
ATOM 2677 C CA . ASP A 1 355 ? -1.466 2.516 -4.858 1.00 95.75 355 ASP A CA 1
ATOM 2678 C C . ASP A 1 355 ? -0.873 2.397 -6.283 1.00 95.75 355 ASP A C 1
ATOM 2680 O O . ASP A 1 355 ? -1.234 1.521 -7.086 1.00 95.75 355 ASP A O 1
ATOM 2684 N N . TRP A 1 356 ? 0.037 3.311 -6.618 1.00 95.25 356 TRP A N 1
ATOM 2685 C CA . TRP A 1 356 ? 0.753 3.317 -7.891 1.00 95.25 356 TRP A CA 1
ATOM 2686 C C . TRP A 1 356 ? 1.794 2.191 -8.024 1.00 95.25 356 TRP A C 1
ATOM 2688 O O . TRP A 1 356 ? 2.142 1.816 -9.153 1.00 95.25 356 TRP A O 1
ATOM 2698 N N . ALA A 1 357 ? 2.278 1.661 -6.900 1.00 95.25 357 ALA A N 1
ATOM 2699 C CA . ALA A 1 357 ? 3.230 0.560 -6.794 1.00 95.25 357 ALA A CA 1
ATOM 2700 C C . ALA A 1 357 ? 2.558 -0.824 -6.688 1.00 95.25 357 ALA A C 1
ATOM 2702 O O . ALA A 1 357 ? 3.243 -1.838 -6.724 1.00 95.25 357 ALA A O 1
ATOM 2703 N N . SER A 1 358 ? 1.224 -0.873 -6.697 1.00 94.19 358 SER A N 1
ATOM 2704 C CA . SER A 1 358 ? 0.373 -2.060 -6.550 1.00 94.19 358 SER A CA 1
ATOM 2705 C C . SER A 1 358 ? 0.265 -2.664 -5.143 1.00 94.19 358 SER A C 1
ATOM 2707 O O . SER A 1 358 ? -0.184 -3.807 -5.017 1.00 94.19 358 SER A O 1
ATOM 2709 N N . HIS A 1 359 ? 0.560 -1.913 -4.080 1.00 96.06 359 HIS A N 1
ATOM 2710 C CA . HIS A 1 359 ? 0.213 -2.345 -2.724 1.00 96.06 359 HIS A CA 1
ATOM 2711 C C . HIS A 1 359 ? -1.291 -2.167 -2.466 1.00 96.06 359 HIS A C 1
ATOM 2713 O O . HIS A 1 359 ? -1.865 -1.130 -2.816 1.00 96.06 359 HIS A O 1
ATOM 2719 N N . PRO A 1 360 ? -1.974 -3.168 -1.878 1.00 96.94 360 PRO A N 1
ATOM 2720 C CA . PRO A 1 360 ? -3.393 -3.070 -1.550 1.00 96.94 360 PRO A CA 1
ATOM 2721 C C . PRO A 1 360 ? -3.632 -2.143 -0.353 1.00 96.94 360 PRO A C 1
ATOM 2723 O O . PRO A 1 360 ? -2.798 -2.051 0.543 1.00 96.94 360 PRO A O 1
ATOM 2726 N N . PHE A 1 361 ? -4.809 -1.516 -0.303 1.00 97.06 361 PHE A N 1
ATOM 2727 C CA . PHE A 1 361 ? -5.192 -0.641 0.808 1.00 97.06 361 PHE A CA 1
ATOM 2728 C C . PHE A 1 361 ? -5.255 -1.363 2.160 1.00 97.06 361 PHE A C 1
ATOM 2730 O O . PHE A 1 361 ? -5.985 -2.345 2.329 1.00 97.06 361 PHE A O 1
ATOM 2737 N N . GLU A 1 362 ? -4.584 -0.798 3.159 1.00 97.06 362 GLU A N 1
ATOM 2738 C CA . GLU A 1 362 ? -4.810 -1.118 4.562 1.00 97.06 362 GLU A CA 1
ATOM 2739 C C . GLU A 1 362 ? -6.142 -0.544 5.048 1.00 97.06 362 GLU A C 1
ATOM 2741 O O . GLU A 1 362 ? -6.579 0.543 4.660 1.00 97.06 362 GLU A O 1
ATOM 2746 N N . GLY A 1 363 ? -6.813 -1.308 5.911 1.00 94.19 363 GLY A N 1
ATOM 2747 C CA . GLY A 1 363 ? -8.110 -0.929 6.463 1.00 94.19 363 GLY A CA 1
ATOM 2748 C C . GLY A 1 363 ? -9.254 -0.961 5.449 1.00 94.19 363 GLY A C 1
ATOM 2749 O O . GLY A 1 363 ? -10.320 -0.448 5.754 1.00 94.19 363 GLY A O 1
ATOM 2750 N N . ALA A 1 364 ? -9.088 -1.548 4.262 1.00 95.88 364 ALA A N 1
ATOM 2751 C CA . ALA A 1 364 ? -10.115 -1.564 3.215 1.00 95.88 364 ALA A CA 1
ATOM 2752 C C . ALA A 1 364 ? -11.334 -2.468 3.506 1.00 95.88 364 ALA A C 1
ATOM 2754 O O . ALA A 1 364 ? -12.347 -2.357 2.812 1.00 95.88 364 ALA A O 1
ATOM 2755 N N . GLY A 1 365 ? -11.250 -3.328 4.526 1.00 95.75 365 GLY A N 1
ATOM 2756 C CA . GLY A 1 365 ? -12.206 -4.412 4.767 1.00 95.75 365 GLY A CA 1
ATOM 2757 C C . GLY A 1 365 ? -12.072 -5.544 3.742 1.00 95.75 365 GLY A C 1
ATOM 2758 O O . GLY A 1 365 ? -11.252 -5.490 2.823 1.00 95.75 365 GLY A O 1
ATOM 2759 N N . SER A 1 366 ? -12.881 -6.583 3.896 1.00 95.69 366 SER A N 1
ATOM 2760 C CA . SER A 1 366 ? -12.995 -7.694 2.946 1.00 95.69 366 SER A CA 1
ATOM 2761 C C . SER A 1 366 ? -14.389 -8.303 3.009 1.00 95.69 366 SER A C 1
ATOM 2763 O O . SER A 1 366 ? -15.044 -8.169 4.031 1.00 95.69 366 SER A O 1
ATOM 2765 N N . ALA A 1 367 ? -14.793 -9.026 1.962 1.00 94.56 367 ALA A N 1
ATOM 2766 C CA . ALA A 1 367 ? -16.128 -9.607 1.868 1.00 94.56 367 ALA A CA 1
ATOM 2767 C C . ALA A 1 367 ? -16.556 -10.397 3.120 1.00 94.56 367 ALA A C 1
ATOM 2769 O O . ALA A 1 367 ? -15.819 -11.255 3.620 1.00 94.56 367 ALA A O 1
ATOM 2770 N N . GLY A 1 368 ? -17.792 -10.146 3.543 1.00 93.06 368 GLY A N 1
ATOM 2771 C CA . GLY A 1 368 ? -18.458 -10.733 4.700 1.00 93.06 368 GLY A CA 1
ATOM 2772 C C . GLY A 1 368 ? -18.774 -9.667 5.742 1.00 93.06 368 GLY A C 1
ATOM 2773 O O . GLY A 1 368 ? -17.897 -8.899 6.107 1.00 93.06 368 GLY A O 1
ATOM 2774 N N . ILE A 1 369 ? -19.998 -9.663 6.281 1.00 89.69 369 ILE A N 1
ATOM 2775 C CA . ILE A 1 369 ? -20.494 -8.613 7.199 1.00 89.69 369 ILE A CA 1
ATOM 2776 C C . ILE A 1 369 ? -19.534 -8.323 8.367 1.00 89.69 369 ILE A C 1
ATOM 2778 O O . ILE A 1 369 ? -19.349 -7.165 8.723 1.00 89.69 369 ILE A O 1
ATOM 2782 N N . ASP A 1 370 ? -18.910 -9.357 8.941 1.00 89.19 370 ASP A N 1
ATOM 2783 C CA . ASP A 1 370 ? -17.986 -9.219 10.080 1.00 89.19 370 ASP A CA 1
ATOM 2784 C C . ASP A 1 370 ? -16.587 -8.703 9.678 1.00 89.19 370 ASP A C 1
ATOM 2786 O O . ASP A 1 370 ? -15.756 -8.412 10.533 1.00 89.19 370 ASP A O 1
ATOM 2790 N N . SER A 1 371 ? -16.274 -8.685 8.381 1.00 93.19 371 SER A N 1
ATOM 2791 C CA . SER A 1 371 ? -14.982 -8.259 7.816 1.00 93.19 371 SER A CA 1
ATOM 2792 C C . SER A 1 371 ? -15.096 -7.031 6.911 1.00 93.19 371 SER A C 1
ATOM 2794 O O . SER A 1 371 ? -14.076 -6.450 6.525 1.00 93.19 371 SER A O 1
ATOM 2796 N N . ASP A 1 372 ? -16.320 -6.645 6.563 1.00 95.00 372 ASP A N 1
ATOM 2797 C CA . ASP A 1 372 ? -16.617 -5.435 5.826 1.00 95.00 372 ASP A CA 1
ATOM 2798 C C . ASP A 1 372 ? -16.163 -4.211 6.621 1.00 95.00 372 ASP A C 1
ATOM 2800 O O . ASP A 1 372 ? -16.077 -4.207 7.847 1.00 95.00 372 ASP A O 1
ATOM 2804 N N . LYS A 1 373 ? -15.850 -3.138 5.903 1.00 95.25 373 LYS A N 1
ATOM 2805 C CA . LYS A 1 373 ? -15.327 -1.915 6.510 1.00 95.25 373 LYS A CA 1
ATOM 2806 C C . LYS A 1 373 ? -16.411 -1.090 7.198 1.00 95.25 373 LYS A C 1
ATOM 2808 O O . LYS A 1 373 ? -16.112 -0.354 8.133 1.00 95.25 373 LYS A O 1
ATOM 2813 N N . ALA A 1 374 ? -17.637 -1.139 6.683 1.00 95.69 374 ALA A N 1
ATOM 2814 C CA . ALA A 1 374 ? -18.779 -0.459 7.275 1.00 95.69 374 ALA A CA 1
ATOM 2815 C C . ALA A 1 374 ? -20.074 -1.201 6.944 1.00 95.69 374 ALA A C 1
ATOM 2817 O O . ALA A 1 374 ? -20.334 -1.495 5.777 1.00 95.69 374 ALA A O 1
ATOM 2818 N N . THR A 1 375 ? -20.912 -1.420 7.956 1.00 95.31 375 THR A N 1
ATOM 2819 C CA . THR A 1 375 ? -22.273 -1.941 7.801 1.00 95.31 375 THR A CA 1
ATOM 2820 C C . THR A 1 375 ? -23.280 -0.908 8.291 1.00 95.31 375 THR A C 1
ATOM 2822 O O . THR A 1 375 ? -23.286 -0.531 9.456 1.00 95.31 375 THR A O 1
ATOM 2825 N N . MET A 1 376 ? -24.156 -0.468 7.395 1.00 95.44 376 MET A N 1
ATOM 2826 C CA . MET A 1 376 ? -25.245 0.471 7.664 1.00 95.44 376 MET A CA 1
ATOM 2827 C C . MET A 1 376 ? -26.566 -0.258 7.890 1.00 95.44 376 MET A C 1
ATOM 2829 O O . MET A 1 376 ? -26.779 -1.348 7.350 1.00 95.44 376 MET A O 1
ATOM 2833 N N . VAL A 1 377 ? -27.495 0.393 8.591 1.00 95.94 377 VAL A N 1
ATOM 2834 C CA . VAL A 1 377 ? -28.882 -0.073 8.736 1.00 95.94 377 VAL A CA 1
ATOM 2835 C C . VAL A 1 377 ? -29.794 0.755 7.838 1.00 95.94 377 VAL A C 1
ATOM 2837 O O . VAL A 1 377 ? -29.826 1.976 7.912 1.00 95.94 377 VAL A O 1
ATOM 2840 N N . ILE A 1 378 ? -30.558 0.104 6.966 1.00 96.00 378 ILE A N 1
ATOM 2841 C CA . ILE A 1 378 ? -31.495 0.762 6.055 1.00 96.00 378 ILE A CA 1
ATOM 2842 C C . ILE A 1 378 ? -32.868 0.836 6.724 1.00 96.00 378 ILE A C 1
ATOM 2844 O O . ILE A 1 378 ? -33.589 -0.159 6.841 1.00 96.00 378 ILE A O 1
ATOM 2848 N N . GLY A 1 379 ? -33.248 2.028 7.174 1.00 94.62 379 GLY A N 1
ATOM 2849 C CA . GLY A 1 379 ? -34.408 2.201 8.039 1.00 94.62 379 GLY A CA 1
ATOM 2850 C C . GLY A 1 379 ? -34.798 3.653 8.274 1.00 94.62 379 GLY A C 1
ATOM 2851 O O . GLY A 1 379 ? -34.234 4.591 7.718 1.00 94.62 379 GLY A O 1
ATOM 2852 N N . THR A 1 380 ? -35.840 3.837 9.078 1.00 92.44 380 THR A N 1
ATOM 2853 C CA . THR A 1 380 ? -36.162 5.145 9.654 1.00 92.44 380 THR A CA 1
ATOM 2854 C C . THR A 1 380 ? -35.629 5.159 11.072 1.00 92.44 380 THR A C 1
ATOM 2856 O O . THR A 1 380 ? -35.906 4.218 11.811 1.00 92.44 380 THR A O 1
ATOM 2859 N N . ASP A 1 381 ? -34.904 6.219 11.407 1.00 89.69 381 ASP A N 1
ATOM 2860 C CA . ASP A 1 381 ? -34.368 6.467 12.742 1.00 89.69 381 ASP A CA 1
ATOM 2861 C C . ASP A 1 381 ? -35.460 6.356 13.821 1.00 89.69 381 ASP A C 1
ATOM 2863 O O . ASP A 1 381 ? -36.551 6.940 13.696 1.00 89.69 381 ASP A O 1
ATOM 2867 N N . ALA A 1 382 ? -35.182 5.556 14.845 1.00 91.44 382 ALA A N 1
ATOM 2868 C CA . ALA A 1 382 ? -36.089 5.189 15.917 1.00 91.44 382 ALA A CA 1
ATOM 2869 C C . ALA A 1 382 ? -35.543 5.663 17.274 1.00 91.44 382 ALA A C 1
ATOM 2871 O O . ALA A 1 382 ? -34.342 5.765 17.477 1.00 91.44 382 ALA A O 1
ATOM 2872 N N . PRO A 1 383 ? -36.415 5.983 18.245 1.00 94.06 383 PRO A N 1
ATOM 2873 C CA . PRO A 1 383 ? -35.953 6.464 19.538 1.00 94.06 383 PRO A CA 1
ATOM 2874 C C . PRO A 1 383 ? -35.322 5.344 20.375 1.00 94.06 383 PRO A C 1
ATOM 2876 O O . PRO A 1 383 ? -35.976 4.342 20.667 1.00 94.06 383 PRO A O 1
ATOM 2879 N N . THR A 1 384 ? -34.120 5.588 20.889 1.00 96.44 384 THR A N 1
ATOM 2880 C CA . THR A 1 384 ? -33.462 4.709 21.861 1.00 96.44 384 THR A CA 1
ATOM 2881 C C . THR A 1 384 ? -34.026 4.892 23.274 1.00 96.44 384 THR A C 1
ATOM 2883 O O . THR A 1 384 ? -34.207 6.012 23.763 1.00 96.44 384 THR A O 1
ATOM 2886 N N . THR A 1 385 ? -34.269 3.789 23.983 1.00 96.56 385 THR A N 1
ATOM 2887 C CA . THR A 1 385 ? -34.751 3.779 25.372 1.00 96.56 385 THR A CA 1
ATOM 2888 C C . THR A 1 385 ? -33.888 2.875 26.246 1.00 96.56 385 THR A C 1
ATOM 2890 O O . THR A 1 385 ? -33.567 1.751 25.882 1.00 96.56 385 THR A O 1
ATOM 2893 N N . LEU A 1 386 ? -33.542 3.337 27.448 1.00 96.31 386 LEU A N 1
ATOM 2894 C CA . LEU A 1 386 ? -32.892 2.495 28.450 1.00 96.31 386 LEU A CA 1
ATOM 2895 C C . LEU A 1 386 ? -33.932 1.715 29.275 1.00 96.31 386 LEU A C 1
ATOM 2897 O O . LEU A 1 386 ? -34.900 2.292 29.780 1.00 96.31 386 LEU A O 1
ATOM 2901 N N . LEU A 1 387 ? -33.716 0.411 29.450 1.00 95.44 387 LEU A N 1
ATOM 2902 C CA . LEU A 1 387 ? -34.624 -0.496 30.154 1.00 95.44 387 LEU A CA 1
ATOM 2903 C C . LEU A 1 387 ? -34.214 -0.645 31.624 1.00 95.44 387 LEU A C 1
ATOM 2905 O O . LEU A 1 387 ? -33.408 -1.502 31.977 1.00 95.44 387 LEU A O 1
ATOM 2909 N N . GLU A 1 388 ? -34.798 0.173 32.505 1.00 89.50 388 GLU A N 1
ATOM 2910 C CA . GLU A 1 388 ? -34.423 0.213 33.931 1.00 89.50 388 GLU A CA 1
ATOM 2911 C C . GLU A 1 388 ? -34.568 -1.135 34.662 1.00 89.50 388 GLU A C 1
ATOM 2913 O O . GLU A 1 388 ? -33.852 -1.400 35.625 1.00 89.50 388 GLU A O 1
ATOM 2918 N N . ASN A 1 389 ? -35.472 -2.009 34.210 1.00 90.94 389 ASN A N 1
ATOM 2919 C CA . ASN A 1 389 ? -35.662 -3.351 34.773 1.00 90.94 389 ASN A CA 1
ATOM 2920 C C . ASN A 1 389 ? -34.550 -4.351 34.419 1.00 90.94 389 ASN A C 1
ATOM 2922 O O . ASN A 1 389 ? -34.524 -5.428 35.008 1.00 90.94 389 ASN A O 1
ATOM 2926 N N . GLU A 1 390 ? -33.666 -4.007 33.484 1.00 94.12 390 GLU A N 1
ATOM 2927 C CA . GLU A 1 390 ? -32.561 -4.852 33.009 1.00 94.12 390 GLU A CA 1
AT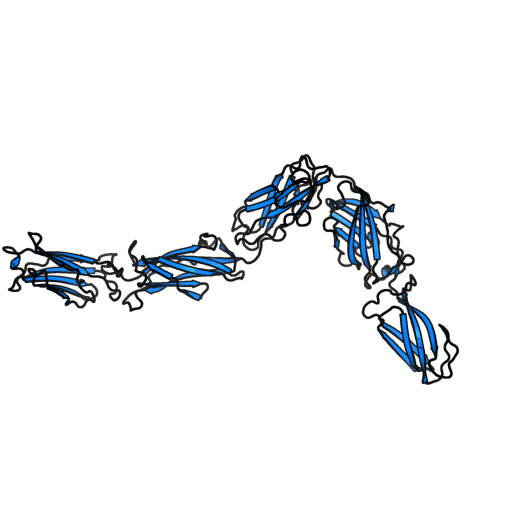OM 2928 C C . GLU A 1 390 ? -31.193 -4.368 33.521 1.00 94.12 390 GLU A C 1
ATOM 2930 O O . GLU A 1 390 ? -30.142 -4.873 33.123 1.00 94.12 390 GLU A O 1
ATOM 2935 N N . TYR A 1 391 ? -31.188 -3.376 34.412 1.00 95.25 391 TYR A N 1
ATOM 2936 C CA . TYR A 1 391 ? -29.977 -2.916 35.073 1.00 95.25 391 TYR A CA 1
ATOM 2937 C C . TYR A 1 391 ? -29.524 -3.907 36.146 1.00 95.25 391 TYR A C 1
ATOM 2939 O O . TYR A 1 391 ? -30.306 -4.317 37.007 1.00 95.25 391 TYR A O 1
ATOM 2947 N N . GLY A 1 392 ? -28.234 -4.227 36.153 1.00 96.38 392 GLY A N 1
ATOM 2948 C CA . GLY A 1 392 ? -27.616 -5.069 37.171 1.00 96.38 392 GLY A CA 1
ATOM 2949 C C . GLY A 1 392 ? -26.188 -4.632 37.462 1.00 96.38 392 GLY A C 1
ATOM 2950 O O . GLY A 1 392 ? -25.480 -4.178 36.573 1.00 96.38 392 GLY A O 1
ATOM 2951 N N . LEU A 1 393 ? -25.771 -4.744 38.720 1.00 97.75 393 LEU A N 1
ATOM 2952 C CA . LEU A 1 393 ? -24.384 -4.574 39.146 1.00 97.75 393 LEU A CA 1
ATOM 2953 C C . LEU A 1 393 ? -24.102 -5.612 40.225 1.00 97.75 393 LEU A C 1
ATOM 2955 O O . LEU A 1 393 ? -24.821 -5.675 41.230 1.00 97.75 393 LEU A O 1
ATOM 2959 N N . ASP A 1 394 ? -23.069 -6.422 40.035 1.00 96.00 394 ASP A N 1
ATOM 2960 C CA . ASP A 1 394 ? -22.686 -7.413 41.029 1.00 96.00 394 ASP A CA 1
ATOM 2961 C C . ASP A 1 394 ? -21.894 -6.764 42.180 1.00 96.00 394 ASP A C 1
ATOM 2963 O O . ASP A 1 394 ? -20.755 -6.318 42.089 1.00 96.00 394 ASP A O 1
ATOM 2967 N N . THR A 1 395 ? -22.528 -6.686 43.341 1.00 95.75 395 THR A N 1
ATOM 2968 C CA . THR A 1 395 ? -21.882 -6.144 44.538 1.00 95.75 395 THR A CA 1
ATOM 2969 C C . THR A 1 395 ? -21.760 -7.213 45.605 1.00 95.75 395 THR A C 1
ATOM 2971 O O . THR A 1 395 ? -22.596 -8.113 45.728 1.00 95.75 395 THR A O 1
ATOM 2974 N N . VAL A 1 396 ? -20.729 -7.091 46.439 1.00 95.56 396 VAL A N 1
ATOM 2975 C CA . VAL A 1 396 ? -20.572 -7.917 47.634 1.00 95.56 396 VAL A CA 1
ATOM 2976 C C . VAL A 1 396 ? -20.940 -7.076 48.845 1.00 95.56 396 VAL A C 1
ATOM 2978 O O . VAL A 1 396 ? -20.197 -6.187 49.253 1.00 95.56 396 VAL A O 1
ATOM 2981 N N . ASN A 1 397 ? -22.120 -7.335 49.415 1.00 94.62 397 ASN A N 1
ATOM 2982 C CA . ASN A 1 397 ? -22.687 -6.533 50.505 1.00 94.62 397 ASN A CA 1
ATOM 2983 C C . ASN A 1 397 ? -22.712 -5.023 50.173 1.00 94.62 397 ASN A C 1
ATOM 2985 O O . ASN A 1 397 ? -22.258 -4.213 50.979 1.00 94.62 397 ASN A O 1
ATOM 2989 N N . ASP A 1 398 ? -23.213 -4.656 48.987 1.00 95.44 398 ASP A N 1
ATOM 2990 C CA . ASP A 1 398 ? -23.247 -3.288 48.436 1.00 95.44 398 ASP A CA 1
ATOM 2991 C C . ASP A 1 398 ? -21.866 -2.660 48.124 1.00 95.44 398 ASP A C 1
ATOM 2993 O O . ASP A 1 398 ? -21.768 -1.441 47.947 1.00 95.44 398 ASP A O 1
ATOM 2997 N N . HIS A 1 399 ? -20.791 -3.456 48.055 1.00 96.38 399 HIS A N 1
ATOM 2998 C CA . HIS A 1 399 ? -19.451 -2.971 47.713 1.00 96.38 399 HIS A CA 1
ATOM 2999 C C . HIS A 1 399 ? -18.934 -3.521 46.382 1.00 96.38 399 HIS A C 1
ATOM 3001 O O . HIS A 1 399 ? -19.211 -4.671 46.033 1.00 96.38 399 HIS A O 1
ATOM 3007 N N . LEU A 1 400 ? -18.131 -2.706 45.694 1.00 96.75 400 LEU A N 1
ATOM 3008 C CA . LEU A 1 400 ? -17.200 -3.168 44.666 1.00 96.75 400 LEU A CA 1
ATOM 3009 C C . LEU A 1 400 ? -15.822 -3.339 45.305 1.00 96.75 400 LEU A C 1
ATOM 3011 O O . LEU A 1 400 ? -15.329 -2.444 46.002 1.00 96.75 400 LEU A O 1
ATOM 3015 N N . LEU A 1 401 ? -15.240 -4.512 45.095 1.00 95.44 401 LEU A N 1
ATOM 3016 C CA . LEU A 1 401 ? -13.980 -4.945 45.669 1.00 95.44 401 LEU A CA 1
ATOM 3017 C C . LEU A 1 401 ? -12.852 -4.526 44.731 1.00 95.44 401 LEU A C 1
ATOM 3019 O O . LEU A 1 401 ? -12.757 -4.988 43.595 1.00 95.44 401 LEU A O 1
ATOM 3023 N N . VAL A 1 402 ? -11.985 -3.637 45.201 1.00 94.62 402 VAL A N 1
ATOM 3024 C CA . VAL A 1 402 ? -10.885 -3.129 44.378 1.00 94.62 402 VAL A CA 1
ATOM 3025 C C . VAL A 1 402 ? -9.900 -4.248 44.058 1.00 94.62 402 VAL A C 1
ATOM 3027 O O . VAL A 1 402 ? -9.496 -4.991 44.950 1.00 94.62 402 VAL A O 1
ATOM 3030 N N . GLY A 1 403 ? -9.510 -4.385 42.796 1.00 93.50 403 GLY A N 1
ATOM 3031 C CA . GLY A 1 403 ? -8.658 -5.473 42.332 1.00 93.50 403 GLY A CA 1
ATOM 3032 C C . GLY A 1 403 ? -9.393 -6.777 42.009 1.00 93.50 403 GLY A C 1
ATOM 3033 O O . GLY A 1 403 ? -8.738 -7.800 41.832 1.00 93.50 403 GLY A O 1
ATOM 3034 N N . GLN A 1 404 ? -10.732 -6.787 42.026 1.00 94.50 404 GLN A N 1
ATOM 3035 C CA . GLN A 1 404 ? -11.538 -7.959 41.673 1.00 94.50 404 GLN A CA 1
ATOM 3036 C C . GLN A 1 404 ? -12.448 -7.664 40.486 1.00 94.50 404 GLN A C 1
ATOM 3038 O O . GLN A 1 404 ? -12.836 -6.522 40.239 1.00 94.50 404 GLN A O 1
ATOM 3043 N N . SER A 1 405 ? -12.806 -8.733 39.779 1.00 95.75 405 SER A N 1
ATOM 3044 C CA . SER A 1 405 ? -13.727 -8.680 38.653 1.00 95.75 405 SER A CA 1
ATOM 3045 C C . SER A 1 405 ? -15.174 -8.506 39.122 1.00 95.75 405 SER A C 1
ATOM 3047 O O . SER A 1 405 ? -15.615 -9.169 40.063 1.00 95.75 405 SER A O 1
ATOM 3049 N N . HIS A 1 406 ? -15.873 -7.619 38.426 1.00 97.44 406 HIS A N 1
ATOM 3050 C CA . HIS A 1 406 ? -17.267 -7.237 38.579 1.00 97.44 406 HIS A CA 1
ATOM 3051 C C . HIS A 1 406 ? -17.946 -7.186 37.209 1.00 97.44 406 HIS A C 1
ATOM 3053 O O . HIS A 1 406 ? -17.286 -7.064 36.180 1.00 97.44 406 HIS A O 1
ATOM 3059 N N . ILE A 1 407 ? -19.269 -7.255 37.199 1.00 98.12 407 ILE A N 1
ATOM 3060 C CA . ILE A 1 407 ? -20.147 -7.265 36.042 1.00 98.12 407 ILE A CA 1
ATOM 3061 C C . ILE A 1 407 ? -21.228 -6.199 36.229 1.00 98.12 407 ILE A C 1
ATOM 3063 O O . ILE A 1 407 ? -21.948 -6.174 37.232 1.00 98.12 407 ILE A O 1
ATOM 3067 N N . ILE A 1 408 ? -21.376 -5.342 35.220 1.00 98.06 408 ILE A N 1
ATOM 3068 C CA . ILE A 1 408 ? -22.520 -4.440 35.069 1.00 98.06 408 ILE A CA 1
ATOM 3069 C C . ILE A 1 408 ? -23.320 -4.828 33.824 1.00 98.06 408 ILE A C 1
ATOM 3071 O O . ILE A 1 408 ? -22.746 -5.060 32.761 1.00 98.06 408 ILE A O 1
ATOM 3075 N N . THR A 1 409 ? -24.646 -4.891 33.956 1.00 97.38 409 THR A N 1
ATOM 3076 C CA . THR A 1 409 ? -25.578 -5.182 32.860 1.00 97.38 409 THR A CA 1
ATOM 3077 C C . THR A 1 409 ? -26.509 -4.005 32.608 1.00 97.38 409 THR A C 1
ATOM 3079 O O . THR A 1 409 ? -27.002 -3.374 33.548 1.00 97.38 409 THR A O 1
ATOM 3082 N N . ILE A 1 410 ? -26.766 -3.714 31.335 1.00 96.56 410 ILE A N 1
ATOM 3083 C CA . ILE A 1 410 ? -27.621 -2.614 30.883 1.00 96.56 410 ILE A CA 1
ATOM 3084 C C . ILE A 1 410 ? -28.529 -3.127 29.769 1.00 96.56 410 ILE A C 1
ATOM 3086 O O . ILE A 1 410 ? -28.035 -3.641 28.771 1.00 96.56 410 ILE A O 1
ATOM 3090 N N . GLY A 1 411 ? -29.846 -2.959 29.907 1.00 96.50 411 GLY A N 1
ATOM 3091 C CA . GLY A 1 411 ? -30.785 -3.185 28.808 1.00 96.50 411 GLY A CA 1
ATOM 3092 C C . GLY A 1 411 ? -31.043 -1.910 28.013 1.00 96.50 411 GLY A C 1
ATOM 3093 O O . GLY A 1 411 ? -31.299 -0.850 28.592 1.00 96.50 411 GLY A O 1
ATOM 3094 N N . ILE A 1 412 ? -31.006 -2.025 26.691 1.00 97.44 412 ILE A N 1
ATOM 3095 C CA . ILE A 1 412 ? -31.265 -0.948 25.734 1.00 97.44 412 ILE A CA 1
ATOM 3096 C C . ILE A 1 412 ? -32.304 -1.452 24.734 1.00 97.44 412 ILE A C 1
ATOM 3098 O O . ILE A 1 412 ? -32.186 -2.564 24.227 1.00 97.44 412 ILE A O 1
ATOM 3102 N N . GLU A 1 413 ? -33.324 -0.646 24.469 1.00 97.06 413 GLU A N 1
ATOM 3103 C CA . GLU A 1 413 ? -34.298 -0.850 23.401 1.00 97.06 413 GLU A CA 1
ATOM 3104 C C . GLU A 1 413 ? -34.056 0.177 22.293 1.00 97.06 413 GLU A C 1
ATOM 3106 O O . GLU A 1 413 ? -34.087 1.381 22.543 1.00 97.06 413 GLU A O 1
ATOM 3111 N N . ASP A 1 414 ? -33.816 -0.321 21.086 1.00 95.81 414 ASP A N 1
ATOM 3112 C CA . ASP A 1 414 ? -33.656 0.438 19.855 1.00 95.81 414 ASP A CA 1
ATOM 3113 C C . ASP A 1 414 ? -34.215 -0.387 18.682 1.00 95.81 414 ASP A C 1
ATOM 3115 O O . ASP A 1 414 ? -33.783 -1.520 18.452 1.00 95.81 414 ASP A O 1
ATOM 3119 N N . GLU A 1 415 ? -35.203 0.143 17.949 1.00 94.44 415 GLU A N 1
ATOM 3120 C CA . GLU A 1 415 ? -35.822 -0.602 16.841 1.00 94.44 415 GLU A CA 1
ATOM 3121 C C . GLU A 1 415 ? -34.859 -0.821 15.665 1.00 94.44 415 GLU A C 1
ATOM 3123 O O . GLU A 1 415 ? -35.020 -1.807 14.941 1.00 94.44 415 GLU A O 1
ATOM 3128 N N . ASN A 1 416 ? -33.881 0.069 15.457 1.00 94.38 416 ASN A N 1
ATOM 3129 C CA . ASN A 1 416 ? -32.859 -0.081 14.417 1.00 94.38 416 ASN A CA 1
ATOM 3130 C C . ASN A 1 416 ? -31.729 -1.026 14.858 1.00 94.38 416 ASN A C 1
ATOM 3132 O O . ASN A 1 416 ? -31.048 -1.607 14.010 1.00 94.38 416 ASN A O 1
ATOM 3136 N N . GLY A 1 417 ? -31.618 -1.263 16.166 1.00 93.38 417 GLY A N 1
ATOM 3137 C CA . GLY A 1 417 ? -30.738 -2.245 16.785 1.00 93.38 417 GLY A CA 1
ATOM 3138 C C . GLY A 1 417 ? -29.533 -1.600 17.460 1.00 93.38 417 GLY A C 1
ATOM 3139 O O . GLY A 1 417 ? -29.046 -0.560 17.054 1.00 93.38 417 GLY A O 1
ATOM 3140 N N . ILE A 1 418 ? -28.996 -2.251 18.493 1.00 93.19 418 ILE A N 1
ATOM 3141 C CA . ILE A 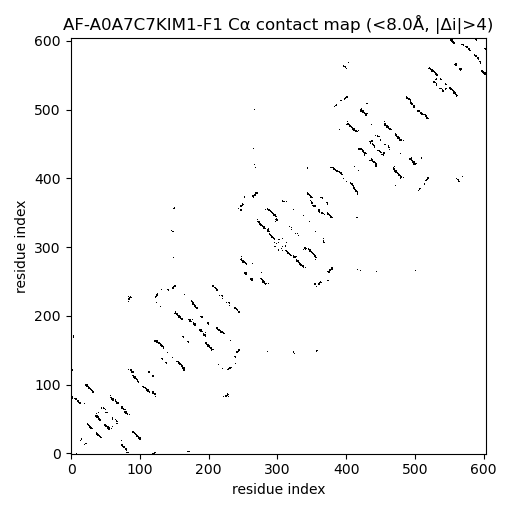1 418 ? -27.954 -1.651 19.344 1.00 93.19 418 ILE A CA 1
ATOM 3142 C C . ILE A 1 418 ? -26.668 -1.260 18.597 1.00 93.19 418 ILE A C 1
ATOM 3144 O O . ILE A 1 418 ? -25.967 -0.350 19.025 1.00 93.19 418 ILE A O 1
ATOM 3148 N N . HIS A 1 419 ? -26.378 -1.925 17.476 1.00 91.62 419 HIS A N 1
ATOM 3149 C CA . HIS A 1 419 ? -25.220 -1.646 16.629 1.00 91.62 419 HIS A CA 1
ATOM 3150 C C . HIS A 1 419 ? -25.357 -0.349 15.818 1.00 91.62 419 HIS A C 1
ATOM 3152 O O . HIS A 1 419 ? -24.464 -0.049 15.037 1.00 91.62 419 HIS A O 1
ATOM 3158 N N . THR A 1 420 ? -26.454 0.400 15.950 1.00 94.44 420 THR A N 1
ATOM 3159 C CA . THR A 1 420 ? -26.570 1.728 15.335 1.00 94.44 420 THR A CA 1
ATOM 3160 C C . THR A 1 420 ? -26.085 2.852 16.232 1.00 94.44 420 THR A C 1
ATOM 3162 O O . THR A 1 420 ? -25.875 3.953 15.750 1.00 94.44 420 THR A O 1
ATOM 3165 N N . LEU A 1 421 ? -25.880 2.577 17.521 1.00 95.19 421 LEU A N 1
ATOM 3166 C CA . LEU A 1 421 ? -25.457 3.572 18.498 1.00 95.19 421 LEU A CA 1
ATOM 3167 C C . LEU A 1 421 ? -23.946 3.800 18.407 1.00 95.19 421 LEU A C 1
ATOM 3169 O O . LEU A 1 421 ? -23.179 2.839 18.327 1.00 95.19 421 LEU A O 1
ATOM 3173 N N . ASP A 1 422 ? -23.521 5.060 18.490 1.00 93.12 422 ASP A N 1
ATOM 3174 C CA . ASP A 1 422 ? -22.103 5.429 18.441 1.00 93.12 422 ASP A CA 1
ATOM 3175 C C . ASP A 1 422 ? -21.344 5.024 19.713 1.00 93.12 422 ASP A C 1
ATOM 3177 O O . ASP A 1 422 ? -20.223 4.523 19.640 1.00 93.12 422 ASP A O 1
ATOM 3181 N N . ASP A 1 423 ? -21.915 5.303 20.889 1.00 95.94 423 ASP A N 1
ATOM 3182 C CA . ASP A 1 423 ? -21.220 5.116 22.167 1.00 95.94 423 ASP A CA 1
ATOM 3183 C C . ASP A 1 423 ? -22.205 4.934 23.330 1.00 95.94 423 ASP A C 1
ATOM 3185 O O . ASP A 1 423 ? -23.163 5.696 23.500 1.00 95.94 423 ASP A O 1
ATOM 3189 N N . VAL A 1 424 ? -21.946 3.941 24.179 1.00 97.62 424 VAL A N 1
ATOM 3190 C CA . VAL A 1 424 ? -22.637 3.738 25.455 1.00 97.62 424 VAL A CA 1
ATOM 3191 C C . VAL A 1 424 ? -21.657 4.011 26.587 1.00 97.62 424 VAL A C 1
ATOM 3193 O O . VAL A 1 424 ? -20.757 3.225 26.873 1.00 97.62 424 VAL A O 1
ATOM 3196 N N . ILE A 1 425 ? -21.872 5.125 27.281 1.00 98.06 425 ILE A N 1
ATOM 3197 C CA . ILE A 1 425 ? -20.989 5.612 28.334 1.00 98.06 425 ILE A CA 1
ATOM 3198 C C . ILE A 1 425 ? -21.560 5.254 29.703 1.00 98.06 425 ILE A C 1
ATOM 3200 O O . ILE A 1 425 ? -22.652 5.690 30.088 1.00 98.06 425 ILE A O 1
ATOM 3204 N N . ILE A 1 426 ? -20.782 4.505 30.478 1.00 98.00 426 ILE A N 1
ATOM 3205 C CA . ILE A 1 426 ? -21.065 4.162 31.869 1.00 98.00 426 ILE A CA 1
ATOM 3206 C C . ILE A 1 426 ? -20.192 5.028 32.769 1.00 98.00 426 ILE A C 1
ATOM 3208 O O . ILE A 1 426 ? -18.970 4.957 32.732 1.00 98.00 426 ILE A O 1
ATOM 3212 N N . TYR A 1 427 ? -20.822 5.793 33.652 1.00 98.06 427 TYR A N 1
ATOM 3213 C CA . TYR A 1 427 ? -20.149 6.527 34.718 1.00 98.06 427 TYR A CA 1
ATOM 3214 C C . TYR A 1 427 ? -20.377 5.812 36.048 1.00 98.06 427 TYR A C 1
ATOM 3216 O O . TYR A 1 427 ? -21.325 6.148 36.756 1.00 98.06 427 TYR A O 1
ATOM 3224 N N . LEU A 1 428 ? -19.529 4.854 36.427 1.00 97.38 428 LEU A N 1
ATOM 3225 C CA . LEU A 1 428 ? -19.690 4.054 37.652 1.00 97.38 428 LEU A CA 1
ATOM 3226 C C . LEU A 1 428 ? -19.750 4.914 38.924 1.00 97.38 428 LEU A C 1
ATOM 3228 O O . LEU A 1 428 ? -20.552 4.640 39.817 1.00 97.38 428 LEU A O 1
ATOM 3232 N N . ALA A 1 429 ? -18.941 5.975 39.008 1.00 95.62 429 ALA A N 1
ATOM 3233 C CA . ALA A 1 429 ? -18.949 6.917 40.134 1.00 95.62 429 ALA A CA 1
ATOM 3234 C C . ALA A 1 429 ? -19.972 8.065 39.976 1.00 95.62 429 ALA A C 1
ATOM 3236 O O . ALA A 1 429 ? -20.068 8.930 40.849 1.00 95.62 429 ALA A O 1
ATOM 3237 N N . GLY A 1 430 ? -20.739 8.071 38.882 1.00 95.19 430 GLY A N 1
ATOM 3238 C CA . GLY A 1 430 ? -21.646 9.144 38.484 1.00 95.19 430 GLY A CA 1
ATOM 3239 C C . GLY A 1 430 ? -20.976 10.198 37.596 1.00 95.19 430 GLY A C 1
ATOM 3240 O O . GLY A 1 430 ? -19.781 10.469 37.695 1.00 95.19 430 GLY A O 1
ATOM 3241 N N . GLN A 1 431 ? -21.766 10.835 36.727 1.00 94.12 431 GLN A N 1
ATOM 3242 C CA . GLN A 1 431 ? -21.257 11.731 35.674 1.00 94.12 431 GLN A CA 1
ATOM 3243 C C . GLN A 1 431 ? -20.395 12.897 36.201 1.00 94.12 431 GLN A C 1
ATOM 3245 O O . GLN A 1 431 ? -19.423 13.300 35.572 1.00 94.12 431 GLN A O 1
ATOM 3250 N N . SER A 1 432 ? -20.710 13.448 37.377 1.00 94.31 432 SER A N 1
ATOM 3251 C CA . SER A 1 432 ? -19.938 14.552 37.973 1.00 94.31 432 SER A CA 1
ATOM 3252 C C . SER A 1 432 ? -18.536 14.158 38.448 1.00 94.31 432 SER A C 1
ATOM 3254 O O . SER A 1 432 ? -17.759 15.031 38.834 1.00 94.31 432 SER A O 1
ATOM 3256 N N . SER A 1 433 ? -18.250 12.859 38.484 1.00 94.50 433 SER A N 1
ATOM 3257 C CA . SER A 1 433 ? -16.994 12.279 38.953 1.00 94.50 433 SER A CA 1
ATOM 3258 C C . SER A 1 433 ? -16.106 11.782 37.813 1.00 94.50 433 SER A C 1
ATOM 3260 O O . SER A 1 433 ? -14.987 11.348 38.084 1.00 94.50 433 SER A O 1
ATOM 3262 N N . ALA A 1 434 ? -16.564 11.921 36.564 1.00 93.94 434 ALA A N 1
ATOM 3263 C CA . ALA A 1 434 ? -15.774 11.656 35.371 1.00 93.94 434 ALA A CA 1
ATOM 3264 C C . ALA A 1 434 ? -14.425 12.419 35.405 1.00 93.94 434 ALA A C 1
ATOM 3266 O O . ALA A 1 434 ? -14.388 13.586 35.824 1.00 93.94 434 ALA A O 1
ATOM 3267 N N . PRO A 1 435 ? -13.310 11.788 34.993 1.00 96.44 435 PRO A N 1
ATOM 3268 C CA . PRO A 1 435 ? -13.257 10.485 34.327 1.00 96.44 435 PRO A CA 1
ATOM 3269 C C . PRO A 1 435 ? -13.267 9.267 35.264 1.00 96.44 435 PRO A C 1
ATOM 3271 O O . PRO A 1 435 ? -13.320 8.150 34.776 1.00 96.44 435 PRO A O 1
ATOM 3274 N N . ALA A 1 436 ? -13.240 9.427 36.593 1.00 96.50 436 ALA A N 1
ATOM 3275 C CA . ALA A 1 436 ? -13.156 8.278 37.500 1.00 96.50 436 ALA A CA 1
ATOM 3276 C C . ALA A 1 436 ? -14.388 7.361 37.370 1.00 96.50 436 ALA A C 1
ATOM 3278 O O . ALA A 1 436 ? -15.523 7.790 37.590 1.00 96.50 436 ALA A O 1
ATOM 3279 N N . GLY A 1 437 ? -14.155 6.090 37.044 1.00 95.50 437 GLY A N 1
ATOM 3280 C CA . GLY A 1 437 ? -15.204 5.107 36.788 1.00 95.50 437 GLY A CA 1
ATOM 3281 C C . GLY A 1 437 ? -15.902 5.246 35.431 1.00 95.50 437 GLY A C 1
ATOM 3282 O O . GLY A 1 437 ? -16.992 4.703 35.289 1.00 95.50 437 GLY A O 1
ATOM 3283 N N . GLU A 1 438 ? -15.349 6.001 34.479 1.00 97.94 438 GLU A N 1
ATOM 3284 C CA . GLU A 1 438 ? -15.901 6.158 33.125 1.00 97.94 438 GLU A CA 1
ATOM 3285 C C . GLU A 1 438 ? -15.488 4.991 32.214 1.00 97.94 438 GLU A C 1
ATOM 3287 O O . GLU A 1 438 ? -14.319 4.608 32.180 1.00 97.94 438 GLU A O 1
ATOM 3292 N N . ILE A 1 439 ? -16.449 4.429 31.483 1.00 98.31 439 ILE A N 1
ATOM 3293 C CA . ILE A 1 439 ? -16.261 3.362 30.492 1.00 98.31 439 ILE A CA 1
ATOM 3294 C C . ILE A 1 439 ? -17.053 3.752 29.244 1.00 98.31 439 ILE A C 1
ATOM 3296 O O . ILE A 1 439 ? -18.244 4.027 29.358 1.00 98.31 439 ILE A O 1
ATOM 3300 N N . HIS A 1 440 ? -16.408 3.754 28.082 1.00 98.06 440 HIS A N 1
ATOM 3301 C CA . HIS A 1 440 ? -17.031 3.947 26.771 1.00 98.06 440 HIS A CA 1
ATOM 3302 C C . HIS A 1 440 ? -17.141 2.599 26.081 1.00 98.06 440 HIS A C 1
ATOM 3304 O O . HIS A 1 440 ? -16.183 1.826 26.112 1.00 98.06 440 HIS A O 1
ATOM 3310 N N . ILE A 1 441 ? -18.279 2.308 25.472 1.00 97.81 441 ILE A N 1
ATOM 3311 C CA . ILE A 1 441 ? -18.547 1.040 24.796 1.00 97.81 441 ILE A CA 1
ATOM 3312 C C . ILE A 1 441 ? -18.986 1.391 23.391 1.00 97.81 441 ILE A C 1
ATOM 3314 O O . ILE A 1 441 ? -19.983 2.089 23.246 1.00 97.81 441 ILE A O 1
ATOM 3318 N N . ASP A 1 442 ? -18.278 0.878 22.387 1.00 95.38 442 ASP A N 1
ATOM 3319 C CA . ASP A 1 442 ? -18.702 0.963 20.993 1.00 95.38 442 ASP A CA 1
ATOM 3320 C C . ASP A 1 442 ? -19.507 -0.301 20.649 1.00 95.38 442 ASP A C 1
ATOM 3322 O O . ASP A 1 442 ? -18.925 -1.393 20.528 1.00 95.38 442 ASP A O 1
ATOM 3326 N N . PRO A 1 443 ? -20.844 -0.204 20.520 1.00 93.62 443 PRO A N 1
ATOM 3327 C CA . PRO A 1 443 ? -21.680 -1.361 20.250 1.00 93.62 443 PRO A CA 1
ATOM 3328 C C . PRO A 1 443 ? -21.469 -1.960 18.859 1.00 93.62 443 PRO A C 1
ATOM 3330 O O . PRO A 1 443 ? -21.800 -3.129 18.655 1.00 93.62 443 PRO A O 1
ATOM 3333 N N . ARG A 1 444 ? -20.934 -1.193 17.901 1.00 89.94 444 ARG A N 1
ATOM 3334 C CA . ARG A 1 444 ? -20.667 -1.657 16.528 1.00 89.94 444 ARG A CA 1
ATOM 3335 C C . ARG A 1 444 ? -19.527 -2.659 16.511 1.00 89.94 444 ARG A C 1
ATOM 3337 O O . ARG A 1 444 ? -19.636 -3.708 15.888 1.00 89.94 444 ARG A O 1
ATOM 3344 N N . GLU A 1 445 ? -18.475 -2.344 17.258 1.00 87.88 445 GLU A N 1
ATOM 3345 C CA . GLU A 1 445 ? -17.240 -3.128 17.300 1.00 87.88 445 GLU A CA 1
ATOM 3346 C C . GLU A 1 445 ? -17.228 -4.162 18.434 1.00 87.88 445 GLU A C 1
ATOM 3348 O O . GLU A 1 445 ? -16.380 -5.053 18.462 1.00 87.88 445 GLU A O 1
ATOM 3353 N N . GLY A 1 446 ? -18.132 -4.049 19.412 1.00 90.56 446 GLY A N 1
ATOM 3354 C CA . GLY A 1 446 ? -18.111 -4.930 20.582 1.00 90.56 446 GLY A CA 1
ATOM 3355 C C . GLY A 1 446 ? -16.932 -4.664 21.510 1.00 90.56 446 GLY A C 1
ATOM 3356 O O . GLY A 1 446 ? -16.460 -5.572 22.190 1.00 90.56 446 GLY A O 1
ATOM 3357 N N . THR A 1 447 ? -16.432 -3.428 21.533 1.00 94.06 447 THR A N 1
ATOM 3358 C CA . THR A 1 447 ? -15.247 -3.054 22.310 1.00 94.06 447 THR A CA 1
ATOM 3359 C C . THR A 1 447 ? -15.578 -2.001 23.357 1.00 94.06 447 THR A C 1
ATOM 3361 O O . THR A 1 447 ? -16.577 -1.292 23.263 1.00 94.06 447 THR A O 1
ATOM 3364 N N . ALA A 1 448 ? -14.723 -1.894 24.373 1.00 96.81 448 ALA A N 1
ATOM 3365 C CA . ALA A 1 448 ? -14.784 -0.812 25.340 1.00 96.81 448 ALA A CA 1
ATOM 3366 C C . ALA A 1 448 ? -13.430 -0.143 25.516 1.00 96.81 448 ALA A C 1
ATOM 3368 O O . ALA A 1 448 ? -12.373 -0.774 25.444 1.00 96.81 448 ALA A O 1
ATOM 3369 N N . THR A 1 449 ? -13.476 1.151 25.802 1.00 97.44 449 THR A N 1
ATOM 3370 C CA . THR A 1 449 ? -12.312 1.963 26.119 1.00 97.44 449 THR A CA 1
ATOM 3371 C C . THR A 1 449 ? -12.536 2.709 27.427 1.00 97.44 449 THR A C 1
ATOM 3373 O O . THR A 1 449 ? -13.659 3.012 27.827 1.00 97.44 449 THR A O 1
ATOM 3376 N N . VAL A 1 450 ? -11.442 2.981 28.130 1.00 97.62 450 VAL A N 1
ATOM 3377 C CA . VAL A 1 450 ? -11.456 3.706 29.400 1.00 97.62 450 VAL A CA 1
ATOM 3378 C C . VAL A 1 450 ? -10.558 4.932 29.243 1.00 97.62 450 VAL A C 1
ATOM 3380 O O . VAL A 1 450 ? -9.391 4.784 28.862 1.00 97.62 450 VAL A O 1
ATOM 3383 N N . PRO A 1 451 ? -11.056 6.152 29.508 1.00 96.88 451 PRO A N 1
ATOM 3384 C CA . PRO A 1 451 ? -10.255 7.356 29.380 1.00 96.88 451 PRO A CA 1
ATOM 3385 C C . PRO A 1 451 ? -9.150 7.398 30.441 1.00 96.88 451 PRO A C 1
ATOM 3387 O O . PRO A 1 451 ? -9.222 6.775 31.503 1.00 96.88 451 PRO A O 1
ATOM 3390 N N . PHE A 1 452 ? -8.105 8.186 30.181 1.00 95.50 452 PHE A N 1
ATOM 3391 C CA . PHE A 1 452 ? -7.043 8.396 31.164 1.00 95.50 452 PHE A CA 1
ATOM 3392 C C . PHE A 1 452 ? -7.616 8.964 32.475 1.00 95.50 452 PHE A C 1
ATOM 3394 O O . PHE A 1 452 ? -8.275 10.004 32.478 1.00 95.50 452 PHE A O 1
ATOM 3401 N N . GLY A 1 453 ? -7.323 8.300 33.597 1.00 95.12 453 GLY A N 1
ATOM 3402 C CA . GLY A 1 453 ? -7.924 8.621 34.896 1.00 95.12 453 GLY A CA 1
ATOM 3403 C C . GLY A 1 453 ? -9.274 7.941 35.150 1.00 95.12 453 GLY A C 1
ATOM 3404 O O . GLY A 1 453 ? -9.960 8.324 36.094 1.00 95.12 453 GLY A O 1
ATOM 3405 N N . GLY A 1 454 ? -9.641 6.945 34.336 1.00 96.44 454 GLY A N 1
ATOM 3406 C CA . GLY A 1 454 ? -10.787 6.068 34.564 1.00 96.44 454 GLY A CA 1
ATOM 3407 C C . GLY A 1 454 ? -10.644 5.166 35.785 1.00 96.44 454 GLY A C 1
ATOM 3408 O O . GLY A 1 454 ? -11.610 4.989 36.521 1.00 96.44 454 GLY A O 1
ATOM 3409 N N . PHE A 1 455 ? -9.431 4.665 36.051 1.00 97.25 455 PHE A N 1
ATOM 3410 C CA . PHE A 1 455 ? -9.127 3.719 37.141 1.00 97.25 455 PHE A CA 1
ATOM 3411 C C . PHE A 1 455 ? -9.963 2.428 37.085 1.00 97.25 455 PHE A C 1
ATOM 3413 O O . PHE A 1 455 ? -10.276 1.827 38.116 1.00 97.25 455 PHE A O 1
ATOM 3420 N N . VAL A 1 456 ? -10.345 2.027 35.873 1.00 97.25 456 VAL A N 1
ATOM 3421 C CA . VAL A 1 456 ? -11.114 0.818 35.584 1.00 97.25 456 VAL A CA 1
ATOM 3422 C C . VAL A 1 456 ? -10.390 0.040 34.497 1.00 97.25 456 VAL A C 1
ATOM 3424 O O . VAL A 1 456 ? -9.915 0.625 33.525 1.00 97.25 456 VAL A O 1
ATOM 3427 N N . ILE A 1 457 ? -10.343 -1.277 34.644 1.00 97.12 457 ILE A N 1
ATOM 3428 C CA . ILE A 1 457 ? -9.855 -2.197 33.619 1.00 97.12 457 ILE A CA 1
ATOM 3429 C C . ILE A 1 457 ? -11.057 -2.988 33.116 1.00 97.12 457 ILE A C 1
ATOM 3431 O O . ILE A 1 457 ? -11.682 -3.705 33.890 1.00 97.12 457 ILE A O 1
ATOM 3435 N N . VAL A 1 458 ? -11.391 -2.871 31.832 1.00 97.69 458 VAL A N 1
ATOM 3436 C CA . VAL A 1 458 ? -12.442 -3.692 31.214 1.00 97.69 458 VAL A CA 1
ATOM 3437 C C . VAL A 1 458 ? -11.807 -4.958 30.653 1.00 97.69 458 VAL A C 1
ATOM 3439 O O . VAL A 1 458 ? -10.840 -4.888 29.899 1.00 97.69 458 VAL A O 1
ATOM 3442 N N . SER A 1 459 ? -12.331 -6.110 31.062 1.00 96.12 459 SER A N 1
ATOM 3443 C CA . SER A 1 459 ? -11.843 -7.427 30.637 1.00 96.12 459 SER A CA 1
ATOM 3444 C C . SER A 1 459 ? -12.660 -8.011 29.490 1.00 96.12 459 SER A C 1
ATOM 3446 O O . SER A 1 459 ? -12.100 -8.719 28.659 1.00 96.12 459 SER A O 1
ATOM 3448 N N . ASP A 1 460 ? -13.966 -7.740 29.462 1.00 96.88 460 ASP A N 1
ATOM 3449 C CA . ASP A 1 460 ? -14.880 -8.269 28.451 1.00 96.88 460 ASP A CA 1
ATOM 3450 C C . ASP A 1 460 ? -16.101 -7.360 28.288 1.00 96.88 460 ASP A C 1
ATOM 3452 O O . ASP A 1 460 ? -16.564 -6.752 29.260 1.00 96.88 460 ASP A O 1
ATOM 3456 N N . VAL A 1 461 ? -16.625 -7.299 27.066 1.00 97.00 461 VAL A N 1
ATOM 3457 C CA . VAL A 1 461 ? -17.926 -6.706 26.752 1.00 97.00 461 VAL A CA 1
ATOM 3458 C C . VAL A 1 461 ? -18.666 -7.671 25.851 1.00 97.00 461 VAL A C 1
ATOM 3460 O O . VAL A 1 461 ? -18.158 -8.077 24.809 1.00 97.00 461 VAL A O 1
ATOM 3463 N N . SER A 1 462 ? -19.889 -8.012 26.234 1.00 95.44 462 SER A N 1
ATOM 3464 C CA . SER A 1 462 ? -20.750 -8.860 25.426 1.00 95.44 462 SER A CA 1
ATOM 3465 C C . SER A 1 462 ? -22.128 -8.241 25.257 1.00 95.44 462 SER A C 1
ATOM 3467 O O . SER A 1 462 ? -22.622 -7.491 26.101 1.00 95.44 462 SER A O 1
ATOM 3469 N N . MET A 1 463 ? -22.745 -8.544 24.120 1.00 94.75 463 MET A N 1
ATOM 3470 C CA . MET A 1 463 ? -24.088 -8.103 23.778 1.00 94.75 463 MET A CA 1
ATOM 3471 C C . MET A 1 463 ? -24.949 -9.318 23.481 1.00 94.75 463 MET A C 1
ATOM 3473 O O . MET A 1 463 ? -24.531 -10.241 22.781 1.00 94.75 463 MET A O 1
ATOM 3477 N N . SER A 1 464 ? -26.164 -9.325 24.013 1.00 94.44 464 SER A N 1
ATOM 3478 C CA . SER A 1 464 ? -27.130 -10.392 23.767 1.00 94.44 464 SER A CA 1
ATOM 3479 C C . SER A 1 464 ? -28.509 -9.818 23.481 1.00 94.44 464 SER A C 1
ATOM 3481 O O . SER A 1 464 ? -28.912 -8.817 24.066 1.00 94.44 464 SER A O 1
ATOM 3483 N N . SER A 1 465 ? -29.245 -10.443 22.564 1.00 93.81 465 SER A N 1
ATOM 3484 C CA . SER A 1 465 ? -30.612 -10.034 22.241 1.00 93.81 465 SER A CA 1
ATOM 3485 C C . SER A 1 465 ? -31.565 -10.387 23.386 1.00 93.81 465 SER A C 1
ATOM 3487 O O . SER A 1 465 ? -31.656 -11.556 23.775 1.00 93.81 465 SER A O 1
ATOM 3489 N N . LEU A 1 466 ? -32.328 -9.409 23.865 1.00 93.88 466 LEU A N 1
ATOM 3490 C CA . LEU A 1 466 ? -33.434 -9.594 24.807 1.00 93.88 466 LEU A CA 1
ATOM 3491 C C . LEU A 1 466 ? -34.767 -9.803 24.065 1.00 93.88 466 LEU A C 1
ATOM 3493 O O . LEU A 1 466 ? -35.598 -10.619 24.473 1.00 93.88 466 LEU A O 1
ATOM 3497 N N . SER A 1 467 ? -34.965 -9.079 22.962 1.00 93.19 467 SER A N 1
ATOM 3498 C CA . SER A 1 467 ? -36.118 -9.173 22.058 1.00 93.19 467 SER A CA 1
ATOM 3499 C C . SER A 1 467 ? -35.692 -8.835 20.616 1.00 93.19 467 SER A C 1
ATOM 3501 O O . SER A 1 467 ? -34.502 -8.777 20.327 1.00 93.19 467 SER A O 1
ATOM 3503 N N . GLU A 1 468 ? -36.648 -8.626 19.701 1.00 88.38 468 GLU A N 1
ATOM 3504 C CA . GLU A 1 468 ? -36.355 -8.136 18.340 1.00 88.38 468 GLU A CA 1
ATOM 3505 C C . GLU A 1 468 ? -35.820 -6.692 18.324 1.00 88.38 468 GLU A C 1
ATOM 3507 O O . GLU A 1 468 ? -35.123 -6.322 17.389 1.00 88.38 468 GLU A O 1
ATOM 3512 N N . THR A 1 469 ? -36.137 -5.892 19.346 1.00 92.62 469 THR A N 1
ATOM 3513 C CA . THR A 1 469 ? -35.808 -4.456 19.432 1.00 92.62 469 THR A CA 1
ATOM 3514 C C . THR A 1 469 ? -34.975 -4.114 20.660 1.00 92.62 469 THR A C 1
ATOM 3516 O O . THR A 1 469 ? -34.661 -2.955 20.882 1.00 92.62 469 THR A O 1
ATOM 3519 N N . ALA A 1 470 ? -34.653 -5.087 21.512 1.00 95.62 470 ALA A N 1
ATOM 3520 C CA . ALA A 1 470 ? -33.933 -4.840 22.751 1.00 95.62 470 ALA A CA 1
ATOM 3521 C C . ALA A 1 470 ? -32.756 -5.790 22.915 1.00 95.62 470 ALA A C 1
ATOM 3523 O O . ALA A 1 470 ? -32.854 -6.983 22.619 1.00 95.62 470 ALA A O 1
ATOM 3524 N N . SER A 1 471 ? -31.676 -5.255 23.471 1.00 96.44 471 SER A N 1
ATOM 3525 C CA . SER A 1 471 ? -30.420 -5.947 23.721 1.00 96.44 471 SER A CA 1
ATOM 3526 C C . SER A 1 471 ? -29.899 -5.620 25.116 1.00 96.44 471 SER A C 1
ATOM 3528 O O . SER A 1 471 ? -30.149 -4.545 25.661 1.00 96.44 471 SER A O 1
ATOM 3530 N N . THR A 1 472 ? -29.147 -6.550 25.689 1.00 96.56 472 THR A N 1
ATOM 3531 C CA . THR A 1 472 ? -28.421 -6.368 26.943 1.00 96.56 472 THR A CA 1
ATOM 3532 C C . THR A 1 472 ? -26.935 -6.246 26.641 1.00 96.56 472 THR A C 1
ATOM 3534 O O . THR A 1 472 ? -26.379 -7.124 25.981 1.00 96.56 472 THR A O 1
ATOM 3537 N N . ILE A 1 473 ? -26.303 -5.189 27.149 1.00 97.19 473 ILE A N 1
ATOM 3538 C CA . ILE A 1 473 ? -24.847 -5.067 27.250 1.00 97.19 473 ILE A CA 1
ATOM 3539 C C . ILE A 1 473 ? -24.427 -5.596 28.620 1.00 97.19 473 ILE A C 1
ATOM 3541 O O . ILE A 1 473 ? -24.950 -5.146 29.639 1.00 97.19 473 ILE A O 1
ATOM 3545 N N . GLU A 1 474 ? -23.466 -6.511 28.645 1.00 97.75 474 GLU A N 1
ATOM 3546 C CA . GLU A 1 474 ? -22.786 -6.987 29.848 1.00 97.75 474 GLU A CA 1
ATOM 3547 C C . GLU A 1 474 ? -21.307 -6.600 29.771 1.00 97.75 474 GLU A C 1
ATOM 3549 O O . GLU A 1 474 ? -20.622 -6.926 28.803 1.00 97.75 474 GLU A O 1
ATOM 3554 N N . VAL A 1 475 ? -20.813 -5.887 30.784 1.00 98.06 475 VAL A N 1
ATOM 3555 C CA . VAL A 1 475 ? -19.423 -5.419 30.856 1.00 98.06 475 VAL A CA 1
ATOM 3556 C C . VAL A 1 475 ? -18.776 -6.022 32.088 1.00 98.06 475 VAL A C 1
ATOM 3558 O O . VAL A 1 475 ? -19.216 -5.766 33.210 1.00 98.06 475 VAL A O 1
ATOM 3561 N N . THR A 1 476 ? -17.702 -6.775 31.874 1.00 98.25 476 THR A N 1
ATOM 3562 C CA . THR A 1 476 ? -16.856 -7.301 32.944 1.00 98.25 476 THR A CA 1
ATOM 3563 C C . THR A 1 476 ? -15.680 -6.359 33.169 1.00 98.25 476 THR A C 1
ATOM 3565 O O . THR A 1 476 ? -14.890 -6.113 32.256 1.00 98.25 476 THR A O 1
ATOM 3568 N N . PHE A 1 477 ? -15.527 -5.846 34.386 1.00 97.81 477 PHE A N 1
ATOM 3569 C CA . PHE A 1 477 ? -14.521 -4.844 34.725 1.00 97.81 477 PHE A CA 1
ATOM 3570 C C . PHE A 1 477 ? -13.892 -5.069 36.104 1.00 97.81 477 PHE A C 1
ATOM 3572 O O . PHE A 1 477 ? -14.407 -5.814 36.929 1.00 97.81 477 PHE A O 1
ATOM 3579 N N . GLU A 1 478 ? -12.777 -4.398 36.364 1.00 96.69 478 GLU A N 1
ATOM 3580 C CA . GLU A 1 478 ? -12.076 -4.356 37.647 1.00 96.69 478 GLU A CA 1
ATOM 3581 C C . GLU A 1 478 ? -11.812 -2.896 38.031 1.00 96.69 478 GLU A C 1
ATOM 3583 O O . GLU A 1 478 ? -11.428 -2.083 37.188 1.00 96.69 478 GLU A O 1
ATOM 3588 N N . LEU A 1 479 ? -11.996 -2.554 39.309 1.00 96.06 479 LEU A N 1
ATOM 3589 C CA . LEU A 1 479 ? -11.522 -1.277 39.847 1.00 96.06 479 LEU A CA 1
ATOM 3590 C C . LEU A 1 479 ? -10.040 -1.388 40.198 1.00 96.06 479 LEU A C 1
ATOM 3592 O O . LEU A 1 479 ? -9.651 -2.277 40.953 1.00 96.06 479 LEU A O 1
ATOM 3596 N N . GLU A 1 480 ? -9.222 -0.454 39.730 1.00 94.94 480 GLU A N 1
ATOM 3597 C CA . GLU A 1 480 ? -7.796 -0.453 40.051 1.00 94.94 480 GLU A CA 1
ATOM 3598 C C . GLU A 1 480 ? -7.530 -0.080 41.517 1.00 94.94 480 GLU A C 1
ATOM 3600 O O . GLU A 1 480 ? -8.189 0.788 42.087 1.00 94.94 480 GLU A O 1
ATOM 3605 N N . TRP A 1 481 ? -6.458 -0.616 42.109 1.00 92.50 481 TRP A N 1
ATOM 3606 C CA . TRP A 1 481 ? -5.967 -0.186 43.433 1.00 92.50 481 TRP A CA 1
ATOM 3607 C C . TRP A 1 481 ? -5.614 1.304 43.522 1.00 92.50 481 TRP A C 1
ATOM 3609 O O . TRP A 1 481 ? -5.557 1.861 44.617 1.00 92.50 481 TRP A O 1
ATOM 3619 N N . ALA A 1 482 ? -5.400 1.960 42.380 1.00 93.38 482 ALA A N 1
ATOM 3620 C CA . ALA A 1 482 ? -5.168 3.396 42.284 1.00 93.38 482 ALA A CA 1
ATOM 3621 C C . ALA A 1 482 ? -6.461 4.238 42.277 1.00 93.38 482 ALA A C 1
ATOM 3623 O O . ALA A 1 482 ? -6.369 5.466 42.173 1.00 93.38 482 ALA A O 1
ATOM 3624 N N . PHE A 1 483 ? -7.648 3.622 42.387 1.00 95.38 483 PHE A N 1
ATOM 3625 C CA . PHE A 1 483 ? -8.919 4.346 42.420 1.00 95.38 483 PHE A CA 1
ATOM 3626 C C . PHE A 1 483 ? -8.918 5.390 43.558 1.00 95.38 483 PHE A C 1
ATOM 3628 O O . PHE A 1 483 ? -8.491 5.081 44.675 1.00 95.38 483 PHE A O 1
ATOM 3635 N N . PRO A 1 484 ? -9.360 6.644 43.328 1.00 94.81 484 PRO A N 1
ATOM 3636 C CA . PRO A 1 484 ? -9.083 7.719 44.277 1.00 94.81 484 PRO A CA 1
ATOM 3637 C C . PRO A 1 484 ? -9.723 7.518 45.660 1.00 94.81 484 PRO A C 1
ATOM 3639 O O . PRO A 1 484 ? -10.940 7.384 45.789 1.00 94.81 484 PRO A O 1
ATOM 3642 N N . GLU A 1 485 ? -8.922 7.649 46.724 1.00 90.06 485 GLU A N 1
ATOM 3643 C CA . GLU A 1 485 ? -9.380 7.527 48.122 1.00 90.06 485 GLU A CA 1
ATOM 3644 C C . GLU A 1 485 ? -10.504 8.508 48.497 1.00 90.06 485 GLU A C 1
ATOM 3646 O O . GLU A 1 485 ? -11.260 8.265 49.434 1.00 90.06 485 GLU A O 1
ATOM 3651 N N . ALA A 1 486 ? -10.663 9.614 47.760 1.00 92.56 486 ALA A N 1
ATOM 3652 C CA . ALA A 1 486 ? -11.756 10.565 47.967 1.00 92.56 486 ALA A CA 1
ATOM 3653 C C . ALA A 1 486 ? -13.152 9.923 47.829 1.00 92.56 486 ALA A C 1
ATOM 3655 O O . ALA A 1 486 ? -14.132 10.462 48.350 1.00 92.56 486 ALA A O 1
ATOM 3656 N N . PHE A 1 487 ? -13.245 8.780 47.147 1.00 92.44 487 PHE A N 1
ATOM 3657 C CA . PHE A 1 487 ? -14.473 8.010 46.985 1.00 92.44 487 PHE A CA 1
ATOM 3658 C C . PHE A 1 487 ? -14.704 6.977 48.101 1.00 92.44 487 PHE A C 1
ATOM 3660 O O . PHE A 1 487 ? -15.817 6.466 48.230 1.00 92.44 487 PHE A O 1
ATOM 3667 N N . ALA A 1 488 ? -13.703 6.699 48.943 1.00 88.69 488 ALA A N 1
ATOM 3668 C CA . ALA A 1 488 ? -13.791 5.675 49.980 1.00 88.69 488 ALA A CA 1
ATOM 3669 C C . ALA A 1 488 ? -14.904 5.988 50.995 1.00 88.69 488 ALA A C 1
ATOM 3671 O O . ALA A 1 488 ? -15.046 7.110 51.487 1.00 88.69 488 ALA A O 1
ATOM 3672 N N . GLY A 1 489 ? -15.727 4.981 51.300 1.00 85.69 489 GLY A N 1
ATOM 3673 C CA . GLY A 1 489 ? -16.837 5.084 52.253 1.00 85.69 489 GLY A CA 1
ATOM 3674 C C . GLY A 1 489 ? -18.071 5.866 51.773 1.00 85.69 489 GLY A C 1
ATOM 3675 O O . GLY A 1 489 ? -19.102 5.833 52.461 1.00 85.69 489 GLY A O 1
ATOM 3676 N N . ASN A 1 490 ? -18.010 6.520 50.608 1.00 93.81 490 ASN A N 1
ATOM 3677 C CA . ASN A 1 490 ? -19.136 7.231 50.004 1.00 93.81 490 ASN A CA 1
ATOM 3678 C C . ASN A 1 490 ? -20.031 6.280 49.205 1.00 93.81 490 ASN A C 1
ATOM 3680 O O . ASN A 1 490 ? -19.560 5.311 48.620 1.00 93.81 490 ASN A O 1
ATOM 3684 N N . TRP A 1 491 ? -21.331 6.580 49.172 1.00 95.94 491 TRP A N 1
ATOM 3685 C CA . TRP A 1 491 ? -22.236 5.943 48.220 1.00 95.94 491 TRP A CA 1
ATOM 3686 C C . TRP A 1 491 ? -22.039 6.563 46.845 1.00 95.94 491 TRP A C 1
ATOM 3688 O O . TRP A 1 491 ? -22.175 7.779 46.697 1.00 95.94 491 TRP A O 1
ATOM 3698 N N . LEU A 1 492 ? -21.764 5.715 45.866 1.00 96.88 492 LEU A N 1
ATOM 3699 C CA . LEU A 1 492 ? -21.635 6.070 44.464 1.00 96.88 492 LEU A CA 1
ATOM 3700 C C . LEU A 1 492 ? -22.846 5.533 43.714 1.00 96.88 492 LEU A C 1
ATOM 3702 O O . LEU A 1 492 ? -23.382 4.478 44.055 1.00 96.88 492 LEU A O 1
ATOM 3706 N N . MET A 1 493 ? -23.321 6.308 42.747 1.00 96.25 493 MET A N 1
ATOM 3707 C CA . MET A 1 493 ? -24.510 5.986 41.968 1.00 96.25 493 MET A CA 1
ATOM 3708 C C . MET A 1 493 ? -24.157 6.118 40.493 1.00 96.25 493 MET A C 1
ATOM 3710 O O . MET A 1 493 ? -23.888 7.241 40.055 1.00 96.25 493 MET A O 1
ATOM 3714 N N . PRO A 1 494 ? -24.163 5.010 39.739 1.00 97.31 494 PRO A N 1
ATOM 3715 C CA . PRO A 1 494 ? -23.843 5.050 38.329 1.00 97.31 494 PRO A CA 1
ATOM 3716 C C . PRO A 1 494 ? -24.771 5.963 37.518 1.00 97.31 494 PRO A C 1
ATOM 3718 O O . PRO A 1 494 ? -25.930 6.196 37.883 1.00 97.31 494 PRO A O 1
ATOM 3721 N N . SER A 1 495 ? -24.261 6.455 36.394 1.00 97.19 495 SER A N 1
ATOM 3722 C CA . SER A 1 495 ? -25.051 7.064 35.319 1.00 97.19 495 SER A CA 1
ATOM 3723 C C . SER A 1 495 ? -24.762 6.347 34.004 1.00 97.19 495 SER A C 1
ATOM 3725 O O . SER A 1 495 ? -23.647 5.875 33.806 1.00 97.19 495 SER A O 1
ATOM 3727 N N . ILE A 1 496 ? -25.736 6.320 33.098 1.00 97.50 496 ILE A N 1
ATOM 3728 C CA . ILE A 1 496 ? -25.599 5.758 31.749 1.00 97.50 496 ILE A CA 1
ATOM 3729 C C . ILE A 1 496 ? -26.007 6.830 30.744 1.00 97.50 496 ILE A C 1
ATOM 3731 O O . ILE A 1 496 ? -27.034 7.490 30.930 1.00 97.50 496 ILE A O 1
ATOM 3735 N N . HIS A 1 497 ? -25.190 7.035 29.716 1.00 97.06 497 HIS A N 1
ATOM 3736 C CA . HIS A 1 497 ? -25.449 7.943 28.599 1.00 97.06 497 HIS A CA 1
ATOM 3737 C C . HIS A 1 497 ? -25.268 7.170 27.299 1.00 97.06 497 HIS A C 1
ATOM 3739 O O . HIS A 1 497 ? -24.291 6.452 27.152 1.00 97.06 497 HIS A O 1
ATOM 3745 N N . ILE A 1 498 ? -26.201 7.326 26.371 1.00 97.50 498 ILE A N 1
ATOM 3746 C CA . ILE A 1 498 ? -26.105 6.782 25.020 1.00 97.50 498 ILE A CA 1
ATOM 3747 C C . ILE A 1 498 ? -25.951 7.960 24.072 1.00 97.50 498 ILE A C 1
ATOM 3749 O O . ILE A 1 498 ? -26.758 8.898 24.107 1.00 97.50 498 ILE A O 1
ATOM 3753 N N . VAL A 1 499 ? -24.904 7.911 23.261 1.00 95.38 499 VAL A N 1
ATOM 3754 C CA . VAL A 1 499 ? -24.616 8.871 22.204 1.00 95.38 499 VAL A CA 1
ATOM 3755 C C . VAL A 1 499 ? -24.845 8.190 20.864 1.00 95.38 499 VAL A C 1
ATOM 3757 O O . VAL A 1 499 ? -24.422 7.057 20.661 1.00 95.38 499 VAL A O 1
ATOM 3760 N N . ASP A 1 500 ? -25.516 8.905 19.975 1.00 92.88 500 ASP A N 1
ATOM 3761 C CA . ASP A 1 500 ? -25.738 8.520 18.590 1.00 92.88 500 ASP A CA 1
ATOM 3762 C C . ASP A 1 500 ? -25.784 9.780 17.714 1.00 92.88 500 ASP A C 1
ATOM 3764 O O . ASP A 1 500 ? -26.264 10.834 18.151 1.00 92.88 500 ASP A O 1
ATOM 3768 N N . ASP A 1 501 ? -25.208 9.713 16.516 1.00 88.44 501 ASP A N 1
ATOM 3769 C CA . ASP A 1 501 ? -25.043 10.822 15.575 1.00 88.44 501 ASP A CA 1
ATOM 3770 C C . ASP A 1 501 ? -24.539 12.118 16.255 1.00 88.44 501 ASP A C 1
ATOM 3772 O O . ASP A 1 501 ? -24.994 13.237 15.969 1.00 88.44 501 ASP A O 1
ATOM 3776 N N . THR A 1 502 ? -23.576 11.988 17.180 1.00 86.88 502 THR A N 1
ATOM 3777 C CA . THR A 1 502 ? -23.006 13.057 18.043 1.00 86.88 502 THR A CA 1
ATOM 3778 C C . THR A 1 502 ? -23.956 13.685 19.079 1.00 86.88 502 THR A C 1
ATOM 3780 O O . THR A 1 502 ? -23.616 14.691 19.716 1.00 86.88 502 THR A O 1
ATOM 3783 N N . GLN A 1 503 ? -25.146 13.122 19.278 1.00 90.94 503 GLN A N 1
ATOM 3784 C CA . GLN A 1 503 ? -26.160 13.604 20.215 1.00 90.94 503 GLN A CA 1
ATOM 3785 C C . GLN A 1 503 ? -26.439 12.577 21.307 1.00 90.94 503 GLN A C 1
ATOM 3787 O O . GLN A 1 503 ? -26.436 11.378 21.082 1.00 90.94 503 GLN A O 1
ATOM 3792 N N . THR A 1 504 ? -26.726 13.044 22.521 1.00 94.56 504 THR A N 1
ATOM 3793 C CA . THR A 1 504 ? -27.223 12.147 23.569 1.00 94.56 504 THR A CA 1
ATOM 3794 C C . THR A 1 504 ? -28.677 11.786 23.275 1.00 94.56 504 THR A C 1
ATOM 3796 O O . THR A 1 504 ? -29.548 12.657 23.369 1.00 94.56 504 THR A O 1
ATOM 3799 N N . VAL A 1 505 ? -28.936 10.518 22.959 1.00 95.62 505 VAL A N 1
ATOM 3800 C CA . VAL A 1 505 ? -30.276 10.009 22.616 1.00 95.62 505 VAL A CA 1
ATOM 3801 C C . VAL A 1 505 ? -31.017 9.441 23.823 1.00 95.62 505 VAL A C 1
ATOM 3803 O O . VAL A 1 505 ? -32.230 9.612 23.940 1.00 95.62 505 VAL A O 1
ATOM 3806 N N . ALA A 1 506 ? -30.294 8.875 24.791 1.00 96.44 506 ALA A N 1
ATOM 3807 C CA . ALA A 1 506 ? -30.860 8.423 26.058 1.00 96.44 506 ALA A CA 1
ATOM 3808 C C . ALA A 1 506 ? -29.875 8.642 27.206 1.00 96.44 506 ALA A C 1
ATOM 3810 O O . ALA A 1 506 ? -28.666 8.481 27.050 1.00 96.44 506 ALA A O 1
ATOM 3811 N N . ASN A 1 507 ? -30.376 8.990 28.391 1.00 96.25 507 ASN A N 1
ATOM 3812 C CA . ASN A 1 507 ? -29.533 9.059 29.576 1.00 96.25 507 ASN A CA 1
ATOM 3813 C C . ASN A 1 507 ? -30.321 8.849 30.871 1.00 96.25 507 ASN A C 1
ATOM 3815 O O . ASN A 1 507 ? -31.439 9.339 31.033 1.00 96.25 507 ASN A O 1
ATOM 3819 N N . VAL A 1 508 ? -29.691 8.188 31.839 1.00 96.12 508 VAL A N 1
ATOM 3820 C CA . VAL A 1 508 ? -30.198 8.053 33.207 1.00 96.12 508 VAL A CA 1
ATOM 3821 C C . VAL A 1 508 ? -29.070 8.384 34.173 1.00 96.12 508 VAL A C 1
ATOM 3823 O O . VAL A 1 508 ? -27.955 7.887 34.055 1.00 96.12 508 VAL A O 1
ATOM 3826 N N . ASN A 1 509 ? -29.354 9.257 35.139 1.00 94.62 509 ASN A N 1
ATOM 3827 C CA . ASN A 1 509 ? -28.374 9.714 36.118 1.00 94.62 509 ASN A CA 1
ATOM 3828 C C . ASN A 1 509 ? -28.741 9.264 37.530 1.00 94.62 509 ASN A C 1
ATOM 3830 O O . ASN A 1 509 ? -29.910 9.327 37.907 1.00 94.62 509 ASN A O 1
ATOM 3834 N N . ASN A 1 510 ? -27.725 8.954 38.340 1.00 92.69 510 ASN A N 1
ATOM 3835 C CA . ASN A 1 510 ? -27.875 8.547 39.741 1.00 92.69 510 ASN A CA 1
ATOM 3836 C C . ASN A 1 510 ? -28.786 7.316 39.906 1.00 92.69 510 ASN A C 1
ATOM 3838 O O . ASN A 1 510 ? -29.777 7.358 40.641 1.00 92.69 510 ASN A O 1
ATOM 3842 N N . ILE A 1 511 ? -28.458 6.227 39.209 1.00 95.56 511 ILE A N 1
ATOM 3843 C CA . ILE A 1 511 ? -29.220 4.976 39.224 1.00 95.56 511 ILE A CA 1
ATOM 3844 C C . ILE A 1 511 ? -29.091 4.336 40.611 1.00 95.56 511 ILE A C 1
ATOM 3846 O O . ILE A 1 511 ? -28.103 3.681 40.937 1.00 95.56 511 ILE A O 1
ATOM 3850 N N . GLY A 1 512 ? -30.095 4.564 41.461 1.00 92.19 512 GLY A N 1
ATOM 3851 C CA . GLY A 1 512 ? -30.063 4.158 42.867 1.00 92.19 512 GLY A CA 1
ATOM 3852 C C . GLY A 1 512 ? -30.041 2.643 43.087 1.00 92.19 512 GLY A C 1
ATOM 3853 O O . GLY A 1 512 ? -29.521 2.204 44.114 1.00 92.19 512 GLY A O 1
ATOM 3854 N N . ASP A 1 513 ? -30.568 1.873 42.133 1.00 91.56 513 ASP A N 1
ATOM 3855 C CA . ASP A 1 513 ? -30.577 0.405 42.165 1.00 91.56 513 ASP A CA 1
ATOM 3856 C C . ASP A 1 513 ? -29.190 -0.195 41.889 1.00 91.56 513 ASP A C 1
ATOM 3858 O O . ASP A 1 513 ? -28.904 -1.298 42.340 1.00 91.56 513 ASP A O 1
ATOM 3862 N N . LEU A 1 514 ? -28.297 0.569 41.247 1.00 96.44 514 LEU A N 1
ATOM 3863 C CA . LEU A 1 514 ? -26.902 0.196 40.987 1.00 96.44 514 LEU A CA 1
ATOM 3864 C C . LEU A 1 514 ? -25.922 0.858 41.964 1.00 96.44 514 LEU A C 1
ATOM 3866 O O . LEU A 1 514 ? -24.731 0.971 41.679 1.00 96.44 514 LEU A O 1
ATOM 3870 N N . ARG A 1 515 ? -26.403 1.375 43.100 1.00 96.50 515 ARG A N 1
ATOM 3871 C CA . ARG A 1 515 ? -25.526 2.064 44.052 1.00 96.50 515 ARG A CA 1
ATOM 3872 C C . ARG A 1 515 ? -24.490 1.108 44.645 1.00 96.50 515 ARG A C 1
ATOM 3874 O O . ARG A 1 515 ? -24.804 -0.033 44.974 1.00 96.50 515 ARG A O 1
ATOM 3881 N N . TRP A 1 516 ? -23.296 1.621 44.902 1.00 97.62 516 TRP A N 1
ATOM 3882 C CA . TRP A 1 516 ? -22.208 0.837 45.479 1.00 97.62 516 TRP A CA 1
ATOM 3883 C C . TRP A 1 516 ? -21.300 1.689 46.368 1.00 97.62 516 TRP A C 1
ATOM 3885 O O . TRP A 1 516 ? -21.371 2.924 46.376 1.00 97.62 516 TRP A O 1
ATOM 3895 N N . LYS A 1 517 ? -20.456 1.018 47.150 1.00 97.12 517 LYS A N 1
ATOM 3896 C CA . LYS A 1 517 ? -19.344 1.609 47.899 1.00 97.12 517 LYS A CA 1
ATOM 3897 C C . LYS A 1 517 ? -18.026 0.985 47.478 1.00 97.12 517 LYS A C 1
ATOM 3899 O O . LYS A 1 517 ? -17.951 -0.221 47.270 1.00 97.12 517 LYS A O 1
ATOM 3904 N N . MET A 1 518 ? -16.979 1.795 47.403 1.00 96.44 518 MET A N 1
ATOM 3905 C CA . MET A 1 518 ? -15.635 1.274 47.186 1.00 96.44 518 MET A CA 1
ATOM 3906 C C . MET A 1 518 ? -15.136 0.555 48.440 1.00 96.44 518 MET A C 1
ATOM 3908 O O . MET A 1 518 ? -15.225 1.109 49.540 1.00 96.44 518 MET A O 1
ATOM 3912 N N . ASP A 1 519 ? -14.587 -0.642 48.256 1.00 95.06 519 ASP A N 1
ATOM 3913 C CA . ASP A 1 519 ? -13.879 -1.390 49.288 1.00 95.06 519 ASP A CA 1
ATOM 3914 C C . ASP A 1 519 ? -12.425 -1.604 48.863 1.00 95.06 519 ASP A C 1
ATOM 3916 O O . ASP A 1 519 ? -12.095 -2.505 48.091 1.00 95.06 519 ASP A O 1
ATOM 3920 N N . ASN A 1 520 ? -11.564 -0.703 49.328 1.00 93.12 520 ASN A N 1
ATOM 3921 C CA . ASN A 1 520 ? -10.138 -0.650 49.013 1.00 93.12 520 ASN A CA 1
ATOM 3922 C C . ASN A 1 520 ? -9.254 -0.896 50.248 1.00 93.12 520 ASN A C 1
ATOM 3924 O O . ASN A 1 520 ? -8.040 -0.724 50.178 1.00 93.12 520 ASN A O 1
ATOM 3928 N N . ASP A 1 521 ? -9.858 -1.283 51.373 1.00 92.19 521 ASP A N 1
ATOM 3929 C CA . ASP A 1 521 ? -9.160 -1.546 52.626 1.00 92.19 521 ASP A CA 1
ATOM 3930 C C . ASP A 1 521 ? -9.160 -3.048 52.914 1.00 92.19 521 ASP A C 1
ATOM 3932 O O . ASP A 1 521 ? -10.202 -3.701 52.906 1.00 92.19 521 ASP A O 1
ATOM 3936 N N . L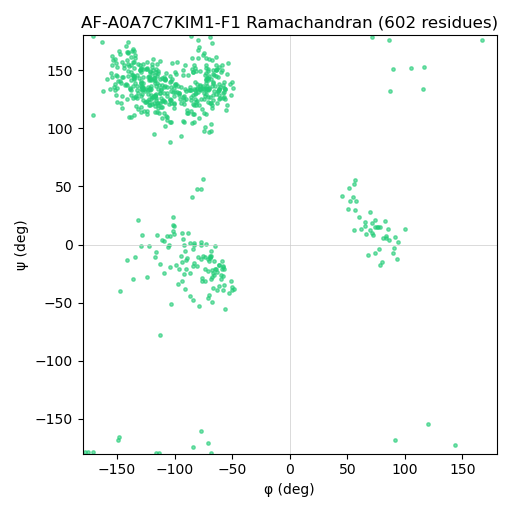EU A 1 522 ? -7.990 -3.599 53.234 1.00 91.88 522 LEU A N 1
ATOM 3937 C CA . LEU A 1 522 ? -7.845 -4.993 53.649 1.00 91.88 522 LEU A CA 1
ATOM 3938 C C . LEU A 1 522 ? -7.650 -5.081 55.162 1.00 91.88 522 LEU A C 1
ATOM 3940 O O . LEU A 1 522 ? -6.932 -4.290 55.776 1.00 91.88 522 LEU A O 1
ATOM 3944 N N . THR A 1 523 ? -8.268 -6.082 55.778 1.00 93.00 523 THR A N 1
ATOM 3945 C CA . THR A 1 523 ? -8.098 -6.401 57.192 1.00 93.00 523 THR A CA 1
ATOM 3946 C C . THR A 1 523 ? -7.907 -7.896 57.397 1.00 93.00 523 THR A C 1
ATOM 3948 O O . THR A 1 523 ? -8.178 -8.717 56.525 1.00 93.00 523 THR A O 1
ATOM 3951 N N . VAL A 1 524 ? -7.398 -8.254 58.569 1.00 92.00 524 VAL A N 1
ATOM 3952 C CA . VAL A 1 524 ? -7.064 -9.630 58.921 1.00 92.00 524 VAL A CA 1
ATOM 3953 C C . VAL A 1 524 ? -8.028 -10.110 59.993 1.00 92.00 524 VAL A C 1
ATOM 3955 O O . VAL A 1 524 ? -8.108 -9.523 61.074 1.00 92.00 524 VAL A O 1
ATOM 3958 N N . VAL A 1 525 ? -8.722 -11.208 59.711 1.00 93.00 525 VAL A N 1
ATOM 3959 C CA . VAL A 1 525 ? -9.541 -11.923 60.690 1.00 93.00 525 VAL A CA 1
ATOM 3960 C C . VAL A 1 525 ? -8.753 -13.134 61.166 1.00 93.00 525 VAL A C 1
ATOM 3962 O O . VAL A 1 525 ? -8.400 -14.001 60.372 1.00 93.00 525 VAL A O 1
ATOM 3965 N N . ILE A 1 526 ? -8.439 -13.172 62.462 1.00 92.25 526 ILE A N 1
ATOM 3966 C CA . ILE A 1 526 ? -7.753 -14.313 63.072 1.00 92.25 526 ILE A CA 1
ATOM 3967 C C . ILE A 1 526 ? -8.774 -15.400 63.376 1.00 92.25 526 ILE A C 1
ATOM 3969 O O . ILE A 1 526 ? -9.715 -15.170 64.134 1.00 92.25 526 ILE A O 1
ATOM 3973 N N . ASP A 1 527 ? -8.546 -16.586 62.822 1.00 91.44 527 ASP A N 1
ATOM 3974 C CA . ASP A 1 527 ? -9.379 -17.760 63.070 1.00 91.44 527 ASP A CA 1
ATOM 3975 C C . ASP A 1 527 ? -8.932 -18.461 64.355 1.00 91.44 527 ASP A C 1
ATOM 3977 O O . ASP A 1 527 ? -9.744 -18.797 65.221 1.00 91.44 527 ASP A O 1
ATOM 3981 N N . MET A 1 528 ? -7.620 -18.682 64.496 1.00 89.44 528 MET A N 1
ATOM 3982 C CA . MET A 1 528 ? -7.058 -19.352 65.664 1.00 89.44 528 MET A CA 1
ATOM 3983 C C . MET A 1 528 ? -5.573 -19.051 65.871 1.00 89.44 528 MET A C 1
ATOM 3985 O O . MET A 1 528 ? -4.777 -19.005 64.928 1.00 89.44 528 MET A O 1
ATOM 3989 N N . LEU A 1 529 ? -5.200 -18.925 67.145 1.00 90.75 529 LEU A N 1
ATOM 3990 C CA . LEU A 1 529 ? -3.826 -19.001 67.627 1.00 90.75 529 LEU A CA 1
ATOM 3991 C C . LEU A 1 529 ? -3.555 -20.425 68.122 1.00 90.75 529 LEU A C 1
ATOM 3993 O O . LEU A 1 529 ? -4.328 -20.950 68.920 1.00 90.75 529 LEU A O 1
ATOM 3997 N N . HIS A 1 530 ? -2.461 -21.050 67.698 1.00 90.06 530 HIS A N 1
ATOM 3998 C CA . HIS A 1 530 ? -2.114 -22.423 68.072 1.00 90.06 530 HIS A CA 1
ATOM 3999 C C . HIS A 1 530 ? -0.764 -22.487 68.772 1.00 90.06 530 HIS A C 1
ATOM 4001 O O . HIS A 1 530 ? 0.257 -22.179 68.167 1.00 90.06 530 HIS A O 1
ATOM 4007 N N . ASP A 1 531 ? -0.745 -22.964 70.012 1.00 90.00 531 ASP A N 1
ATOM 4008 C CA . ASP A 1 531 ? 0.496 -23.390 70.653 1.00 90.00 531 ASP A CA 1
ATOM 4009 C C . ASP A 1 531 ? 1.041 -24.635 69.940 1.00 90.00 531 ASP A C 1
ATOM 4011 O O . ASP A 1 531 ? 0.300 -25.597 69.725 1.00 90.00 531 ASP A O 1
ATOM 4015 N N . LEU A 1 532 ? 2.315 -24.618 69.551 1.00 89.94 532 LEU A N 1
ATOM 4016 C CA . LEU A 1 532 ? 2.983 -25.762 68.927 1.00 89.94 532 LEU A CA 1
ATOM 4017 C C . LEU A 1 532 ? 4.044 -26.391 69.846 1.00 89.94 532 LEU A C 1
ATOM 4019 O O . LEU A 1 532 ? 4.733 -27.320 69.420 1.00 89.94 532 LEU A O 1
ATOM 4023 N N . SER A 1 533 ? 4.192 -25.911 71.089 1.00 89.19 533 SER A N 1
ATOM 4024 C CA . SER A 1 533 ? 5.246 -26.332 72.023 1.00 89.19 533 SER A CA 1
ATOM 4025 C C . SER A 1 533 ? 4.661 -26.991 73.272 1.00 89.19 533 SER A C 1
ATOM 4027 O O . SER A 1 533 ? 3.787 -26.451 73.937 1.00 89.19 533 SER A O 1
ATOM 4029 N N . GLU A 1 534 ? 5.125 -28.196 73.619 1.00 85.75 534 GLU A N 1
ATOM 4030 C CA . GLU A 1 534 ? 4.646 -28.858 74.838 1.00 85.75 534 GLU A CA 1
ATOM 4031 C C . GLU A 1 534 ? 5.211 -28.201 76.116 1.00 85.75 534 GLU A C 1
ATOM 4033 O O . GLU A 1 534 ? 6.418 -27.951 76.191 1.00 85.75 534 GLU A O 1
ATOM 4038 N N . PRO A 1 535 ? 4.397 -28.037 77.182 1.00 86.94 535 PRO A N 1
ATOM 4039 C CA . PRO A 1 535 ? 2.988 -28.424 77.288 1.00 86.94 535 PRO A CA 1
ATOM 4040 C C . PRO A 1 535 ? 2.042 -27.420 76.609 1.00 86.94 535 PRO A C 1
ATOM 4042 O O . PRO A 1 535 ? 2.093 -26.235 76.913 1.00 86.94 535 PRO A O 1
ATOM 4045 N N . LEU A 1 536 ? 1.118 -27.931 75.786 1.00 84.69 536 LEU A N 1
ATOM 4046 C CA . LEU A 1 536 ? 0.160 -27.110 75.040 1.00 84.69 536 LEU A CA 1
ATOM 4047 C C . LEU A 1 536 ? -0.762 -26.315 75.973 1.00 84.69 536 LEU A C 1
ATOM 4049 O O . LEU A 1 536 ? -1.364 -26.874 76.900 1.00 84.69 536 LEU A O 1
ATOM 4053 N N . SER A 1 537 ? -0.910 -25.025 75.689 1.00 85.94 537 SER A N 1
ATOM 4054 C CA . SER A 1 537 ? -1.879 -24.142 76.337 1.00 85.94 537 SER A CA 1
ATOM 4055 C C . SER A 1 537 ? -3.274 -24.188 75.698 1.00 85.94 537 SER A C 1
ATOM 4057 O O . SER A 1 537 ? -3.452 -24.598 74.552 1.00 85.94 537 SER A O 1
ATOM 4059 N N . GLU A 1 538 ? -4.296 -23.751 76.446 1.00 83.31 538 GLU A N 1
ATOM 4060 C CA . GLU A 1 538 ? -5.588 -23.399 75.845 1.00 83.31 538 GLU A CA 1
ATOM 4061 C C . GLU A 1 538 ? -5.450 -22.089 75.061 1.00 83.31 538 GLU A C 1
ATOM 4063 O O . GLU A 1 538 ? -4.910 -21.103 75.574 1.00 83.31 538 GLU A O 1
ATOM 4068 N N . SER A 1 539 ? -5.979 -22.070 73.841 1.00 86.00 539 SER A N 1
ATOM 4069 C CA . SER A 1 539 ? -5.899 -20.930 72.936 1.00 86.00 539 SER A CA 1
ATOM 4070 C C . SER A 1 539 ? -7.219 -20.672 72.212 1.00 86.00 539 SER A C 1
ATOM 4072 O O . SER A 1 539 ? -8.110 -21.524 72.166 1.00 86.00 539 SER A O 1
ATOM 4074 N N . ASN A 1 540 ? -7.365 -19.461 71.682 1.00 87.25 540 ASN A N 1
ATOM 4075 C CA . ASN A 1 540 ? -8.463 -19.068 70.804 1.00 87.25 540 ASN A CA 1
ATOM 4076 C C . ASN A 1 540 ? -7.981 -18.014 69.786 1.00 87.25 540 ASN A C 1
ATOM 4078 O O . ASN A 1 540 ? -6.782 -17.818 69.609 1.00 87.25 540 ASN A O 1
ATOM 4082 N N . ASP A 1 541 ? -8.910 -17.342 69.115 1.00 86.62 541 ASP A N 1
ATOM 4083 C CA . ASP A 1 541 ? -8.668 -16.265 68.143 1.00 86.62 541 ASP A CA 1
ATOM 4084 C C . ASP A 1 541 ? -7.947 -15.018 68.700 1.00 86.62 541 ASP A C 1
ATOM 4086 O O . ASP A 1 541 ? -7.415 -14.207 67.948 1.00 86.62 541 ASP A O 1
ATOM 4090 N N . SER A 1 542 ? -7.926 -14.836 70.020 1.00 86.94 542 SER A N 1
ATOM 4091 C CA . SER A 1 542 ? -7.534 -13.576 70.665 1.00 86.94 542 SER A CA 1
ATOM 4092 C C . SER A 1 542 ? -6.574 -13.744 71.842 1.00 86.94 542 SER A C 1
ATOM 4094 O O . SER A 1 542 ? -6.036 -12.759 72.357 1.00 86.94 542 SER A O 1
ATOM 4096 N N . LYS A 1 543 ? -6.362 -14.973 72.314 1.00 87.31 543 LYS A N 1
ATOM 4097 C CA . LYS A 1 543 ? -5.543 -15.308 73.479 1.00 87.31 543 LYS A CA 1
ATOM 4098 C C . LYS A 1 543 ? -4.784 -16.605 73.254 1.00 87.31 543 LYS A C 1
ATOM 4100 O O . LYS A 1 543 ? -5.335 -17.608 72.810 1.00 87.31 543 LYS A O 1
ATOM 4105 N N . LEU A 1 544 ? -3.526 -16.575 73.666 1.00 87.06 544 LEU A N 1
ATOM 4106 C CA . LEU A 1 544 ? -2.602 -17.695 73.647 1.00 87.06 544 LEU A CA 1
ATOM 4107 C C . LEU A 1 544 ? -1.627 -17.527 74.824 1.00 87.06 544 LEU A C 1
ATOM 4109 O O . LEU A 1 544 ? -1.233 -16.399 75.136 1.00 87.06 544 LEU A O 1
ATOM 4113 N N . TYR A 1 545 ? -1.263 -18.618 75.500 1.00 85.81 545 TYR A N 1
ATOM 4114 C CA . TYR A 1 545 ? -0.336 -18.590 76.636 1.00 85.81 545 TYR A CA 1
ATOM 4115 C C . TYR A 1 545 ? 0.953 -19.317 76.273 1.00 85.81 545 TYR A C 1
ATOM 4117 O O . TYR A 1 545 ? 0.944 -20.529 76.131 1.00 85.81 545 TYR A O 1
ATOM 4125 N N . LEU A 1 546 ? 2.064 -18.589 76.180 1.00 86.38 546 LEU A N 1
ATOM 4126 C CA . LEU A 1 546 ? 3.342 -19.152 75.743 1.00 86.38 546 LEU A CA 1
ATOM 4127 C C . LEU A 1 546 ? 4.439 -18.976 76.793 1.00 86.38 546 LEU A C 1
ATOM 4129 O O . LEU A 1 546 ? 4.514 -17.960 77.496 1.00 86.38 546 LEU A O 1
ATOM 4133 N N . GLY A 1 547 ? 5.306 -19.975 76.880 1.00 82.06 547 GLY A N 1
ATOM 4134 C CA . GLY A 1 547 ? 6.609 -19.925 77.517 1.00 82.06 547 GLY A CA 1
ATOM 4135 C C . GLY A 1 547 ? 7.669 -19.270 76.627 1.00 82.06 547 GLY A C 1
ATOM 4136 O O . GLY A 1 547 ? 7.488 -19.013 75.440 1.00 82.06 547 GLY A O 1
ATOM 4137 N N . LYS A 1 548 ? 8.820 -18.957 77.229 1.00 81.44 548 LYS A N 1
ATOM 4138 C CA . LYS A 1 548 ? 9.957 -18.382 76.500 1.00 81.44 548 LYS A CA 1
ATOM 4139 C C . LYS A 1 548 ? 10.565 -19.434 75.567 1.00 81.44 548 LYS A C 1
ATOM 4141 O O . LYS A 1 548 ? 11.024 -20.461 76.065 1.00 81.44 548 LYS A O 1
ATOM 4146 N N . GLY A 1 549 ? 10.704 -19.110 74.281 1.00 81.00 549 GLY A N 1
ATOM 4147 C CA . GLY A 1 549 ? 11.227 -20.019 73.261 1.00 81.00 549 GLY A CA 1
ATOM 4148 C C . GLY A 1 549 ? 10.176 -20.927 72.622 1.00 81.00 549 GLY A C 1
ATOM 4149 O O . GLY A 1 549 ? 10.556 -21.761 71.800 1.00 81.00 549 GLY A O 1
ATOM 4150 N N . ASP A 1 550 ? 8.898 -20.770 72.976 1.00 88.75 550 ASP A N 1
ATOM 4151 C CA . ASP A 1 550 ? 7.812 -21.531 72.365 1.00 88.75 550 ASP A CA 1
ATOM 4152 C C . ASP A 1 550 ? 7.527 -21.024 70.947 1.00 88.75 550 ASP A C 1
ATOM 4154 O O . ASP A 1 550 ? 7.645 -19.834 70.642 1.00 88.75 550 ASP A O 1
ATOM 4158 N N . ILE A 1 551 ? 7.143 -21.955 70.082 1.00 89.00 551 ILE A N 1
ATOM 4159 C CA . ILE A 1 551 ? 6.661 -21.711 68.725 1.00 89.00 551 ILE A CA 1
ATOM 4160 C C . ILE A 1 551 ? 5.135 -21.780 68.743 1.00 89.00 551 ILE A C 1
ATOM 4162 O O . ILE A 1 551 ? 4.564 -22.698 69.337 1.00 89.00 551 ILE A O 1
ATOM 4166 N N . PHE A 1 552 ? 4.485 -20.849 68.051 1.00 90.25 552 PHE A N 1
ATOM 4167 C CA . PHE A 1 552 ? 3.044 -20.849 67.833 1.00 90.25 552 PHE A CA 1
ATOM 4168 C C . PHE A 1 552 ? 2.699 -20.616 66.362 1.00 90.25 552 PHE A C 1
ATOM 4170 O O . PHE A 1 552 ? 3.489 -20.023 65.628 1.00 90.25 552 PHE A O 1
ATOM 4177 N N . ALA A 1 553 ? 1.525 -21.076 65.930 1.00 90.31 553 ALA A N 1
ATOM 4178 C CA . ALA A 1 553 ? 0.953 -20.739 64.632 1.00 90.31 553 ALA A CA 1
ATOM 4179 C C . ALA A 1 553 ? -0.173 -19.708 64.759 1.00 90.31 553 ALA A C 1
ATOM 4181 O O . ALA A 1 553 ? -0.946 -19.711 65.720 1.00 90.31 553 ALA A O 1
ATOM 4182 N N . LEU A 1 554 ? -0.260 -18.844 63.756 1.00 90.69 554 LEU A N 1
ATOM 4183 C CA . LEU A 1 554 ? -1.316 -17.873 63.526 1.00 90.69 554 LEU A CA 1
ATOM 4184 C C . LEU A 1 554 ? -2.033 -18.279 62.239 1.00 90.69 554 LEU A C 1
ATOM 4186 O O . LEU A 1 554 ? -1.412 -18.341 61.174 1.00 90.69 554 LEU A O 1
ATOM 4190 N N . THR A 1 555 ? -3.328 -18.548 62.354 1.00 92.56 555 THR A N 1
ATOM 4191 C CA . THR A 1 555 ? -4.201 -18.852 61.215 1.00 92.56 555 THR A CA 1
ATOM 4192 C C . THR A 1 555 ? -5.299 -17.812 61.106 1.00 92.56 555 THR A C 1
ATOM 4194 O O . THR A 1 555 ? -5.817 -17.345 62.126 1.00 92.56 555 THR A O 1
ATOM 4197 N N . GLY A 1 556 ? -5.637 -17.432 59.882 1.00 93.31 556 GLY A N 1
ATOM 4198 C CA . GLY A 1 556 ? -6.653 -16.425 59.628 1.00 93.31 556 GLY A CA 1
ATOM 4199 C C . GLY A 1 556 ? -6.889 -16.199 58.147 1.00 93.31 556 GLY A C 1
ATOM 4200 O O . GLY A 1 556 ? -6.259 -16.825 57.297 1.00 93.31 556 GLY A O 1
ATOM 4201 N N . THR A 1 557 ? -7.783 -15.263 57.854 1.00 93.81 557 THR A N 1
ATOM 4202 C CA . THR A 1 557 ? -8.158 -14.888 56.492 1.00 93.81 557 THR A CA 1
ATOM 4203 C C . THR A 1 557 ? -8.028 -13.380 56.309 1.00 93.81 557 THR A C 1
ATOM 4205 O O . THR A 1 557 ? -8.453 -12.598 57.165 1.00 93.81 557 THR A O 1
ATOM 4208 N N . VAL A 1 558 ? -7.438 -12.961 55.192 1.00 92.94 558 VAL A N 1
ATOM 4209 C CA . VAL A 1 558 ? -7.462 -11.572 54.732 1.00 92.94 558 VAL A CA 1
ATOM 4210 C C . VAL A 1 558 ? -8.788 -11.312 54.035 1.00 92.94 558 VAL A C 1
ATOM 4212 O O . VAL A 1 558 ? -9.165 -12.009 53.091 1.00 92.94 558 VAL A O 1
ATOM 4215 N N . VAL A 1 559 ? -9.504 -10.312 54.527 1.00 94.38 559 VAL A N 1
ATOM 4216 C CA . VAL A 1 559 ? -10.815 -9.916 54.024 1.00 94.38 559 VAL A CA 1
ATOM 4217 C C . VAL A 1 559 ? -10.810 -8.431 53.705 1.00 94.38 559 VAL A C 1
ATOM 4219 O O . VAL A 1 559 ? -10.051 -7.658 54.290 1.00 94.38 559 VAL A O 1
ATOM 4222 N N . TYR A 1 560 ? -11.693 -8.017 52.814 1.00 94.44 560 TYR A N 1
ATOM 4223 C CA . TYR A 1 560 ? -12.001 -6.611 52.635 1.00 94.44 560 TYR A CA 1
ATOM 4224 C C . TYR A 1 560 ? -12.716 -6.051 53.870 1.00 94.44 560 TYR A C 1
ATOM 4226 O O . TYR A 1 560 ? -13.604 -6.691 54.443 1.00 94.44 560 TYR A O 1
ATOM 4234 N N . ALA A 1 561 ? -12.318 -4.863 54.314 1.00 93.69 561 ALA A N 1
ATOM 4235 C CA . ALA A 1 561 ? -12.760 -4.290 55.578 1.00 93.69 561 ALA A CA 1
ATOM 4236 C C . ALA A 1 561 ? -14.214 -3.793 55.536 1.00 93.69 561 ALA A C 1
ATOM 4238 O O . ALA A 1 561 ? -14.891 -3.833 56.568 1.00 93.69 561 ALA A O 1
ATOM 4239 N N . GLY A 1 562 ? -14.703 -3.330 54.379 1.00 93.06 562 GLY A N 1
ATOM 4240 C CA . GLY A 1 562 ? -16.070 -2.821 54.226 1.00 93.06 562 GLY A CA 1
ATOM 4241 C C . GLY A 1 562 ? -17.117 -3.930 54.109 1.00 93.06 562 GLY A C 1
ATOM 4242 O O . GLY A 1 562 ? -18.096 -3.968 54.857 1.00 93.06 562 GLY A O 1
ATOM 4243 N N . SER A 1 563 ? -16.890 -4.850 53.182 1.00 94.31 563 SER A N 1
ATOM 4244 C CA . SER A 1 563 ? -17.785 -5.938 52.788 1.00 94.31 563 SER A CA 1
ATOM 4245 C C . SER A 1 563 ? -17.620 -7.189 53.646 1.00 94.31 563 SER A C 1
ATOM 4247 O O . SER A 1 563 ? -18.558 -7.985 53.745 1.00 94.31 563 SER A O 1
ATOM 4249 N N . GLY A 1 564 ? -16.448 -7.384 54.260 1.00 93.25 564 GLY A N 1
ATOM 4250 C CA . GLY A 1 564 ? -16.076 -8.617 54.956 1.00 93.25 564 GLY A CA 1
ATOM 4251 C C . GLY A 1 564 ? -15.799 -9.796 54.018 1.00 93.25 564 GLY A C 1
ATOM 4252 O O . GLY A 1 564 ? -15.705 -10.931 54.487 1.00 93.25 564 GLY A O 1
ATOM 4253 N N . ALA A 1 565 ? -15.712 -9.560 52.707 1.00 92.88 565 ALA A N 1
ATOM 4254 C CA . ALA A 1 565 ? -15.470 -10.604 51.722 1.00 92.88 565 ALA A CA 1
ATOM 4255 C C . ALA A 1 565 ? -14.018 -11.106 51.803 1.00 92.88 565 ALA A C 1
ATOM 4257 O O . ALA A 1 565 ? -13.111 -10.278 51.898 1.00 92.88 565 ALA A O 1
ATOM 4258 N N . PRO A 1 566 ? -13.758 -12.426 51.748 1.00 90.88 566 PRO A N 1
ATOM 4259 C CA . PRO A 1 566 ? -12.393 -12.928 51.603 1.00 90.88 566 PRO A CA 1
ATOM 4260 C C . PRO A 1 566 ? -11.808 -12.441 50.281 1.00 90.88 566 PRO A C 1
ATOM 4262 O O . PRO A 1 566 ? -12.543 -12.364 49.305 1.00 90.88 566 PRO A O 1
ATOM 4265 N N . LEU A 1 567 ? -10.509 -12.138 50.261 1.00 89.25 567 LEU A N 1
ATOM 4266 C CA . LEU A 1 567 ? -9.794 -11.624 49.089 1.00 89.25 567 LEU A CA 1
ATOM 4267 C C . LEU A 1 567 ? -9.644 -12.719 48.006 1.00 89.25 567 LEU A C 1
ATOM 4269 O O . LEU A 1 567 ? -8.750 -13.558 48.132 1.00 89.25 567 LEU A O 1
ATOM 4273 N N . PRO A 1 568 ? -10.509 -12.782 46.973 1.00 82.31 568 PRO A N 1
ATOM 4274 C CA . PRO A 1 568 ? -10.602 -13.958 46.103 1.00 82.31 568 PRO A CA 1
ATOM 4275 C C . PRO A 1 568 ? -9.342 -14.162 45.258 1.00 82.31 568 PRO A C 1
ATOM 4277 O O . PRO A 1 568 ? -8.779 -15.257 45.246 1.00 82.31 568 PRO A O 1
ATOM 4280 N N . ALA A 1 569 ? -8.882 -13.098 44.599 1.00 86.94 569 ALA A N 1
ATOM 4281 C CA . ALA A 1 569 ? -7.580 -13.027 43.953 1.00 86.94 569 ALA A CA 1
ATOM 4282 C C . ALA A 1 569 ? -6.648 -12.134 44.779 1.00 86.94 569 ALA A C 1
ATOM 4284 O O . ALA A 1 569 ? -7.019 -11.018 45.144 1.00 86.94 569 ALA A O 1
ATOM 4285 N N . ILE A 1 570 ? -5.440 -12.622 45.075 1.00 86.94 570 ILE A N 1
ATOM 4286 C CA . ILE A 1 570 ? -4.425 -11.844 45.789 1.00 86.94 570 ILE A CA 1
ATOM 4287 C C . ILE A 1 570 ? -3.706 -10.924 44.794 1.00 86.94 570 ILE A C 1
ATOM 4289 O O . ILE A 1 570 ? -3.085 -11.440 43.865 1.00 86.94 570 ILE A O 1
ATOM 4293 N N . PRO A 1 571 ? -3.749 -9.592 44.980 1.00 83.88 571 PRO A N 1
ATOM 4294 C CA . PRO A 1 571 ? -2.983 -8.670 44.152 1.00 83.88 571 PRO A CA 1
ATOM 4295 C C . PRO A 1 571 ? -1.474 -8.870 44.324 1.00 83.88 571 PRO A C 1
ATOM 4297 O O . PRO A 1 571 ? -0.989 -9.212 45.409 1.00 83.88 571 PRO A O 1
ATOM 4300 N N . ASP A 1 572 ? -0.718 -8.584 43.267 1.00 81.06 572 ASP A N 1
ATOM 4301 C CA . ASP A 1 572 ? 0.736 -8.708 43.283 1.00 81.06 572 ASP A CA 1
ATOM 4302 C C . ASP A 1 572 ? 1.375 -7.842 44.379 1.00 81.06 572 ASP A C 1
ATOM 4304 O O . ASP A 1 572 ? 1.114 -6.646 44.514 1.00 81.06 572 ASP A O 1
ATOM 4308 N N . GLY A 1 573 ? 2.261 -8.460 45.163 1.00 80.50 573 GLY A N 1
ATOM 4309 C CA . GLY A 1 573 ? 3.016 -7.780 46.215 1.00 80.50 573 GLY A CA 1
ATOM 4310 C C . GLY A 1 573 ? 2.259 -7.569 47.528 1.00 80.50 573 GLY A C 1
ATOM 4311 O O . GLY A 1 573 ? 2.815 -6.948 48.438 1.00 80.50 573 GLY A O 1
ATOM 4312 N N . VAL A 1 574 ? 1.036 -8.092 47.677 1.00 85.94 574 VAL A N 1
ATOM 4313 C CA . VAL A 1 574 ? 0.348 -8.082 48.975 1.00 85.94 574 VAL A CA 1
ATOM 4314 C C . VAL A 1 574 ? 1.042 -9.040 49.945 1.00 85.94 574 VAL A C 1
ATOM 4316 O O . VAL A 1 574 ? 1.157 -10.245 49.716 1.00 85.94 574 VAL A O 1
ATOM 4319 N N . GLN A 1 575 ? 1.485 -8.481 51.070 1.00 89.81 575 GLN A N 1
ATOM 4320 C CA . GLN A 1 575 ? 2.173 -9.204 52.131 1.00 89.81 575 GLN A CA 1
ATOM 4321 C C . GLN A 1 575 ? 1.414 -9.086 53.446 1.00 89.81 575 GLN A C 1
ATOM 4323 O O . GLN A 1 575 ? 1.006 -8.000 53.860 1.00 89.81 575 GLN A O 1
ATOM 4328 N N . LEU A 1 576 ? 1.297 -10.204 54.152 1.00 89.44 576 LEU A N 1
ATOM 4329 C CA . LEU A 1 576 ? 0.886 -10.213 55.545 1.00 89.44 576 LEU A CA 1
ATOM 4330 C C . LEU A 1 576 ? 2.109 -9.964 56.428 1.00 89.44 576 LEU A C 1
ATOM 4332 O O . LEU A 1 576 ? 3.044 -10.762 56.434 1.00 89.44 576 LEU A O 1
ATOM 4336 N N . TYR A 1 577 ? 2.063 -8.906 57.232 1.00 90.88 577 TYR A N 1
ATOM 4337 C CA . TYR A 1 577 ? 3.019 -8.676 58.311 1.00 90.88 577 TYR A CA 1
ATOM 4338 C C . TYR A 1 577 ? 2.370 -8.991 59.659 1.00 90.88 577 TYR A C 1
ATOM 4340 O O . TYR A 1 577 ? 1.372 -8.375 60.037 1.00 90.88 577 TYR A O 1
ATOM 4348 N N . ALA A 1 578 ? 2.955 -9.927 60.403 1.00 88.56 578 ALA A N 1
ATOM 4349 C CA . ALA A 1 578 ? 2.547 -10.247 61.764 1.00 88.56 578 ALA A CA 1
ATOM 4350 C C . ALA A 1 578 ? 3.715 -10.018 62.726 1.00 88.56 578 ALA A C 1
ATOM 4352 O O . ALA A 1 578 ? 4.838 -10.452 62.478 1.00 88.56 578 ALA A O 1
ATOM 4353 N N . ALA A 1 579 ? 3.443 -9.351 63.848 1.00 88.62 579 ALA A N 1
ATOM 4354 C CA . ALA A 1 579 ? 4.434 -9.066 64.877 1.00 88.62 579 ALA A CA 1
ATOM 4355 C C . ALA A 1 579 ? 3.887 -9.374 66.271 1.00 88.62 579 ALA A C 1
ATOM 4357 O O . ALA A 1 579 ? 2.752 -9.040 66.612 1.00 88.62 579 ALA A O 1
ATOM 4358 N N . MET A 1 580 ? 4.735 -9.969 67.101 1.00 84.56 580 MET A N 1
ATOM 4359 C CA . MET A 1 580 ? 4.486 -10.241 68.505 1.00 84.56 580 MET A CA 1
ATOM 4360 C C . MET A 1 580 ? 5.478 -9.449 69.354 1.00 84.56 580 MET A C 1
ATOM 4362 O O . MET A 1 580 ? 6.676 -9.434 69.078 1.00 84.56 580 MET A O 1
ATOM 4366 N N . VAL A 1 581 ? 4.989 -8.829 70.431 1.00 84.38 581 VAL A N 1
ATOM 4367 C CA . VAL A 1 581 ? 5.833 -8.130 71.406 1.00 84.38 581 VAL A CA 1
ATOM 4368 C C . VAL A 1 581 ? 5.748 -8.827 72.759 1.00 84.38 581 VAL A C 1
ATOM 4370 O O . VAL A 1 581 ? 4.709 -8.790 73.418 1.00 84.38 581 VAL A O 1
ATOM 4373 N N . ALA A 1 582 ? 6.857 -9.412 73.210 1.00 77.69 582 ALA A N 1
ATOM 4374 C CA . ALA A 1 582 ? 6.963 -10.065 74.514 1.00 77.69 582 ALA A CA 1
ATOM 4375 C C . ALA A 1 582 ? 8.129 -9.474 75.316 1.00 77.69 582 ALA A C 1
ATOM 4377 O O . ALA A 1 582 ? 9.273 -9.466 74.872 1.00 77.69 582 ALA A O 1
ATOM 4378 N N . ASN A 1 583 ? 7.854 -8.957 76.521 1.00 76.69 583 ASN A N 1
ATOM 4379 C CA . ASN A 1 583 ? 8.864 -8.360 77.414 1.00 76.69 583 ASN A CA 1
ATOM 4380 C C . ASN A 1 583 ? 9.771 -7.296 76.748 1.00 76.69 583 ASN A C 1
ATOM 4382 O O . ASN A 1 583 ? 10.929 -7.135 77.132 1.00 76.69 583 ASN A O 1
ATOM 4386 N N . GLY A 1 584 ? 9.250 -6.566 75.756 1.00 77.44 584 GLY A N 1
ATOM 4387 C CA . GLY A 1 584 ? 9.993 -5.544 75.010 1.00 77.44 584 GLY A CA 1
ATOM 4388 C C . GLY A 1 584 ? 10.853 -6.069 73.852 1.00 77.44 584 GLY A C 1
ATOM 4389 O O . GLY A 1 584 ? 11.574 -5.277 73.254 1.00 77.44 584 GLY A O 1
ATOM 4390 N N . ILE A 1 585 ? 10.782 -7.365 73.530 1.00 78.62 585 ILE A N 1
ATOM 4391 C CA . ILE A 1 585 ? 11.394 -7.974 72.340 1.00 78.62 585 ILE A CA 1
ATOM 4392 C C . ILE A 1 585 ? 10.303 -8.171 71.282 1.00 78.62 585 ILE A C 1
ATOM 4394 O O . ILE A 1 585 ? 9.205 -8.623 71.614 1.00 78.62 585 ILE A O 1
ATOM 4398 N N . ILE A 1 586 ? 10.609 -7.807 70.035 1.00 84.00 586 ILE A N 1
ATOM 4399 C CA . ILE A 1 586 ? 9.736 -8.001 68.872 1.00 84.00 586 ILE A CA 1
ATOM 4400 C C . ILE A 1 586 ? 10.185 -9.267 68.138 1.00 84.00 586 ILE A C 1
ATOM 4402 O O . ILE A 1 586 ? 11.378 -9.440 67.888 1.00 84.00 586 ILE A O 1
ATOM 4406 N N . SER A 1 587 ? 9.226 -10.130 67.824 1.00 85.00 587 SER A N 1
ATOM 4407 C CA . SER A 1 587 ? 9.356 -11.258 66.902 1.00 85.00 587 SER A CA 1
ATOM 4408 C C . SER A 1 587 ? 8.358 -11.024 65.777 1.00 85.00 587 SER A C 1
ATOM 4410 O O . SER A 1 587 ? 7.193 -10.751 66.065 1.00 85.00 587 SER A O 1
ATOM 4412 N N . ASP A 1 588 ? 8.792 -11.065 64.524 1.00 90.19 588 ASP A N 1
ATOM 4413 C CA . ASP A 1 588 ? 7.953 -10.745 63.371 1.00 90.19 588 ASP A CA 1
ATOM 4414 C C . ASP A 1 588 ? 8.133 -11.740 62.224 1.00 90.19 588 ASP A C 1
ATOM 4416 O O . ASP A 1 588 ? 9.126 -12.469 62.148 1.00 90.19 588 ASP A O 1
ATOM 4420 N N . VAL A 1 589 ? 7.115 -11.808 61.371 1.00 90.12 589 VAL A N 1
ATOM 4421 C CA . VAL A 1 589 ? 7.099 -12.602 60.148 1.00 90.12 589 VAL A CA 1
ATOM 4422 C C . VAL A 1 589 ? 6.372 -11.825 59.057 1.00 90.12 589 VAL A C 1
ATOM 4424 O O . VAL A 1 589 ? 5.320 -11.229 59.295 1.00 90.12 589 VAL A O 1
ATOM 4427 N N . THR A 1 590 ? 6.933 -11.866 57.854 1.00 91.56 590 THR A N 1
ATOM 4428 C CA . THR A 1 590 ? 6.286 -11.385 56.634 1.00 91.56 590 THR A CA 1
ATOM 4429 C C . THR A 1 590 ? 6.000 -12.582 55.742 1.00 91.56 590 THR A C 1
ATOM 4431 O O . THR A 1 590 ? 6.890 -13.404 55.514 1.00 91.56 590 THR A O 1
ATOM 4434 N N . VAL A 1 591 ? 4.767 -12.691 55.259 1.00 88.12 591 VAL A N 1
ATOM 4435 C CA . VAL A 1 591 ? 4.311 -13.774 54.385 1.00 88.12 591 VAL A CA 1
ATOM 4436 C C . VAL A 1 591 ? 3.775 -13.165 53.100 1.00 88.12 591 VAL A C 1
ATOM 4438 O O . VAL A 1 591 ? 2.850 -12.357 53.148 1.00 88.12 591 VAL A O 1
ATOM 4441 N N . ASP A 1 592 ? 4.341 -13.568 51.965 1.00 88.62 592 ASP A N 1
ATOM 4442 C CA . ASP A 1 592 ? 3.735 -13.316 50.659 1.00 88.62 592 ASP A CA 1
ATOM 4443 C C . ASP A 1 592 ? 2.449 -14.140 50.565 1.00 88.62 592 ASP A C 1
ATOM 4445 O O . ASP A 1 592 ? 2.476 -15.367 50.713 1.00 88.62 592 ASP A O 1
ATOM 4449 N N . LEU A 1 593 ? 1.314 -13.468 50.384 1.00 87.31 593 LEU A N 1
ATOM 4450 C CA . LEU A 1 593 ? 0.033 -14.155 50.293 1.00 87.31 593 LEU A CA 1
ATOM 4451 C C . LEU A 1 593 ? -0.126 -14.761 48.898 1.00 87.31 593 LEU A C 1
ATOM 4453 O O . LEU A 1 593 ? 0.125 -14.111 47.890 1.00 87.31 593 LEU A O 1
ATOM 4457 N N . VAL A 1 594 ? -0.555 -16.021 48.853 1.00 84.75 594 VAL A N 1
ATOM 4458 C CA . VAL A 1 594 ? -0.935 -16.725 47.612 1.00 84.75 594 VAL A CA 1
ATOM 4459 C C . VAL A 1 594 ? -2.430 -17.041 47.565 1.00 84.75 594 VAL A C 1
ATOM 4461 O O . VAL A 1 594 ? -2.974 -17.319 46.503 1.00 84.75 594 VAL A O 1
ATOM 4464 N N . GLU A 1 595 ? -3.094 -16.983 48.717 1.00 88.12 595 GLU A N 1
ATOM 4465 C CA . GLU A 1 595 ? -4.535 -17.115 48.905 1.00 88.12 595 GLU A CA 1
ATOM 4466 C C . GLU A 1 595 ? -4.956 -16.241 50.101 1.00 88.12 595 GLU A C 1
ATOM 4468 O O . GLU A 1 595 ? -4.104 -15.798 50.878 1.00 88.12 595 GLU A O 1
ATOM 4473 N N . ALA A 1 596 ? -6.257 -15.959 50.253 1.00 88.62 596 ALA A N 1
ATOM 4474 C CA . ALA A 1 596 ? -6.751 -15.116 51.350 1.00 88.62 596 ALA A CA 1
ATOM 4475 C C . ALA A 1 596 ? -6.454 -15.715 52.727 1.00 88.62 596 ALA A C 1
ATOM 4477 O O . ALA A 1 596 ? -6.214 -14.990 53.693 1.00 88.62 596 ALA A O 1
ATOM 4478 N N . TYR A 1 597 ? -6.515 -17.041 52.821 1.00 91.75 597 TYR A N 1
ATOM 4479 C CA . TYR A 1 597 ? -6.217 -17.768 54.040 1.00 91.75 597 TYR A CA 1
ATOM 4480 C C . TYR A 1 597 ? -4.705 -17.870 54.239 1.00 91.75 597 TYR A C 1
ATOM 4482 O O . TYR A 1 597 ? -3.953 -18.173 53.318 1.00 91.75 597 TYR A O 1
ATOM 4490 N N . PHE A 1 598 ? -4.241 -17.666 55.463 1.00 90.81 598 PHE A N 1
ATOM 4491 C CA . PHE A 1 598 ? -2.835 -17.823 55.797 1.00 90.81 598 PHE A CA 1
ATOM 4492 C C . PHE A 1 598 ? -2.655 -18.716 57.018 1.00 90.81 598 PHE A C 1
ATOM 4494 O O . PHE A 1 598 ? -3.479 -18.780 57.931 1.00 90.81 598 PHE A O 1
ATOM 4501 N N . ASN A 1 599 ? -1.508 -19.385 57.042 1.00 91.50 599 ASN A N 1
ATOM 4502 C CA . ASN A 1 599 ? -1.024 -20.150 58.176 1.00 91.50 599 ASN A CA 1
ATOM 4503 C C . ASN A 1 599 ? 0.472 -19.878 58.319 1.00 91.50 599 ASN A C 1
ATOM 4505 O O . ASN A 1 599 ? 1.264 -20.288 57.471 1.00 91.50 599 ASN A O 1
ATOM 4509 N N . THR A 1 600 ? 0.849 -19.161 59.373 1.00 90.00 600 THR A N 1
ATOM 4510 C CA . THR A 1 600 ? 2.241 -18.782 59.623 1.00 90.00 600 THR A CA 1
ATOM 4511 C C . THR A 1 600 ? 2.660 -19.119 61.042 1.00 90.00 600 THR A C 1
ATOM 4513 O O . THR A 1 600 ? 1.828 -19.198 61.941 1.00 90.00 600 THR A O 1
ATOM 4516 N N . THR A 1 601 ? 3.955 -19.323 61.257 1.00 90.50 601 THR A N 1
ATOM 4517 C CA . THR A 1 601 ? 4.519 -19.685 62.561 1.00 90.50 601 THR A CA 1
ATOM 4518 C C . THR A 1 601 ? 5.469 -18.616 63.067 1.00 90.50 601 THR A C 1
ATOM 4520 O O . THR A 1 601 ? 6.273 -18.088 62.301 1.00 90.50 601 THR A O 1
ATOM 4523 N N . MET A 1 602 ? 5.433 -18.356 64.369 1.00 87.31 602 MET A N 1
ATOM 4524 C CA . MET A 1 602 ? 6.271 -17.373 65.051 1.00 87.31 602 MET A CA 1
ATOM 4525 C C . MET A 1 602 ? 6.841 -17.962 66.347 1.00 87.31 602 MET A C 1
ATOM 4527 O O . MET A 1 602 ? 6.276 -18.899 66.911 1.00 87.31 602 MET A O 1
ATOM 4531 N N . THR A 1 603 ? 7.949 -17.402 66.833 1.00 85.62 603 THR A N 1
ATOM 4532 C CA . THR A 1 603 ? 8.646 -17.872 68.047 1.00 85.62 603 THR A CA 1
ATOM 4533 C C . THR A 1 603 ? 8.753 -16.757 69.085 1.00 85.62 603 THR A C 1
ATOM 4535 O O . THR A 1 603 ? 8.993 -15.604 68.715 1.00 85.62 603 THR A O 1
ATOM 4538 N N . VAL A 1 604 ? 8.599 -17.103 70.369 1.00 78.81 604 VAL A N 1
ATOM 4539 C CA . VAL A 1 604 ? 8.620 -16.187 71.532 1.00 78.81 604 VAL A CA 1
ATOM 4540 C C . VAL A 1 604 ? 10.006 -15.865 72.068 1.00 78.81 604 VAL A C 1
ATOM 4542 O O . VAL A 1 604 ? 10.749 -16.810 72.431 1.00 78.81 604 VAL A O 1
#

Sequence (604 aa):
MYPAGDIYQIVTKHDHLTDDDLITEISLSGDATGGETIRWQVTDLLSGGTFTSNGTAIIELLPSSSVTHDGTNWVVTWKFEIPWLIDDVDDIDWTSQAVNASGVGLSPAFALSGGPGKNAIENDLQIDSFEVRDQFDRIITIDPNRDFYAEGGSDVIISGTVRFQDSSDKRPLTDGYSVGVDFSGTDFPMGSHDNGSFSGTLTLPEDSSMSTLIPRIVRVGPASGSFGTEDVTGPMDTVEVFSDVTPPVAEIFQVLTSNGLLDANGHVWDPFTPLQVSITISDGEALGEDLTLHYWREGVDDDGDGIAQENEYQTVTRPVSMAGLSKEQQITFSGIDVTGVPANGRASLYLTGTDWASHPFEGAGSAGIDSDKATMVIGTDAPTTLLENEYGLDTVNDHLLVGQSHIITIGIEDENGIHTLDDVIIYLAGQSSAPAGEIHIDPREGTATVPFGGFVIVSDVSMSSLSETASTIEVTFELEWAFPEAFAGNWLMPSIHIVDDTQTVANVNNIGDLRWKMDNDLTVVIDMLHDLSEPLSESNDSKLYLGKGDIFALTGTVVYAGSGAPLPAIPDGVQLYAAMVANGIISDVTVDLVEAYFNTTMTV

Solvent-accessible surface area (backbone atoms only — not comparable to full-atom values): 32257 Å² total; per-residue (Å²): 76,48,51,44,84,49,78,46,75,51,78,49,76,47,70,44,101,86,49,55,84,52,52,45,39,40,38,44,34,30,46,33,72,86,70,42,30,42,34,36,38,36,30,56,60,95,80,47,41,50,78,49,76,76,39,76,38,91,64,58,74,41,91,85,35,45,43,49,71,80,87,77,31,44,37,36,40,49,27,30,52,50,53,47,72,46,44,72,26,52,34,29,48,32,38,36,40,52,22,26,89,86,70,56,55,69,86,60,50,78,49,77,40,49,46,98,96,41,50,28,29,46,55,32,34,23,65,80,44,79,49,44,21,44,81,82,72,45,71,61,64,76,43,100,89,50,78,44,66,38,34,30,55,38,47,33,42,38,38,35,33,35,25,34,61,103,48,96,81,51,34,31,40,39,59,36,40,38,39,27,34,34,49,69,88,42,78,42,79,37,48,55,32,60,70,19,31,35,35,45,73,49,68,42,57,81,42,82,47,78,43,38,43,41,80,46,68,76,36,64,31,35,94,92,55,52,31,81,54,42,75,67,49,66,95,74,80,65,38,61,39,31,23,40,78,72,59,20,41,37,54,71,48,26,29,80,55,97,90,40,79,40,64,31,53,20,32,68,38,55,47,89,51,60,44,52,43,32,31,44,37,37,29,97,73,25,30,15,56,47,41,32,39,35,37,36,37,35,75,64,45,41,95,75,83,83,64,61,45,70,90,40,45,43,78,50,77,45,74,45,76,61,50,53,61,32,35,65,48,78,48,75,52,68,77,44,77,47,67,74,42,44,87,48,24,45,39,35,30,26,43,49,44,34,26,48,48,64,35,53,46,42,71,23,40,40,80,28,78,95,41,29,57,28,47,23,26,30,24,75,88,55,76,50,43,73,38,76,90,47,56,46,60,64,53,50,82,50,19,45,51,49,64,38,84,37,45,39,34,41,25,40,34,22,70,67,36,69,40,43,37,59,33,44,36,38,18,52,49,12,69,93,44,57,48,34,37,29,37,40,28,32,51,64,79,54,43,71,50,56,58,89,66,8,47,52,48,76,80,47,57,48,76,47,77,75,52,96,36,26,34,32,41,39,38,32,31,26,38,38,83,78,45,64,71,90,49,56,83,40,86,27,24,23,20,42,38,31,32,34,95,93,36,80,64,35,73,49,73,58,40,70,92,53,42,32,25,55,30,84,47,78,39,78,48,58,66,34,37,39,67,72,38,88,81,68,50,78,56,37,56,87,47,71,66,78,59,88,68,31,40,32,37,46,29,30,37,35,19,32,61,76,54,63,44,66,39,84,65,64,62,89,87,49,62,50,78,48,76,46,78,55,98,89,44,78,39,75,48,76,42,79,54,85,48,34,61,48,77,48,74,50,61,83

Radius of gyration: 48.25 Å; Cα contacts (8 Å, |Δi|>4): 1584; chains: 1; bounding box: 94×47×156 Å

Secondary structure (DSSP, 8-state):
--SSS--EEEEEEE--SS-GGGEEEEEEEEEETTS-EEEEEEE-GGGT-EEEE--SSS-PBPTT-EEEE-SSSEEEEEEE---TTS--BSEEEEEEEEEETTS---PPEEEEEEBTTB-SB---EEEEEEEEE-TTS-B----TT---EEETTPEEEEEEEEEETT-SS----GGGEEEEEEETTEEEEPEE-STTEEEEEEEPPSSS-EEEEEEEEEEES-TT--SS--B-PPPPPPEEEEEE----EEEEEEEEETTEEEESTT-EE-TTS-EEEEEEEE-SS-EEEEEEEEEEETTTTS-SSS---TTT-EEEEEEPTTTTT-SEEEEEEEEE--TTPPTTEEEEEEEEEEETT-PBPBT---SSTTTSSEEEEES-----EEEEEEEEE--BTTEEETTSEEEEEEEEE-SS-GGG-SEEEEETT-GGGTTTTEEEEETTTTEEE--TT--EEEEEEEEEESSSSEEEEEEEEEE-TTS-GGGTTSEE--EEEEEETTEEEEEE-S-GGG-EEEE--EEEEEEEEEE-SSSPPP--SS-----TT-EEEEEEEEEETTT--B-SSPPTT-EEEEEEEETTEEEEEEEE-SSSEEEEEEE-

Mean predicted aligned error: 10.68 Å